Protein AF-A0A7I9Y470-F1 (afdb_monomer_lite)

Radius of gyration: 32.61 Å; chains: 1; bounding box: 68×58×84 Å

Foldseek 3Di:
DQQQFKKWWDLALVPVCVAVVSDAFAEEEEEQDWDWCVPVRYVWYFYDYPDPDQDHATKIWGQPDDPGIYIYGYNDHDHGDHIDMGGPVRDDCPDVRVVVVVVCVVCVVVTHTQDDQPDDQQAWKAFPPPRFIWGFHTWIWDDDPVIWIWTWIAGPNDTDIDTSVRIGHDDDPDDPVVQVPDDDDDPVNVVVVVVVVCVPQPHLDDQQLVVLWQDDDDPVLCPLVNVCSVPVAALDEDQAAPPPCVLVSVLSNLSRCVVVVLFQEEEEEEAPVCQVVSQCCCCRIVVDHEAEDDPVNVVVQLVCQVVVNDDGRYHYYYYLVCQLPPPCNVVCVVPPAAGSEYEYEQLLVLQDCPDSSVVVLLSSLVRYRHYYYYHNPCDDDDPSSNLSSVCSSPPPPGDRDD

pLDDT: mean 85.39, std 12.0, range [37.06, 98.69]

Organism: Mycolicibacter algericus (NCBI:txid1288388)

Sequence (402 aa):
MGPAHSFGYHPDPEQLHVALDRGEFARALILDGPVRAMVSSVAECRVLGKPEVELPEGLYWFQGIDGGAFILQVAIGAPTGDATVVPLDQLHDDHPLMAAFGWAEHLWLGAQLVPAPRFEVNEAAVTHPGDADVVIRDRVFHGGPSGQWSYTVIVEGRQQNVIESSLKARPELDDPRNWVTREPTPARRFGATLTRAKLQSKFANTLFSFRATRTTFRPYQFKPVLKLLQTGKARILIADEVGLGKTIEAGLIWTELEARREADRVLIVCPAGLVGKWKEEMDDRFEFDVVELDSKTLQTFLERHRQNRLPRRQAYICSIERLRSWAGIEELDDLPPEFDLIIVDEAHSMRNQDTKSYALGTRLSDWADNLVFLTATPINLRQEDLLNLLELLAPGDYEPSR

Structure (mmCIF, N/CA/C/O backbone):
data_AF-A0A7I9Y470-F1
#
_entry.id   AF-A0A7I9Y470-F1
#
loop_
_atom_site.group_PDB
_atom_site.id
_atom_site.type_symbol
_atom_site.label_atom_id
_atom_site.label_alt_id
_atom_site.label_comp_id
_atom_site.label_asym_id
_atom_site.label_entity_id
_atom_site.label_seq_id
_atom_site.pdbx_PDB_ins_code
_atom_site.Cartn_x
_atom_site.Cartn_y
_atom_site.Cartn_z
_atom_site.occupancy
_atom_site.B_iso_or_equiv
_atom_site.auth_seq_id
_atom_site.auth_comp_id
_atom_site.auth_asym_id
_atom_site.auth_atom_id
_atom_site.pdbx_PDB_model_num
ATOM 1 N N . MET A 1 1 ? -2.115 19.319 -36.788 1.00 37.06 1 MET A N 1
ATOM 2 C CA . MET A 1 1 ? -1.150 19.335 -37.908 1.00 37.06 1 MET A CA 1
ATOM 3 C C . MET A 1 1 ? -0.463 17.986 -37.885 1.00 37.06 1 MET A C 1
ATOM 5 O O . MET A 1 1 ? 0.005 17.618 -36.817 1.00 37.06 1 MET A O 1
ATOM 9 N N . GLY A 1 2 ? -0.525 17.209 -38.971 1.00 43.06 2 GLY A N 1
ATOM 10 C CA . GLY A 1 2 ? 0.187 15.924 -39.042 1.00 43.06 2 GLY A CA 1
ATOM 11 C C . GLY A 1 2 ? 1.703 16.122 -38.898 1.00 43.06 2 GLY A C 1
ATOM 12 O O . GLY A 1 2 ? 2.155 17.267 -39.008 1.00 43.06 2 GLY A O 1
ATOM 13 N N . PRO A 1 3 ? 2.485 15.061 -38.631 1.00 52.22 3 PRO A N 1
ATOM 14 C CA . PRO A 1 3 ? 3.935 15.191 -38.555 1.00 52.22 3 PRO A CA 1
ATOM 15 C C . PRO A 1 3 ? 4.443 15.764 -39.882 1.00 52.22 3 PRO A C 1
ATOM 17 O O . PRO A 1 3 ? 4.138 15.239 -40.952 1.00 52.22 3 PRO A O 1
ATOM 20 N N . ALA A 1 4 ? 5.144 16.896 -39.819 1.00 62.88 4 ALA A N 1
ATOM 21 C CA . ALA A 1 4 ? 5.693 17.540 -41.002 1.00 62.88 4 ALA A CA 1
ATOM 22 C C . ALA A 1 4 ? 6.751 16.616 -41.619 1.00 62.88 4 ALA A C 1
ATOM 24 O O . ALA A 1 4 ? 7.798 16.372 -41.018 1.00 62.88 4 ALA A O 1
ATOM 25 N N . HIS A 1 5 ? 6.461 16.086 -42.806 1.00 85.62 5 HIS A N 1
ATOM 26 C CA . HIS A 1 5 ? 7.381 15.252 -43.563 1.00 85.62 5 HIS A CA 1
ATOM 27 C C . HIS A 1 5 ? 8.680 16.032 -43.847 1.00 85.62 5 HIS A C 1
ATOM 29 O O . HIS A 1 5 ? 8.661 17.075 -44.503 1.00 85.62 5 HIS A O 1
ATOM 35 N N . SER A 1 6 ? 9.801 15.563 -43.296 1.00 91.69 6 SER A N 1
ATOM 36 C CA . SER A 1 6 ? 11.088 16.262 -43.336 1.00 91.69 6 SER A CA 1
ATOM 37 C C . SER A 1 6 ? 12.259 15.288 -43.317 1.00 91.69 6 SER A C 1
ATOM 39 O O . SER A 1 6 ? 12.138 14.162 -42.820 1.00 91.69 6 SER A O 1
ATOM 41 N N . PHE A 1 7 ? 13.398 15.736 -43.844 1.00 94.69 7 PHE A N 1
ATOM 42 C CA . PHE A 1 7 ? 14.686 15.086 -43.617 1.00 94.69 7 PHE A CA 1
ATOM 43 C C . PHE A 1 7 ? 15.476 15.898 -42.602 1.00 94.69 7 PHE A C 1
ATOM 45 O O . PHE A 1 7 ? 15.343 17.123 -42.530 1.00 94.69 7 PHE A O 1
ATOM 52 N N . GLY A 1 8 ? 16.340 15.243 -41.841 1.00 94.44 8 GLY A N 1
ATOM 53 C CA . GLY A 1 8 ? 17.241 15.969 -40.967 1.00 94.44 8 GLY A CA 1
ATOM 54 C C . GLY A 1 8 ? 18.460 15.188 -40.533 1.00 94.44 8 GLY A C 1
ATOM 55 O O . GLY A 1 8 ? 18.611 14.005 -40.833 1.00 94.44 8 GLY A O 1
ATOM 56 N N . TYR A 1 9 ? 19.341 15.920 -39.865 1.00 96.12 9 TYR A N 1
ATOM 57 C CA . TYR A 1 9 ? 20.634 15.479 -39.379 1.00 96.12 9 TYR A CA 1
ATOM 58 C C . TYR A 1 9 ? 20.930 16.118 -38.020 1.00 96.12 9 TYR A C 1
ATOM 60 O O . TYR A 1 9 ? 20.654 17.302 -37.800 1.00 96.12 9 TYR A O 1
ATOM 68 N N . HIS A 1 10 ? 21.527 15.335 -37.128 1.00 95.50 10 HIS A N 1
ATOM 69 C CA . HIS A 1 10 ? 22.052 15.761 -35.842 1.00 95.50 10 HIS A CA 1
ATOM 70 C C . HIS A 1 10 ? 23.483 15.218 -35.672 1.00 95.50 10 HIS A C 1
ATOM 72 O O . HIS A 1 10 ? 23.696 14.038 -35.940 1.00 95.50 10 HIS A O 1
ATOM 78 N N . PRO A 1 11 ? 24.458 16.027 -35.217 1.00 93.50 11 PRO A N 1
ATOM 79 C CA . PRO A 1 11 ? 25.864 15.611 -35.147 1.00 93.50 11 PRO A CA 1
ATOM 80 C C . PRO A 1 11 ? 26.157 14.545 -34.086 1.00 93.50 11 PRO A C 1
ATOM 82 O O . PRO A 1 11 ? 27.174 13.872 -34.165 1.00 93.50 11 PRO A O 1
ATOM 85 N N . ASP A 1 12 ? 25.283 14.389 -33.091 1.00 90.81 12 ASP A N 1
ATOM 86 C CA . ASP A 1 12 ? 25.411 13.355 -32.061 1.00 90.81 12 ASP A CA 1
ATOM 87 C C . ASP A 1 12 ? 24.601 12.103 -32.457 1.00 90.81 12 ASP A C 1
ATOM 89 O O . ASP A 1 12 ? 23.362 12.179 -32.468 1.00 90.81 12 ASP A O 1
ATOM 93 N N . PRO A 1 13 ? 25.256 10.968 -32.780 1.00 87.25 13 PRO A N 1
ATOM 94 C CA . PRO A 1 13 ? 24.586 9.735 -33.187 1.00 87.25 13 PRO A CA 1
ATOM 95 C C . PRO A 1 13 ? 23.839 9.029 -32.043 1.00 87.25 13 PRO A C 1
ATOM 97 O O . PRO A 1 13 ? 23.005 8.166 -32.319 1.00 87.25 13 PRO A O 1
ATOM 100 N N . GLU A 1 14 ? 24.099 9.363 -30.772 1.00 85.06 14 GLU A N 1
ATOM 101 C CA . GLU A 1 14 ? 23.428 8.736 -29.622 1.00 85.06 14 GLU A CA 1
ATOM 102 C C . GLU A 1 14 ? 22.088 9.410 -29.267 1.00 85.06 14 GLU A C 1
ATOM 104 O O . GLU A 1 14 ? 21.267 8.833 -28.545 1.00 85.06 14 GLU A O 1
ATOM 109 N N . GLN A 1 15 ? 21.795 10.596 -29.815 1.00 86.88 15 GLN A N 1
ATOM 110 C CA . GLN A 1 15 ? 20.565 11.352 -29.535 1.00 86.88 15 GLN A CA 1
ATOM 111 C C . GLN A 1 15 ? 19.343 10.887 -30.337 1.00 86.88 15 GLN A C 1
ATOM 113 O O . GLN A 1 15 ? 18.665 11.663 -31.006 1.00 86.88 15 GLN A O 1
ATOM 118 N N . LEU A 1 16 ? 19.004 9.606 -30.200 1.00 83.62 16 LEU A N 1
ATOM 119 C CA . LEU A 1 16 ? 17.887 8.948 -30.893 1.00 83.62 16 LEU A CA 1
ATOM 120 C C . LEU A 1 16 ? 16.538 9.670 -30.741 1.00 83.62 16 LEU A C 1
ATOM 122 O O . LEU A 1 16 ? 15.754 9.722 -31.688 1.00 83.62 16 LEU A O 1
ATOM 126 N N . HIS A 1 17 ? 16.275 10.253 -29.568 1.00 85.88 17 HIS A N 1
ATOM 127 C CA . HIS A 1 17 ? 15.036 10.981 -29.279 1.00 85.88 17 HIS A CA 1
ATOM 128 C C . HIS A 1 17 ? 14.801 12.163 -30.238 1.00 85.88 17 HIS A C 1
ATOM 130 O O . HIS A 1 17 ? 13.663 12.419 -30.613 1.00 85.88 17 HIS A O 1
ATOM 136 N N . VAL A 1 18 ? 15.866 12.809 -30.738 1.00 86.75 18 VAL A N 1
ATOM 137 C CA . VAL A 1 18 ? 15.772 13.924 -31.702 1.00 86.75 18 VAL A CA 1
ATOM 138 C C . VAL A 1 18 ? 15.062 13.507 -32.993 1.00 86.75 18 VAL A C 1
ATOM 140 O O . VAL A 1 18 ? 14.378 14.330 -33.611 1.00 86.75 18 VAL A O 1
ATOM 143 N N . ALA A 1 19 ? 15.213 12.243 -33.397 1.00 84.81 19 ALA A N 1
ATOM 144 C CA . ALA A 1 19 ? 14.487 11.660 -34.517 1.00 84.81 19 ALA A CA 1
ATOM 145 C C . ALA A 1 19 ? 13.134 11.086 -34.068 1.00 84.81 19 ALA A C 1
ATOM 147 O O . ALA A 1 19 ? 12.110 11.431 -34.653 1.00 84.81 19 ALA A O 1
ATOM 148 N N . LEU A 1 20 ? 13.112 10.251 -33.023 1.00 85.44 20 LEU A N 1
ATOM 149 C CA . LEU A 1 20 ? 11.916 9.507 -32.598 1.00 85.44 20 LEU A CA 1
ATOM 150 C C . LEU A 1 20 ? 10.760 10.407 -32.123 1.00 85.44 20 LEU A C 1
ATOM 152 O O . LEU A 1 20 ? 9.601 10.081 -32.369 1.00 85.44 20 LEU A O 1
ATOM 156 N N . ASP A 1 21 ? 11.040 11.577 -31.542 1.00 87.00 21 ASP A N 1
ATOM 157 C CA . ASP A 1 21 ? 10.007 12.548 -31.140 1.00 87.00 21 ASP A CA 1
ATOM 158 C C . ASP A 1 21 ? 9.242 13.140 -32.343 1.00 87.00 21 ASP A C 1
ATOM 160 O O . ASP A 1 21 ? 8.203 13.784 -32.187 1.00 87.00 21 ASP A O 1
ATOM 164 N N . ARG A 1 22 ? 9.744 12.932 -33.569 1.00 83.56 22 ARG A N 1
ATOM 165 C CA . ARG A 1 22 ? 9.157 13.451 -34.813 1.00 83.56 22 ARG A CA 1
ATOM 166 C C . ARG A 1 22 ? 8.183 12.478 -35.470 1.00 83.56 22 ARG A C 1
ATOM 168 O O . ARG A 1 22 ? 7.521 12.865 -36.434 1.00 83.56 22 ARG A O 1
ATOM 175 N N . GLY A 1 23 ? 8.096 11.233 -35.001 1.00 83.94 23 GLY A N 1
ATOM 176 C CA . GLY A 1 23 ? 7.148 10.241 -35.506 1.00 83.94 23 GLY A CA 1
ATOM 177 C C . GLY A 1 23 ? 7.669 8.807 -35.476 1.00 83.94 23 GLY A C 1
ATOM 178 O O . GLY A 1 23 ? 8.740 8.518 -34.954 1.00 83.94 23 GLY A O 1
ATOM 179 N N . GLU A 1 24 ? 6.891 7.903 -36.067 1.00 85.94 24 GLU A N 1
ATOM 180 C CA . GLU A 1 24 ? 7.231 6.482 -36.160 1.00 85.94 24 GLU A CA 1
ATOM 181 C C . GLU A 1 24 ? 8.154 6.202 -37.350 1.00 85.94 24 GLU A C 1
ATOM 183 O O . GLU A 1 24 ? 7.969 6.746 -38.442 1.00 85.94 24 GLU A O 1
ATOM 188 N N . PHE A 1 25 ? 9.126 5.313 -37.143 1.00 89.50 25 PHE A N 1
ATOM 189 C CA . PHE A 1 25 ? 10.096 4.907 -38.155 1.00 89.50 25 PHE A CA 1
ATOM 190 C C . PHE A 1 25 ? 10.020 3.402 -38.385 1.00 89.50 25 PHE A C 1
ATOM 192 O O . PHE A 1 25 ? 10.058 2.604 -37.451 1.00 89.50 25 PHE A O 1
ATOM 199 N N . ALA A 1 26 ? 9.911 3.004 -39.649 1.00 89.94 26 ALA A N 1
ATOM 200 C CA . ALA A 1 26 ? 9.799 1.601 -40.023 1.00 89.94 26 ALA A CA 1
ATOM 201 C C . ALA A 1 26 ? 11.176 0.928 -40.093 1.00 89.94 26 ALA A C 1
ATOM 203 O O . ALA A 1 26 ? 11.312 -0.241 -39.738 1.00 89.94 26 ALA A O 1
ATOM 204 N N . ARG A 1 27 ? 12.192 1.666 -40.553 1.00 93.44 27 ARG A N 1
ATOM 205 C CA . ARG A 1 27 ? 13.521 1.139 -40.880 1.00 93.44 27 ARG A CA 1
ATOM 206 C C . ARG A 1 27 ? 14.606 1.913 -40.135 1.00 93.44 27 ARG A C 1
ATOM 208 O O . ARG A 1 27 ? 14.545 3.139 -40.076 1.00 93.44 27 ARG A O 1
ATOM 215 N N . ALA A 1 28 ? 15.614 1.218 -39.613 1.00 94.44 28 ALA A N 1
ATOM 216 C CA . ALA A 1 28 ? 16.841 1.839 -39.118 1.00 94.44 28 ALA A CA 1
ATOM 217 C C . ALA A 1 28 ? 18.093 1.120 -39.623 1.00 94.44 28 ALA A C 1
ATOM 219 O O . ALA A 1 28 ? 18.193 -0.101 -39.510 1.00 94.44 28 ALA A O 1
ATOM 220 N N . LEU A 1 29 ? 19.068 1.877 -40.119 1.00 94.38 29 LEU A N 1
ATOM 221 C CA . LEU A 1 29 ? 20.389 1.385 -40.500 1.00 94.38 29 LEU A CA 1
ATOM 222 C C . LEU A 1 29 ? 21.455 2.008 -39.600 1.00 94.38 29 LEU A C 1
ATOM 224 O O . LEU A 1 29 ? 21.498 3.223 -39.434 1.00 94.38 29 LEU A O 1
ATOM 228 N N . ILE A 1 30 ? 22.322 1.177 -39.032 1.00 92.94 30 ILE A N 1
ATOM 229 C CA . ILE A 1 30 ? 23.418 1.604 -38.160 1.00 92.94 30 ILE A CA 1
ATOM 230 C C . ILE A 1 30 ? 24.743 1.261 -38.835 1.00 92.94 30 ILE A C 1
ATOM 232 O O . ILE A 1 30 ? 25.007 0.100 -39.149 1.00 92.94 30 ILE A O 1
ATOM 236 N N . LEU A 1 31 ? 25.578 2.271 -39.055 1.00 92.06 31 LEU A N 1
ATOM 237 C CA . LEU A 1 31 ? 26.903 2.143 -39.648 1.00 92.06 31 LEU A CA 1
ATOM 238 C C . LEU A 1 31 ? 27.962 2.243 -38.548 1.00 92.06 31 LEU A C 1
ATOM 240 O O . LEU A 1 31 ? 27.999 3.230 -37.814 1.00 92.06 31 LEU A O 1
ATOM 244 N N . ASP A 1 32 ? 28.798 1.209 -38.426 1.00 85.19 32 ASP A N 1
ATOM 245 C CA . ASP A 1 32 ? 29.929 1.133 -37.483 1.00 85.19 32 ASP A CA 1
ATOM 246 C C . ASP A 1 32 ? 29.604 1.358 -35.993 1.00 85.19 32 ASP A C 1
ATOM 248 O O . ASP A 1 32 ? 30.490 1.610 -35.177 1.00 85.19 32 ASP A O 1
ATOM 252 N N . GLY A 1 33 ? 28.332 1.219 -35.609 1.00 80.31 33 GLY A N 1
ATOM 253 C CA . GLY A 1 33 ? 27.850 1.483 -34.254 1.00 80.31 33 GLY A CA 1
ATOM 254 C C . GLY A 1 33 ? 27.287 0.251 -33.536 1.00 80.31 33 GLY A C 1
ATOM 255 O O . GLY A 1 33 ? 26.758 -0.661 -34.180 1.00 80.31 33 GLY A O 1
ATOM 256 N N . PRO A 1 34 ? 27.347 0.210 -32.192 1.00 75.12 34 PRO A N 1
ATOM 257 C CA . PRO A 1 34 ? 26.613 -0.775 -31.405 1.00 75.12 34 PRO A CA 1
ATOM 258 C C . PRO A 1 34 ? 25.101 -0.517 -31.483 1.00 75.12 34 PRO A C 1
ATOM 260 O O . PRO A 1 34 ? 24.649 0.613 -31.300 1.00 75.12 34 PRO A O 1
ATOM 263 N N . VAL A 1 35 ? 24.297 -1.569 -31.665 1.00 83.31 35 VAL A N 1
ATOM 264 C CA . VAL A 1 35 ? 22.829 -1.433 -31.620 1.00 83.31 35 VAL A CA 1
ATOM 265 C C . VAL A 1 35 ? 22.349 -1.604 -30.185 1.00 83.31 35 VAL A C 1
ATOM 267 O O . VAL A 1 35 ? 22.547 -2.659 -29.581 1.00 83.31 35 VAL A O 1
ATOM 270 N N . ARG A 1 36 ? 21.730 -0.552 -29.643 1.00 81.56 36 ARG A N 1
ATOM 271 C CA . ARG A 1 36 ? 21.177 -0.499 -28.280 1.00 81.56 36 ARG A CA 1
ATOM 272 C C . ARG A 1 36 ? 19.654 -0.348 -28.333 1.00 81.56 36 ARG A C 1
ATOM 274 O O . ARG A 1 36 ? 18.951 -1.301 -28.651 1.00 81.56 36 ARG A O 1
ATOM 281 N N . ALA A 1 37 ? 19.146 0.858 -28.076 1.00 74.69 37 ALA A N 1
ATOM 282 C CA . ALA A 1 37 ? 17.716 1.148 -27.980 1.00 74.69 37 ALA A CA 1
ATOM 283 C C . ALA A 1 37 ? 16.984 1.138 -29.335 1.00 74.69 37 ALA A C 1
ATOM 285 O O . ALA A 1 37 ? 15.812 0.778 -29.381 1.00 74.69 37 ALA A O 1
ATOM 286 N N . MET A 1 38 ? 17.678 1.470 -30.434 1.00 81.12 38 MET A N 1
ATOM 287 C CA . MET A 1 38 ? 17.084 1.627 -31.772 1.00 81.12 38 MET A CA 1
ATOM 288 C C . MET A 1 38 ? 16.223 0.431 -32.201 1.00 81.12 38 MET A C 1
ATOM 290 O O . MET A 1 38 ? 15.121 0.619 -32.705 1.00 81.12 38 MET A O 1
ATOM 294 N N . VAL A 1 39 ? 16.691 -0.801 -31.966 1.00 82.88 39 VAL A N 1
ATOM 295 C CA . VAL A 1 39 ? 15.989 -2.029 -32.390 1.00 82.88 39 VAL A CA 1
ATOM 296 C C . VAL A 1 39 ? 14.590 -2.164 -31.778 1.00 82.88 39 VAL A C 1
ATOM 298 O O . VAL A 1 39 ? 13.754 -2.879 -32.307 1.00 82.88 39 VAL A O 1
ATOM 301 N N . SER A 1 40 ? 14.341 -1.503 -30.645 1.00 81.25 40 SER A N 1
ATOM 302 C CA . SER A 1 40 ? 13.060 -1.560 -29.927 1.00 81.25 40 SER A CA 1
ATOM 303 C C . SER A 1 40 ? 12.078 -0.482 -30.389 1.00 81.25 40 SER A C 1
ATOM 305 O O . SER A 1 40 ? 10.929 -0.483 -29.960 1.00 81.25 40 SER A O 1
ATOM 307 N N . SER A 1 41 ? 12.5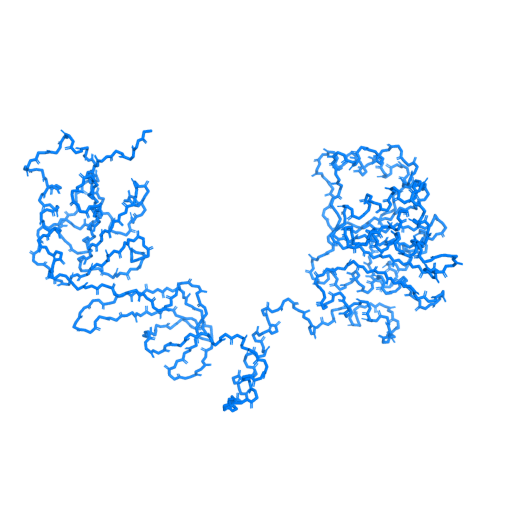32 0.452 -31.229 1.00 84.31 41 SER A N 1
ATOM 308 C CA . SER A 1 41 ? 11.778 1.635 -31.658 1.00 84.31 41 SER A CA 1
ATOM 309 C C . SER A 1 41 ? 11.408 1.615 -33.141 1.00 84.31 41 SER A C 1
ATOM 311 O O . SER A 1 41 ? 10.661 2.484 -33.581 1.00 84.31 41 SER A O 1
ATOM 313 N N . VAL A 1 42 ? 11.919 0.648 -33.909 1.00 88.12 42 VAL A N 1
ATOM 314 C CA . VAL A 1 42 ? 11.633 0.493 -35.342 1.00 88.12 42 VAL A CA 1
ATOM 315 C C . VAL A 1 42 ? 11.217 -0.936 -35.669 1.00 88.12 42 VAL A C 1
ATOM 317 O O . VAL A 1 42 ? 11.563 -1.869 -34.948 1.00 88.12 42 VAL A O 1
ATOM 320 N N . ALA A 1 43 ? 10.499 -1.119 -36.778 1.00 87.69 43 ALA A N 1
ATOM 321 C CA . ALA A 1 43 ? 10.057 -2.444 -37.212 1.00 87.69 43 ALA A CA 1
ATOM 322 C C . ALA A 1 43 ? 11.217 -3.316 -37.723 1.00 87.69 43 ALA A C 1
ATOM 324 O O . ALA A 1 43 ? 11.256 -4.514 -37.450 1.00 87.69 43 ALA A O 1
ATOM 325 N N . GLU A 1 44 ? 12.169 -2.725 -38.449 1.00 92.31 44 GLU A N 1
ATOM 326 C CA . GLU A 1 44 ? 13.344 -3.427 -38.960 1.00 92.31 44 GLU A CA 1
ATOM 327 C C . GLU A 1 44 ? 14.616 -2.617 -38.709 1.00 92.31 44 GLU A C 1
ATOM 329 O O . GLU A 1 44 ? 14.732 -1.460 -39.116 1.00 92.31 44 GLU A O 1
ATOM 334 N N . CYS A 1 45 ? 15.596 -3.240 -38.055 1.00 93.75 45 CYS A N 1
ATOM 335 C CA . CYS A 1 45 ? 16.897 -2.640 -37.794 1.00 93.75 45 CYS A CA 1
ATOM 336 C C . CYS A 1 45 ? 17.998 -3.467 -38.460 1.00 93.75 45 CYS A C 1
ATOM 338 O O . CYS A 1 45 ? 18.020 -4.695 -38.355 1.00 93.75 45 CYS A O 1
ATOM 340 N N . ARG A 1 46 ? 18.921 -2.794 -39.144 1.00 93.88 46 ARG A N 1
ATOM 341 C CA . ARG A 1 46 ? 20.081 -3.401 -39.795 1.00 93.88 46 ARG A CA 1
ATOM 342 C C . ARG A 1 46 ? 21.365 -2.713 -39.361 1.00 93.88 46 ARG A C 1
ATOM 344 O O . ARG A 1 46 ? 21.368 -1.530 -39.032 1.00 93.88 46 ARG A O 1
ATOM 351 N N . VAL A 1 47 ? 22.464 -3.457 -39.388 1.00 93.19 47 VAL A N 1
ATOM 352 C CA . VAL A 1 47 ? 23.801 -2.956 -39.064 1.00 93.19 47 VAL A CA 1
ATOM 353 C C . VAL A 1 47 ? 24.783 -3.293 -40.178 1.00 93.19 47 VAL A C 1
ATOM 355 O O . VAL A 1 47 ? 24.724 -4.369 -40.776 1.00 93.19 47 VAL A O 1
ATOM 358 N N . LEU A 1 48 ? 25.704 -2.377 -40.452 1.00 91.12 48 LEU A N 1
ATOM 359 C CA . LEU A 1 48 ? 26.790 -2.578 -41.399 1.00 91.12 48 LEU A CA 1
ATOM 360 C C . LEU A 1 48 ? 28.099 -2.068 -40.792 1.00 91.12 48 LEU A C 1
ATOM 362 O O . LEU A 1 48 ? 28.193 -0.922 -40.361 1.00 91.12 48 LEU A O 1
ATOM 366 N N . GLY A 1 49 ? 29.102 -2.943 -40.729 1.00 86.19 49 GLY A N 1
ATOM 367 C CA . GLY A 1 49 ? 30.437 -2.596 -40.245 1.00 86.19 49 GLY A CA 1
ATOM 368 C C . GLY A 1 49 ? 31.364 -2.207 -41.393 1.00 86.19 49 GLY A C 1
ATOM 369 O O . GLY A 1 49 ? 31.374 -2.877 -42.424 1.00 86.19 49 GLY A O 1
ATOM 370 N N . LYS A 1 50 ? 32.166 -1.168 -41.175 1.00 81.31 50 LYS A N 1
ATOM 371 C CA . LYS A 1 50 ? 33.166 -0.579 -42.067 1.00 81.31 50 LYS A CA 1
ATOM 372 C C . LYS A 1 50 ? 32.642 -0.286 -43.474 1.00 81.31 50 LYS A C 1
ATOM 374 O O . LYS A 1 50 ? 33.225 -0.784 -44.440 1.00 81.31 50 LYS A O 1
ATOM 379 N N . PRO A 1 51 ? 31.544 0.472 -43.623 1.00 82.38 51 PRO A N 1
ATOM 380 C CA . PRO A 1 51 ? 31.098 0.883 -44.939 1.00 82.38 51 PRO A CA 1
ATOM 381 C C . PRO A 1 51 ? 32.052 1.942 -45.510 1.00 82.38 51 PRO A C 1
ATOM 383 O O . PRO A 1 51 ? 32.474 2.861 -44.812 1.00 82.38 51 PRO A O 1
ATOM 386 N N . GLU A 1 52 ? 32.381 1.834 -46.796 1.00 83.25 52 GLU A N 1
ATOM 387 C CA . GLU A 1 52 ? 33.091 2.891 -47.525 1.00 83.25 52 GLU A CA 1
ATOM 388 C C . GLU A 1 52 ? 32.096 4.008 -47.876 1.00 83.25 52 GLU A C 1
ATOM 390 O O . GLU A 1 52 ? 31.537 4.036 -48.971 1.00 83.25 52 GLU A O 1
ATOM 395 N N . VAL A 1 53 ? 31.817 4.893 -46.911 1.00 83.62 53 VAL A N 1
ATOM 396 C CA . VAL A 1 53 ? 30.874 6.016 -47.054 1.00 83.62 53 VAL A CA 1
ATOM 397 C C . VAL A 1 53 ? 31.512 7.343 -46.668 1.00 83.62 53 VAL A C 1
ATOM 399 O O . VAL A 1 53 ? 32.237 7.440 -45.682 1.00 83.62 53 VAL A O 1
ATOM 402 N N . GLU A 1 54 ? 31.178 8.395 -47.411 1.00 84.44 54 GLU A N 1
ATOM 403 C CA . GLU A 1 54 ? 31.593 9.775 -47.127 1.00 84.44 54 GLU A CA 1
ATOM 404 C C . GLU A 1 54 ? 30.484 10.552 -46.401 1.00 84.44 54 GLU A C 1
ATOM 406 O O . GLU A 1 54 ? 30.108 11.656 -46.792 1.00 84.44 54 GLU A O 1
ATOM 411 N N . LEU A 1 55 ? 29.907 9.957 -45.356 1.00 90.81 55 LEU A N 1
ATOM 412 C CA . LEU A 1 55 ? 28.880 10.614 -44.547 1.00 90.81 55 LEU A CA 1
ATOM 413 C C . LEU A 1 55 ? 29.476 11.143 -43.241 1.00 90.81 55 LEU A C 1
ATOM 415 O O . LEU A 1 55 ? 30.267 10.431 -42.617 1.00 90.81 55 LEU A O 1
ATOM 419 N N . PRO A 1 56 ? 29.109 12.365 -42.812 1.00 93.25 56 PRO A N 1
ATOM 420 C CA . PRO A 1 56 ? 29.403 12.831 -41.467 1.00 93.25 56 PRO A CA 1
ATOM 421 C C . PRO A 1 56 ? 28.920 11.855 -40.393 1.00 93.25 56 PRO A C 1
ATOM 423 O O . PRO A 1 56 ? 27.882 11.207 -40.536 1.00 93.25 56 PRO A O 1
ATOM 426 N N . GLU A 1 57 ? 29.676 11.766 -39.303 1.00 93.38 57 GLU A N 1
ATOM 427 C CA . GLU A 1 57 ? 29.188 11.122 -38.086 1.00 93.38 57 GLU A CA 1
ATOM 428 C C . GLU A 1 57 ? 27.909 11.826 -37.606 1.00 93.38 57 GLU A C 1
ATOM 430 O O . GLU A 1 57 ? 27.816 13.054 -37.649 1.00 93.38 57 GLU A O 1
ATOM 435 N N . GLY A 1 58 ? 26.907 11.057 -37.183 1.00 93.56 58 GLY A N 1
ATOM 436 C CA . GLY A 1 58 ? 25.665 11.617 -36.667 1.00 93.56 58 GLY A CA 1
ATOM 437 C C . GLY A 1 58 ? 24.425 10.767 -36.917 1.00 93.56 58 GLY A C 1
ATOM 438 O O . GLY A 1 58 ? 24.474 9.640 -37.418 1.00 93.56 58 GLY A O 1
ATOM 439 N N . LEU A 1 59 ? 23.284 11.329 -36.532 1.00 94.31 59 LEU A N 1
ATOM 440 C CA . LEU A 1 59 ? 21.958 10.746 -36.675 1.00 94.31 59 LEU A CA 1
ATOM 441 C C . LEU A 1 59 ? 21.194 11.450 -37.795 1.00 94.31 59 LEU A C 1
ATOM 443 O O . LEU A 1 59 ? 20.979 12.658 -37.743 1.00 94.31 59 LEU A O 1
ATOM 447 N N . TYR A 1 60 ? 20.716 10.680 -38.761 1.00 95.56 60 TYR A N 1
ATOM 448 C CA . TYR A 1 60 ? 19.893 11.137 -39.870 1.00 95.56 60 TYR A CA 1
ATOM 449 C C . TYR A 1 60 ? 18.502 10.523 -39.781 1.00 95.56 60 TYR A C 1
ATOM 451 O O . TYR A 1 60 ? 18.344 9.360 -39.400 1.00 95.56 60 TYR A O 1
ATOM 459 N N . TRP A 1 61 ? 17.488 11.275 -40.192 1.00 95.00 61 TRP A N 1
ATOM 460 C CA . TRP A 1 61 ? 16.125 10.769 -40.308 1.00 95.00 61 TRP A CA 1
ATOM 461 C C . TRP A 1 61 ? 15.472 11.246 -41.597 1.00 95.00 61 TRP A C 1
ATOM 463 O O . TRP A 1 61 ? 15.687 12.373 -42.047 1.00 95.00 61 TRP A O 1
ATOM 473 N N . PHE A 1 62 ? 14.644 10.379 -42.169 1.00 94.44 62 PHE A N 1
ATOM 474 C CA . PHE A 1 62 ? 13.992 10.579 -43.454 1.00 94.44 62 PHE A CA 1
ATOM 475 C C . PHE A 1 62 ? 12.512 10.215 -43.316 1.00 94.44 62 PHE A C 1
ATOM 477 O O . PHE A 1 62 ? 12.168 9.048 -43.129 1.00 94.44 62 PHE A O 1
ATOM 484 N N . GLN A 1 63 ? 11.623 11.205 -43.358 1.00 91.81 63 GLN A N 1
ATOM 485 C CA . GLN A 1 63 ? 10.172 11.009 -43.263 1.00 91.81 63 GLN A CA 1
ATOM 486 C C . GLN A 1 63 ? 9.494 11.376 -44.583 1.00 91.81 63 GLN A C 1
ATOM 488 O O . GLN A 1 63 ? 10.031 12.177 -45.331 1.00 91.81 63 GLN A O 1
ATOM 493 N N . GLY A 1 64 ? 8.303 10.829 -44.855 1.00 84.62 64 GLY A N 1
ATOM 494 C CA . GLY A 1 64 ? 7.530 11.149 -46.070 1.00 84.62 64 GLY A CA 1
ATOM 495 C C . GLY A 1 64 ? 8.036 10.491 -47.356 1.00 84.62 64 GLY A C 1
ATOM 496 O O . GLY A 1 64 ? 7.766 10.994 -48.440 1.00 84.62 64 GLY A O 1
ATOM 497 N N . ILE A 1 65 ? 8.764 9.383 -47.224 1.00 83.06 65 ILE A N 1
ATOM 498 C CA . ILE A 1 65 ? 9.286 8.572 -48.329 1.00 83.06 65 ILE A CA 1
ATOM 499 C C . ILE A 1 65 ? 8.416 7.337 -48.582 1.00 83.06 65 ILE A C 1
ATOM 501 O O . ILE A 1 65 ? 7.816 6.777 -47.655 1.00 83.06 65 ILE A O 1
ATOM 505 N N . ASP A 1 66 ? 8.403 6.880 -49.832 1.00 71.31 66 ASP A N 1
ATOM 506 C CA . ASP A 1 66 ? 7.799 5.605 -50.213 1.00 71.31 66 ASP A CA 1
ATOM 507 C C . ASP A 1 66 ? 8.558 4.450 -49.535 1.00 71.31 66 ASP A C 1
ATOM 509 O O . ASP A 1 66 ? 9.782 4.368 -49.596 1.00 71.31 66 ASP A O 1
ATOM 513 N N . GLY A 1 67 ? 7.836 3.565 -48.839 1.00 67.88 67 GLY A N 1
ATOM 514 C CA . GLY A 1 67 ? 8.439 2.490 -48.031 1.00 67.88 67 GLY A CA 1
ATOM 515 C C . GLY A 1 67 ? 8.615 2.809 -46.538 1.00 67.88 67 GLY A C 1
ATOM 516 O O . GLY A 1 67 ? 9.160 1.988 -45.800 1.00 67.88 67 GLY A O 1
ATOM 517 N N . GLY A 1 68 ? 8.109 3.958 -46.075 1.00 81.75 68 GLY A N 1
ATOM 518 C CA . GLY A 1 68 ? 8.041 4.316 -44.656 1.00 81.75 68 GLY A CA 1
ATOM 519 C C . GLY A 1 68 ? 9.308 4.995 -44.133 1.00 81.75 68 GLY A C 1
ATOM 520 O O . GLY A 1 68 ? 10.389 4.860 -44.708 1.00 81.75 68 GLY A O 1
ATOM 521 N N . ALA A 1 69 ? 9.162 5.747 -43.038 1.00 90.38 69 ALA A N 1
ATOM 522 C CA . ALA A 1 69 ? 10.233 6.581 -42.505 1.00 90.38 69 ALA A CA 1
ATOM 523 C C . ALA A 1 69 ? 11.462 5.760 -42.073 1.00 90.38 69 ALA A C 1
ATOM 525 O O . ALA A 1 69 ? 11.336 4.647 -41.551 1.00 90.38 69 ALA A O 1
ATOM 526 N N . PHE A 1 70 ? 12.645 6.331 -42.296 1.00 93.31 70 PHE A N 1
ATOM 527 C CA . PHE A 1 70 ? 13.939 5.665 -42.174 1.00 93.31 70 PHE A CA 1
ATOM 528 C C . PHE A 1 70 ? 14.876 6.459 -41.254 1.00 93.31 70 PHE A C 1
ATOM 530 O O . PHE A 1 70 ? 14.965 7.681 -41.370 1.00 93.31 70 PHE A O 1
ATOM 537 N N . ILE A 1 71 ? 15.599 5.772 -40.368 1.00 94.62 71 ILE A N 1
ATOM 538 C CA . ILE A 1 71 ? 16.685 6.343 -39.559 1.00 94.62 71 ILE A CA 1
ATOM 539 C C . ILE A 1 71 ? 18.032 5.786 -40.021 1.00 94.62 71 ILE A C 1
ATOM 541 O O . ILE A 1 71 ? 18.186 4.577 -40.174 1.00 94.62 71 ILE A O 1
ATOM 545 N N . LEU A 1 72 ? 19.023 6.649 -40.213 1.00 94.75 72 LEU A N 1
ATOM 546 C CA . LEU A 1 72 ? 20.407 6.247 -40.452 1.00 94.75 72 LEU A CA 1
ATOM 547 C C . LEU A 1 72 ? 21.280 6.791 -39.322 1.00 94.75 72 LEU A C 1
ATOM 549 O O . LEU A 1 72 ? 21.320 7.993 -39.092 1.00 94.75 72 LEU A O 1
ATOM 553 N N . GLN A 1 73 ? 21.992 5.915 -38.626 1.00 93.69 73 GLN A N 1
ATOM 554 C CA . GLN A 1 73 ? 22.970 6.292 -37.611 1.00 93.69 73 GLN A CA 1
ATOM 555 C C . GLN A 1 73 ? 24.371 5.994 -38.139 1.00 93.69 73 GLN A C 1
ATOM 557 O O . GLN A 1 73 ? 24.676 4.849 -38.468 1.00 93.69 73 GLN A O 1
ATOM 562 N N . VAL A 1 74 ? 25.225 7.009 -38.192 1.00 92.69 74 VAL A N 1
ATOM 563 C CA . VAL A 1 74 ? 26.627 6.897 -38.596 1.00 92.69 74 VAL A CA 1
ATOM 564 C C . VAL A 1 74 ? 27.476 7.101 -37.350 1.00 92.69 74 VAL A C 1
ATOM 566 O O . VAL A 1 74 ? 27.597 8.223 -36.872 1.00 92.69 74 VAL A O 1
ATOM 569 N N . ALA A 1 75 ? 28.005 6.016 -36.781 1.00 88.50 75 ALA A N 1
ATOM 570 C CA . ALA A 1 75 ? 28.778 6.083 -35.538 1.00 88.50 75 ALA A CA 1
ATOM 571 C C . ALA A 1 75 ? 30.249 6.458 -35.761 1.00 88.50 75 ALA A C 1
ATOM 573 O O . ALA A 1 75 ? 30.894 6.962 -34.852 1.00 88.50 75 ALA A O 1
ATOM 574 N N . ILE A 1 76 ? 30.785 6.183 -36.952 1.00 85.19 76 ILE A N 1
ATOM 575 C CA . ILE A 1 76 ? 32.124 6.596 -37.373 1.00 85.19 76 ILE A CA 1
ATOM 576 C C . ILE A 1 76 ? 31.989 7.122 -38.799 1.00 85.19 76 ILE A C 1
ATOM 578 O O . ILE A 1 76 ? 31.524 6.399 -39.679 1.00 85.19 76 ILE A O 1
ATOM 582 N N . GLY A 1 77 ? 32.372 8.376 -39.024 1.00 85.69 77 GLY A N 1
ATOM 583 C CA . GLY A 1 77 ? 32.196 9.036 -40.315 1.00 85.69 77 GLY A CA 1
ATOM 584 C C . GLY A 1 77 ? 33.136 10.220 -40.526 1.00 85.69 77 GLY A C 1
ATOM 585 O O . GLY A 1 77 ? 34.121 10.406 -39.810 1.00 85.69 77 GLY A O 1
ATOM 586 N N . ALA A 1 78 ? 32.830 11.022 -41.542 1.00 86.56 78 ALA A N 1
ATOM 587 C CA . ALA A 1 78 ? 33.496 12.293 -41.803 1.00 86.56 78 ALA A CA 1
ATOM 588 C C . ALA A 1 78 ? 33.222 13.312 -40.667 1.00 86.56 78 ALA A C 1
ATOM 590 O O . ALA A 1 78 ? 32.314 13.104 -39.857 1.00 86.56 78 ALA A O 1
ATOM 591 N N . PRO A 1 79 ? 33.974 14.429 -40.588 1.00 86.00 79 PRO A N 1
ATOM 592 C CA . PRO A 1 79 ? 33.742 15.458 -39.578 1.00 86.00 79 PRO A CA 1
ATOM 593 C C . PRO A 1 79 ? 32.288 15.946 -39.546 1.00 86.00 79 PRO A C 1
ATOM 595 O O . PRO A 1 79 ? 31.681 16.196 -40.589 1.00 86.00 79 PRO A O 1
ATOM 598 N N . THR A 1 80 ? 31.751 16.100 -38.338 1.00 87.94 80 THR A N 1
ATOM 599 C CA . THR A 1 80 ? 30.363 16.505 -38.090 1.00 87.94 80 THR A CA 1
ATOM 600 C C . THR A 1 80 ? 30.075 17.915 -38.616 1.00 87.94 80 THR A C 1
ATOM 602 O O . THR A 1 80 ? 30.874 18.830 -38.405 1.00 87.94 80 THR A O 1
ATOM 605 N N . GLY A 1 81 ? 28.908 18.108 -39.233 1.00 85.00 81 GLY A N 1
ATOM 606 C CA . GLY A 1 81 ? 28.350 19.430 -39.553 1.00 85.00 81 GLY A CA 1
ATOM 607 C C . GLY A 1 81 ? 27.347 19.944 -38.511 1.00 85.00 81 GLY A C 1
ATOM 608 O O . GLY A 1 81 ? 27.135 19.314 -37.475 1.00 85.00 81 GLY A O 1
ATOM 609 N N . ASP A 1 82 ? 26.679 21.058 -38.822 1.00 89.00 82 ASP A N 1
ATOM 610 C CA . ASP A 1 82 ? 25.604 21.622 -37.997 1.00 89.00 82 ASP A CA 1
ATOM 611 C C . ASP A 1 82 ? 24.292 20.831 -38.129 1.00 89.00 82 ASP A C 1
ATOM 613 O O . ASP A 1 82 ? 23.931 20.344 -39.206 1.00 89.00 82 ASP A O 1
ATOM 617 N N . ALA A 1 83 ? 23.538 20.740 -37.029 1.00 91.75 83 ALA A N 1
ATOM 618 C CA . ALA A 1 83 ? 22.218 20.117 -37.030 1.00 91.75 83 ALA A CA 1
ATOM 619 C C . ALA A 1 83 ? 21.281 20.830 -38.020 1.00 91.75 83 ALA A C 1
ATOM 621 O O . ALA A 1 83 ? 21.173 22.055 -38.023 1.00 91.75 83 ALA A O 1
ATOM 622 N N . THR A 1 84 ? 20.587 20.057 -38.854 1.00 93.12 84 THR A N 1
ATOM 623 C CA . THR A 1 84 ? 19.799 20.588 -39.973 1.00 93.12 84 THR A CA 1
ATOM 624 C C . THR A 1 84 ? 18.482 19.833 -40.094 1.00 93.12 84 THR A C 1
ATOM 626 O O . THR A 1 84 ? 18.456 18.611 -39.978 1.00 93.12 84 THR A O 1
ATOM 629 N N . VAL A 1 85 ? 17.383 20.546 -40.353 1.00 93.38 85 VAL A N 1
ATOM 630 C CA . VAL A 1 85 ? 16.067 19.956 -40.640 1.00 93.38 85 VAL A CA 1
ATOM 631 C C . VAL A 1 85 ? 15.468 20.674 -41.837 1.00 93.38 85 VAL A C 1
ATOM 633 O O . VAL A 1 85 ? 15.342 21.896 -41.812 1.00 93.38 85 VAL A O 1
ATOM 636 N N . VAL A 1 86 ? 15.101 19.923 -42.872 1.00 92.56 86 VAL A N 1
ATOM 637 C CA . VAL A 1 86 ? 14.589 20.470 -44.131 1.00 92.56 86 VAL A CA 1
ATOM 638 C C . VAL A 1 86 ? 13.238 19.828 -44.459 1.00 92.56 86 VAL A C 1
ATOM 640 O O . VAL A 1 86 ? 13.151 18.597 -44.539 1.00 92.56 86 VAL A O 1
ATOM 643 N N . PRO A 1 87 ? 12.170 20.626 -44.625 1.00 91.38 87 PRO A N 1
ATOM 644 C CA . PRO A 1 87 ? 10.892 20.155 -45.152 1.00 91.38 87 PRO A CA 1
ATOM 645 C C . PRO A 1 87 ? 11.037 19.533 -46.545 1.00 91.38 87 PRO A C 1
ATOM 647 O O . PRO A 1 87 ? 11.828 20.007 -47.358 1.00 91.38 87 PRO A O 1
ATOM 650 N N . LEU A 1 88 ? 10.261 18.486 -46.839 1.00 87.12 88 LEU A N 1
ATOM 651 C CA . LEU A 1 88 ? 10.356 17.759 -48.115 1.00 87.12 88 LEU A CA 1
ATOM 652 C C . LEU A 1 88 ? 10.109 18.616 -49.360 1.00 87.12 88 LEU A C 1
ATOM 654 O O . LEU A 1 88 ? 10.728 18.381 -50.390 1.00 87.12 88 LEU A O 1
ATOM 658 N N . ASP A 1 89 ? 9.254 19.629 -49.266 1.00 87.25 89 ASP A N 1
ATOM 659 C CA . ASP A 1 89 ? 8.974 20.576 -50.351 1.00 87.25 89 ASP A CA 1
ATOM 660 C C . ASP A 1 89 ? 10.138 21.543 -50.640 1.00 87.25 89 ASP A C 1
ATOM 662 O O . ASP A 1 89 ? 10.118 22.249 -51.647 1.00 87.25 89 ASP A O 1
ATOM 666 N N . GLN A 1 90 ? 11.155 21.567 -49.774 1.00 88.25 90 GLN A N 1
ATOM 667 C CA . GLN A 1 90 ? 12.353 22.406 -49.875 1.00 88.25 90 GLN A CA 1
ATOM 668 C C . GLN A 1 90 ? 13.628 21.585 -50.129 1.00 88.25 90 GLN A C 1
ATOM 670 O O . GLN A 1 90 ? 14.728 22.138 -50.142 1.00 88.25 90 GLN A O 1
ATOM 675 N N . LEU A 1 91 ? 13.503 20.267 -50.313 1.00 89.12 91 LEU A N 1
ATOM 676 C CA . LEU A 1 91 ? 14.618 19.388 -50.653 1.00 89.12 91 LEU A CA 1
ATOM 677 C C . LEU A 1 91 ? 14.829 19.351 -52.170 1.00 89.12 91 LEU A C 1
ATOM 679 O O . LEU A 1 91 ? 13.941 18.997 -52.938 1.00 89.12 91 LEU A O 1
ATOM 683 N N . HIS A 1 92 ? 16.042 19.709 -52.582 1.00 87.81 92 HIS A N 1
ATOM 684 C CA . HIS A 1 92 ? 16.539 19.619 -53.957 1.00 87.81 92 HIS A CA 1
ATOM 685 C C . HIS A 1 92 ? 17.484 18.415 -54.088 1.00 87.81 92 HIS A C 1
ATOM 687 O O . HIS A 1 92 ? 18.125 18.038 -53.104 1.00 87.81 92 HIS A O 1
ATOM 693 N N . ASP A 1 93 ? 17.630 17.865 -55.295 1.00 84.81 93 ASP A N 1
ATOM 694 C CA . ASP A 1 93 ? 18.421 16.647 -55.556 1.00 84.81 93 ASP A CA 1
ATOM 695 C C . ASP A 1 93 ? 19.892 16.752 -55.109 1.00 84.81 93 ASP A C 1
ATOM 697 O O . ASP A 1 93 ? 20.462 15.778 -54.623 1.00 84.81 93 ASP A O 1
ATOM 701 N N . ASP A 1 94 ? 20.486 17.947 -55.184 1.00 87.56 94 ASP A N 1
ATOM 702 C CA . ASP A 1 94 ? 21.881 18.200 -54.790 1.00 87.56 94 ASP A CA 1
ATOM 703 C C . ASP A 1 94 ? 22.073 18.378 -53.268 1.00 87.56 94 ASP A C 1
ATOM 705 O O . ASP A 1 94 ? 23.181 18.639 -52.792 1.00 87.56 94 ASP A O 1
ATOM 709 N N . HIS A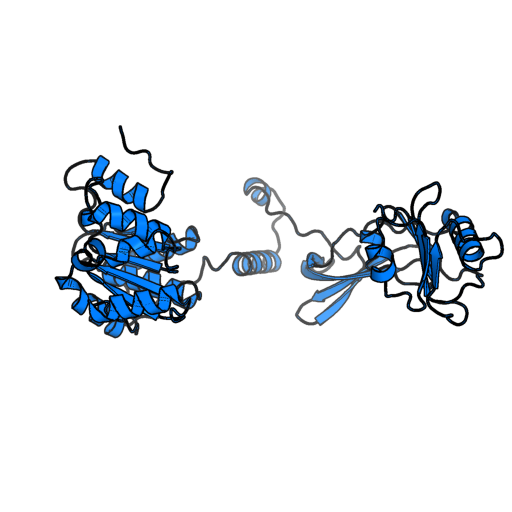 1 95 ? 21.002 18.289 -52.472 1.00 91.25 95 HIS A N 1
ATOM 710 C CA . HIS A 1 95 ? 21.086 18.504 -51.030 1.00 91.25 95 HIS A CA 1
ATOM 711 C C . HIS A 1 95 ? 21.828 17.341 -50.334 1.00 91.25 95 HIS A C 1
ATOM 713 O O . HIS A 1 95 ? 21.501 16.178 -50.580 1.00 91.25 95 HIS A O 1
ATOM 719 N N . PRO A 1 96 ? 22.745 17.592 -49.375 1.00 91.06 96 PRO A N 1
ATOM 720 C CA . PRO A 1 96 ? 23.494 16.526 -48.692 1.00 91.06 96 PRO A CA 1
ATOM 721 C C . PRO A 1 96 ? 22.619 15.449 -48.030 1.00 91.06 96 PRO A C 1
ATOM 723 O O . PRO A 1 96 ? 22.979 14.275 -48.014 1.00 91.06 96 PRO A O 1
ATOM 726 N N . LEU A 1 97 ? 21.439 15.825 -47.521 1.00 93.81 97 LEU A N 1
ATOM 727 C CA . LEU A 1 97 ? 20.469 14.867 -46.966 1.00 93.81 97 LEU A CA 1
ATOM 728 C C . LEU A 1 97 ? 19.873 13.921 -48.024 1.00 93.81 97 LEU A C 1
ATOM 730 O O . LEU A 1 97 ? 19.554 12.786 -47.683 1.00 93.81 97 LEU A O 1
ATOM 734 N N . MET A 1 98 ? 19.755 14.344 -49.288 1.00 92.38 98 MET A N 1
ATOM 735 C CA . MET A 1 98 ? 19.346 13.454 -50.384 1.00 92.38 98 MET A CA 1
ATOM 736 C C . MET A 1 98 ? 20.444 12.438 -50.695 1.00 92.38 98 MET A C 1
ATOM 738 O O . MET A 1 98 ? 20.155 11.255 -50.862 1.00 92.38 98 MET A O 1
ATOM 742 N N . ALA A 1 99 ? 21.710 12.868 -50.684 1.00 91.12 99 ALA A N 1
ATOM 743 C CA . ALA A 1 99 ? 22.848 11.962 -50.828 1.00 91.12 99 ALA A CA 1
ATOM 744 C C . ALA A 1 99 ? 22.922 10.950 -49.669 1.00 91.12 99 ALA A C 1
ATOM 746 O O . ALA A 1 99 ? 23.100 9.756 -49.905 1.00 91.12 99 ALA A O 1
ATOM 747 N N . ALA A 1 100 ? 22.719 11.399 -48.425 1.00 93.69 100 ALA A N 1
ATOM 748 C CA . ALA A 1 100 ? 22.659 10.523 -47.253 1.00 93.69 100 ALA A CA 1
ATOM 749 C C . ALA A 1 100 ? 21.516 9.500 -47.346 1.00 93.69 100 ALA A C 1
ATOM 751 O O . ALA A 1 100 ? 21.716 8.324 -47.038 1.00 93.69 100 ALA A O 1
ATOM 752 N N . PHE A 1 101 ? 20.341 9.919 -47.826 1.00 93.94 101 PHE A N 1
ATOM 753 C CA . PHE A 1 101 ? 19.226 9.011 -48.082 1.00 93.94 101 PHE A CA 1
ATOM 754 C C . PHE A 1 101 ? 19.556 7.985 -49.178 1.00 93.94 101 PHE A C 1
ATOM 756 O O . PHE A 1 101 ? 19.311 6.792 -49.001 1.00 93.94 101 PHE A O 1
ATOM 763 N N . GLY A 1 102 ? 20.187 8.417 -50.275 1.00 91.94 102 GLY A N 1
ATOM 764 C CA . GLY A 1 102 ? 20.642 7.524 -51.344 1.00 91.94 102 GLY A CA 1
ATOM 765 C C . GLY A 1 102 ? 21.623 6.457 -50.849 1.00 91.94 102 GLY A C 1
ATOM 766 O O . GLY A 1 102 ? 21.484 5.281 -51.190 1.00 91.94 102 GLY A O 1
ATOM 767 N N . TRP A 1 103 ? 22.566 6.838 -49.982 1.00 93.00 103 TRP A N 1
ATOM 768 C CA . TRP A 1 103 ? 23.454 5.893 -49.301 1.00 93.00 103 TRP A CA 1
ATOM 769 C C . TRP A 1 103 ? 22.690 4.915 -48.405 1.00 93.00 103 TRP A C 1
ATOM 771 O O . TRP A 1 103 ? 22.956 3.714 -48.455 1.00 93.00 103 TRP A O 1
ATOM 781 N N . ALA A 1 104 ? 21.730 5.401 -47.614 1.00 93.12 104 ALA A N 1
ATOM 782 C CA . ALA A 1 104 ? 20.924 4.558 -46.735 1.00 93.12 104 ALA A CA 1
ATOM 783 C C . ALA A 1 104 ? 20.176 3.461 -47.515 1.00 93.12 104 ALA A C 1
ATOM 785 O O . ALA A 1 104 ? 20.249 2.286 -47.149 1.00 93.12 104 ALA A O 1
ATOM 786 N N . GLU A 1 105 ? 19.518 3.828 -48.618 1.00 92.56 105 GLU A N 1
ATOM 787 C CA . GLU A 1 105 ? 18.795 2.893 -49.490 1.00 92.56 105 GLU A CA 1
ATOM 788 C C . GLU A 1 105 ? 19.745 1.917 -50.200 1.00 92.56 105 GLU A C 1
ATOM 790 O O . GLU A 1 105 ? 19.477 0.714 -50.246 1.00 92.56 105 GLU A O 1
ATOM 795 N N . HIS A 1 106 ? 20.889 2.400 -50.698 1.00 92.62 106 HIS A N 1
ATOM 796 C CA . HIS A 1 106 ? 21.882 1.555 -51.368 1.00 92.62 106 HIS A CA 1
ATOM 797 C C . HIS A 1 106 ? 22.443 0.468 -50.440 1.00 92.62 106 HIS A C 1
ATOM 799 O O . HIS A 1 106 ? 22.568 -0.695 -50.828 1.00 92.62 106 HIS A O 1
ATOM 805 N N . LEU A 1 107 ? 22.763 0.840 -49.200 1.00 93.44 107 LEU A N 1
ATOM 806 C CA . LEU A 1 107 ? 23.389 -0.054 -48.227 1.00 93.44 107 LEU A CA 1
ATOM 807 C C . LEU A 1 107 ? 22.388 -0.988 -47.543 1.00 93.44 107 LEU A C 1
ATOM 809 O O . LEU A 1 107 ? 22.789 -2.031 -47.024 1.00 93.44 107 LEU A O 1
ATOM 813 N N . TRP A 1 108 ? 21.096 -0.652 -47.559 1.00 93.00 108 TRP A N 1
ATOM 814 C CA . TRP A 1 108 ? 20.054 -1.381 -46.839 1.00 93.00 108 TRP A CA 1
ATOM 815 C C . TRP A 1 108 ? 20.067 -2.886 -47.117 1.00 93.00 108 TRP A C 1
ATOM 817 O O . TRP A 1 108 ? 20.095 -3.694 -46.186 1.00 93.00 108 TRP A O 1
ATOM 827 N N . LEU A 1 109 ? 20.080 -3.279 -48.395 1.00 90.19 109 LEU A N 1
ATOM 828 C CA . LEU A 1 109 ? 20.009 -4.688 -48.797 1.00 90.19 109 LEU A CA 1
ATOM 829 C C . LEU A 1 109 ? 21.276 -5.480 -48.448 1.00 90.19 109 LEU A C 1
ATOM 831 O O . LEU A 1 109 ? 21.176 -6.683 -48.213 1.00 90.19 109 LEU A O 1
ATOM 835 N N . GLY A 1 110 ? 22.435 -4.816 -48.394 1.00 89.12 110 GLY A N 1
ATOM 836 C CA . GLY A 1 110 ? 23.718 -5.425 -48.028 1.00 89.12 110 GLY A CA 1
ATOM 837 C C . GLY A 1 110 ? 23.987 -5.466 -46.521 1.00 89.12 110 GLY A C 1
ATOM 838 O O . GLY A 1 110 ? 24.900 -6.164 -46.084 1.00 89.12 110 GLY A O 1
ATOM 839 N N . ALA A 1 111 ? 23.206 -4.735 -45.725 1.00 92.38 111 ALA A N 1
ATOM 840 C CA . ALA A 1 111 ? 23.358 -4.678 -44.280 1.00 92.38 111 ALA A CA 1
ATOM 841 C C . ALA A 1 111 ? 22.786 -5.920 -43.579 1.00 92.38 111 ALA A C 1
ATOM 843 O O . ALA A 1 111 ? 21.797 -6.522 -44.006 1.00 92.38 111 ALA A O 1
ATOM 844 N N . GLN A 1 112 ? 23.406 -6.290 -42.461 1.00 92.31 112 GLN A N 1
ATOM 845 C CA . GLN A 1 112 ? 23.008 -7.437 -41.656 1.00 92.31 112 GLN A CA 1
ATOM 846 C C . GLN A 1 112 ? 21.758 -7.107 -40.838 1.00 92.31 112 GLN A C 1
ATOM 848 O O . GLN A 1 112 ? 21.738 -6.119 -40.105 1.00 92.31 112 GLN A O 1
ATOM 853 N N . LEU A 1 113 ? 20.738 -7.964 -40.912 1.00 92.44 113 LEU A N 1
ATOM 854 C CA . LEU A 1 113 ? 19.547 -7.851 -40.071 1.00 92.44 113 LEU A CA 1
ATOM 855 C C . LEU A 1 113 ? 19.902 -8.041 -38.591 1.00 92.44 113 LEU A C 1
ATOM 857 O O . LEU A 1 113 ? 20.568 -9.012 -38.225 1.00 92.44 113 LEU A O 1
ATOM 861 N N . VAL A 1 114 ? 19.415 -7.135 -37.744 1.00 92.81 114 VAL A N 1
ATOM 862 C CA . VAL A 1 114 ? 19.516 -7.244 -36.289 1.00 92.81 114 VAL A CA 1
ATOM 863 C C . VAL A 1 114 ? 18.318 -8.062 -35.796 1.00 92.81 114 VAL A C 1
ATOM 865 O O . VAL A 1 114 ? 17.181 -7.609 -35.929 1.00 92.81 114 VAL A O 1
ATOM 868 N N . PRO A 1 115 ? 18.524 -9.273 -35.249 1.00 90.44 115 PRO A N 1
ATOM 869 C CA . PRO A 1 115 ? 17.429 -10.072 -34.722 1.00 90.44 115 PRO A CA 1
ATOM 870 C C . PRO A 1 115 ? 16.841 -9.417 -33.472 1.00 90.44 115 PRO A C 1
ATOM 872 O O . PRO A 1 115 ? 17.557 -8.765 -32.706 1.00 90.44 115 PRO A O 1
ATOM 875 N N . ALA A 1 116 ? 15.553 -9.657 -33.226 1.00 87.69 116 ALA A N 1
ATOM 876 C CA . ALA A 1 116 ? 14.928 -9.255 -31.976 1.00 87.69 116 ALA A CA 1
ATOM 877 C C . ALA A 1 116 ? 15.675 -9.894 -30.783 1.00 87.69 116 ALA A C 1
ATOM 879 O O . ALA A 1 116 ? 15.973 -11.094 -30.826 1.00 87.69 116 ALA A O 1
ATOM 880 N N . PRO A 1 117 ? 16.002 -9.118 -29.740 1.00 90.06 117 PRO A N 1
ATOM 881 C CA . PRO A 1 117 ? 16.641 -9.644 -28.540 1.00 90.06 117 PRO A CA 1
ATOM 882 C C . PRO A 1 117 ? 15.705 -10.625 -27.825 1.00 90.06 117 PRO A C 1
ATOM 884 O O . PRO A 1 117 ? 14.495 -10.420 -27.773 1.00 90.06 117 PRO A O 1
ATOM 887 N N . ARG A 1 118 ? 16.256 -11.699 -27.250 1.00 91.19 118 ARG A N 1
ATOM 888 C CA . ARG A 1 118 ? 15.463 -12.678 -26.482 1.00 91.19 118 ARG A CA 1
ATOM 889 C C . ARG A 1 118 ? 15.096 -12.197 -25.082 1.00 91.19 118 ARG A C 1
ATOM 891 O O . ARG A 1 118 ? 14.233 -12.817 -24.470 1.00 91.19 118 ARG A O 1
ATOM 898 N N . PHE A 1 119 ? 15.780 -11.168 -24.583 1.00 90.38 119 PHE A N 1
ATOM 899 C CA . PHE A 1 119 ? 15.562 -10.611 -23.253 1.00 90.38 119 PHE A CA 1
ATOM 900 C C . PHE A 1 119 ? 15.488 -9.085 -23.294 1.00 90.38 119 PHE A C 1
ATOM 902 O O . PHE A 1 119 ? 16.302 -8.420 -23.947 1.00 90.38 119 PHE A O 1
ATOM 909 N N . GLU A 1 120 ? 14.549 -8.526 -22.542 1.00 87.94 120 GLU A N 1
ATOM 910 C CA . GLU A 1 120 ? 14.363 -7.089 -22.369 1.00 87.94 120 GLU A CA 1
ATOM 911 C C . GLU A 1 120 ? 15.209 -6.511 -21.232 1.00 87.94 120 GLU A C 1
ATOM 913 O O . GLU A 1 120 ? 15.602 -7.193 -20.282 1.00 87.94 120 GLU A O 1
ATOM 918 N N . VAL A 1 121 ? 15.501 -5.210 -21.309 1.00 84.06 121 VAL A N 1
ATOM 919 C CA . VAL A 1 121 ? 16.142 -4.501 -20.194 1.00 84.06 121 VAL A CA 1
ATOM 920 C C . VAL A 1 121 ? 15.193 -4.510 -18.993 1.00 84.06 121 VAL A C 1
ATOM 922 O O . VAL A 1 121 ? 13.999 -4.266 -19.127 1.00 84.06 121 VAL A O 1
ATOM 925 N N . ASN A 1 122 ? 15.736 -4.777 -17.805 1.00 83.81 122 ASN A N 1
ATOM 926 C CA . ASN A 1 122 ? 15.021 -5.056 -16.555 1.00 83.81 122 ASN A CA 1
ATOM 927 C C . ASN A 1 122 ? 14.278 -6.400 -16.499 1.00 83.81 122 ASN A C 1
ATOM 929 O O . ASN A 1 122 ? 13.690 -6.712 -15.460 1.00 83.81 122 ASN A O 1
ATOM 933 N N . GLU A 1 123 ? 14.347 -7.232 -17.540 1.00 84.56 123 GLU A N 1
ATOM 934 C CA . GLU A 1 123 ? 13.840 -8.599 -17.470 1.00 84.56 123 GLU A CA 1
ATOM 935 C C . GLU A 1 123 ? 14.711 -9.460 -16.539 1.00 84.56 123 GLU A C 1
ATOM 937 O O . GLU A 1 123 ? 15.931 -9.286 -16.430 1.00 84.56 123 GLU A O 1
ATOM 942 N N . ALA A 1 124 ? 14.077 -10.402 -15.839 1.00 84.75 124 ALA A N 1
ATOM 943 C CA . ALA A 1 124 ? 14.774 -11.398 -15.038 1.00 84.75 124 ALA A CA 1
ATOM 944 C C . ALA A 1 124 ? 15.135 -12.618 -15.895 1.00 84.75 124 ALA A C 1
ATOM 946 O O . ALA A 1 124 ? 14.264 -13.235 -16.504 1.00 84.75 124 ALA A O 1
ATOM 947 N N . ALA A 1 125 ? 16.399 -13.027 -15.853 1.00 89.00 125 ALA A N 1
ATOM 948 C CA . ALA A 1 125 ? 16.908 -14.195 -16.562 1.00 89.00 125 ALA A CA 1
ATOM 949 C C . ALA A 1 125 ? 17.740 -15.088 -15.628 1.00 89.00 125 ALA A C 1
ATOM 951 O O . ALA A 1 125 ? 17.985 -14.761 -14.464 1.00 89.00 125 ALA A O 1
ATOM 952 N N . VAL A 1 126 ? 18.163 -16.242 -16.138 1.00 87.81 126 VAL A N 1
ATOM 953 C CA . VAL A 1 126 ? 19.010 -17.203 -15.424 1.00 87.81 126 VAL A CA 1
ATOM 954 C C . VAL A 1 126 ? 20.264 -17.480 -16.247 1.00 87.81 126 VAL A C 1
ATOM 956 O O . VAL A 1 126 ? 20.164 -17.773 -17.437 1.00 87.81 126 VAL A O 1
ATOM 959 N N . THR A 1 127 ? 21.447 -17.414 -15.635 1.00 87.25 127 THR A N 1
ATOM 960 C CA . THR A 1 127 ? 22.710 -17.686 -16.339 1.00 87.25 127 THR A CA 1
ATOM 961 C C . THR A 1 127 ? 22.911 -19.171 -16.645 1.00 87.25 127 THR A C 1
ATOM 963 O O . THR A 1 127 ? 22.477 -20.061 -15.910 1.00 87.25 127 THR A O 1
ATOM 966 N N . HIS A 1 128 ? 23.627 -19.452 -17.730 1.00 82.06 128 HIS A N 1
ATOM 967 C CA . HIS A 1 128 ? 24.033 -20.785 -18.142 1.00 82.06 128 HIS A CA 1
ATOM 968 C C . HIS A 1 128 ? 25.474 -20.788 -18.686 1.00 82.06 128 HIS A C 1
ATOM 970 O O . HIS A 1 128 ? 25.778 -20.016 -19.596 1.00 82.06 128 HIS A O 1
ATOM 976 N N . PRO A 1 129 ? 26.351 -21.686 -18.204 1.00 69.81 129 PRO A N 1
ATOM 977 C CA . PRO A 1 129 ? 26.186 -22.573 -17.048 1.00 69.81 129 PRO A CA 1
ATOM 978 C C . PRO A 1 129 ? 26.276 -21.790 -15.725 1.00 69.81 129 PRO A C 1
ATOM 980 O O . PRO A 1 129 ? 27.005 -20.808 -15.637 1.00 69.81 129 PRO A O 1
ATOM 983 N N . GLY A 1 130 ? 25.552 -22.216 -14.687 1.00 69.69 130 GLY A N 1
ATOM 984 C CA . GLY A 1 130 ? 25.664 -21.614 -13.348 1.00 69.69 130 GLY A CA 1
ATOM 985 C C . GLY A 1 130 ? 24.342 -21.406 -12.619 1.00 69.69 130 GLY A C 1
ATOM 986 O O . GLY A 1 130 ? 24.344 -21.372 -11.392 1.00 69.69 130 GLY A O 1
ATOM 987 N N . ASP A 1 131 ? 23.226 -21.330 -13.352 1.00 77.06 131 ASP A N 1
ATOM 988 C CA . ASP A 1 131 ? 21.874 -21.191 -12.803 1.00 77.06 131 ASP A CA 1
ATOM 989 C C . ASP A 1 131 ? 21.729 -20.032 -11.796 1.00 77.06 131 ASP A C 1
ATOM 991 O O . ASP A 1 131 ? 20.970 -20.124 -10.827 1.00 77.06 131 ASP A O 1
ATOM 995 N N . ALA A 1 132 ? 22.467 -18.938 -12.007 1.00 81.31 132 ALA A N 1
ATOM 996 C CA . ALA A 1 132 ? 22.367 -17.749 -11.172 1.00 81.31 132 ALA A CA 1
ATOM 997 C C . ALA A 1 132 ? 21.245 -16.841 -11.686 1.00 81.31 132 ALA A C 1
ATOM 999 O O . ALA A 1 132 ? 21.172 -16.552 -12.881 1.00 81.31 132 ALA A O 1
ATOM 1000 N N . ASP A 1 133 ? 20.387 -16.382 -10.777 1.00 81.12 133 ASP A N 1
ATOM 1001 C CA . ASP A 1 133 ? 19.359 -15.392 -11.090 1.00 81.12 133 ASP A CA 1
ATOM 1002 C C . ASP A 1 133 ? 20.010 -14.033 -11.373 1.00 81.12 133 ASP A C 1
ATOM 1004 O O . ASP A 1 133 ? 20.807 -13.537 -10.573 1.00 81.12 133 ASP A O 1
ATOM 1008 N N . VAL A 1 134 ? 19.642 -13.422 -12.497 1.00 85.44 134 VAL A N 1
ATOM 1009 C CA . VAL A 1 134 ? 20.158 -12.125 -12.939 1.00 85.44 134 VAL A CA 1
ATOM 1010 C C . VAL A 1 134 ? 19.038 -11.219 -13.428 1.00 85.44 134 VAL A C 1
ATOM 1012 O O . VAL A 1 134 ? 17.968 -11.677 -13.824 1.00 85.44 134 VAL A O 1
ATOM 1015 N N . VAL A 1 135 ? 19.302 -9.915 -13.412 1.00 84.25 135 VAL A N 1
ATOM 1016 C CA . VAL A 1 135 ? 18.458 -8.903 -14.055 1.00 84.25 135 VAL A CA 1
ATOM 1017 C C . VAL A 1 135 ? 19.268 -8.263 -15.170 1.00 84.25 135 VAL A C 1
ATOM 1019 O O . VAL A 1 135 ? 20.409 -7.849 -14.936 1.00 84.25 135 VAL A O 1
ATOM 1022 N N . ILE A 1 136 ? 18.679 -8.183 -16.360 1.00 87.25 136 ILE A N 1
ATOM 1023 C CA . ILE A 1 136 ? 19.282 -7.507 -17.506 1.00 87.25 136 ILE A CA 1
ATOM 1024 C C . ILE A 1 136 ? 19.340 -6.004 -17.220 1.00 87.25 136 ILE A C 1
ATOM 1026 O O . ILE A 1 136 ? 18.327 -5.389 -16.895 1.00 87.25 136 ILE A O 1
ATOM 1030 N N . ARG A 1 137 ? 20.526 -5.400 -17.317 1.00 88.31 137 ARG A N 1
ATOM 1031 C CA . ARG A 1 137 ? 20.737 -3.959 -17.094 1.00 88.31 137 ARG A CA 1
ATOM 1032 C C . ARG A 1 137 ? 20.934 -3.173 -18.374 1.00 88.31 137 ARG A C 1
ATOM 1034 O O . ARG A 1 137 ? 20.511 -2.029 -18.439 1.00 88.31 137 ARG A O 1
ATOM 1041 N N . ASP A 1 138 ? 21.567 -3.788 -19.357 1.00 86.50 138 ASP A N 1
ATOM 1042 C CA . ASP A 1 138 ? 21.826 -3.193 -20.662 1.00 86.50 138 ASP A CA 1
ATOM 1043 C C . ASP A 1 138 ? 21.986 -4.318 -21.688 1.00 86.50 138 ASP A C 1
ATOM 1045 O O . ASP A 1 138 ? 22.270 -5.464 -21.314 1.00 86.50 138 ASP A O 1
ATOM 1049 N N . ARG A 1 139 ? 21.823 -3.993 -22.968 1.00 90.88 139 ARG A N 1
ATOM 1050 C CA . ARG A 1 139 ? 22.038 -4.918 -24.081 1.00 90.88 139 ARG A CA 1
ATOM 1051 C C . ARG A 1 139 ? 22.684 -4.212 -25.262 1.00 90.88 139 ARG A C 1
ATOM 1053 O O . ARG A 1 139 ? 22.372 -3.061 -25.561 1.00 90.88 139 ARG A O 1
ATOM 1060 N N . VAL A 1 140 ? 23.558 -4.930 -25.954 1.00 90.44 140 VAL A N 1
ATOM 1061 C CA . VAL A 1 140 ? 24.234 -4.448 -27.156 1.00 90.44 140 VAL A CA 1
ATOM 1062 C C . VAL A 1 140 ? 24.278 -5.565 -28.188 1.00 90.44 140 VAL A C 1
ATOM 1064 O O . VAL A 1 140 ? 24.703 -6.681 -27.887 1.00 90.44 140 VAL A O 1
ATOM 1067 N N . PHE A 1 141 ? 23.873 -5.267 -29.418 1.00 90.31 141 PHE A N 1
ATOM 1068 C CA . PHE A 1 141 ? 24.132 -6.155 -30.543 1.00 90.31 141 PHE A CA 1
ATOM 1069 C C . PHE A 1 141 ? 25.491 -5.835 -31.156 1.00 90.31 141 PHE A C 1
ATOM 1071 O O . PHE A 1 141 ? 25.789 -4.680 -31.476 1.00 90.31 141 PHE A O 1
ATOM 1078 N N . HIS A 1 142 ? 26.292 -6.874 -31.365 1.00 85.12 142 HIS A N 1
ATOM 1079 C CA . HIS A 1 142 ? 27.542 -6.790 -32.104 1.00 85.12 142 HIS A CA 1
ATOM 1080 C C . HIS A 1 142 ? 27.339 -7.377 -33.502 1.00 85.12 142 HIS A C 1
ATOM 1082 O O . HIS A 1 142 ? 27.105 -8.580 -33.648 1.00 85.12 142 HIS A O 1
ATOM 1088 N N . GLY A 1 143 ? 27.436 -6.521 -34.524 1.00 79.25 143 GLY A N 1
ATOM 1089 C CA . GLY A 1 143 ? 27.438 -6.940 -35.926 1.00 79.25 143 GLY A CA 1
ATOM 1090 C C . GLY A 1 143 ? 28.689 -7.746 -36.296 1.00 79.25 143 GLY A C 1
ATOM 1091 O O . GLY A 1 143 ? 29.694 -7.731 -35.584 1.00 79.25 143 GLY A O 1
ATOM 1092 N N . GLY A 1 144 ? 28.627 -8.463 -37.418 1.00 80.12 144 GLY A N 1
ATOM 1093 C CA . GLY A 1 144 ? 29.712 -9.311 -37.917 1.00 80.12 144 GLY A CA 1
ATOM 1094 C C . GLY A 1 144 ? 29.227 -10.706 -38.332 1.00 80.12 144 GLY A C 1
ATOM 1095 O O . GLY A 1 144 ? 28.033 -10.994 -38.242 1.00 80.12 144 GLY A O 1
ATOM 1096 N N . PRO A 1 145 ? 30.138 -11.612 -38.740 1.00 75.75 145 PRO A N 1
ATOM 1097 C CA . PRO A 1 145 ? 29.782 -12.892 -39.364 1.00 75.75 145 PRO A CA 1
ATOM 1098 C C . PRO A 1 145 ? 28.804 -13.763 -38.563 1.00 75.75 145 PRO A C 1
ATOM 1100 O O . PRO A 1 145 ? 28.058 -14.538 -39.152 1.00 75.75 145 PRO A O 1
ATOM 1103 N N . SER A 1 146 ? 28.806 -13.642 -37.231 1.00 75.94 146 SER A N 1
ATOM 1104 C CA . SER A 1 146 ? 27.944 -14.411 -36.328 1.00 75.94 146 SER A CA 1
ATOM 1105 C C . SER A 1 146 ? 26.825 -13.614 -35.656 1.00 75.94 146 SER A C 1
ATOM 1107 O O . SER A 1 146 ? 26.001 -14.260 -35.024 1.00 75.94 146 SER A O 1
ATOM 1109 N N . GLY A 1 147 ? 26.804 -12.274 -35.760 1.00 85.12 147 GLY A N 1
ATOM 1110 C CA . GLY A 1 147 ? 25.790 -11.359 -35.197 1.00 85.12 147 GLY A CA 1
ATOM 1111 C C . GLY A 1 147 ? 25.191 -11.765 -33.845 1.00 85.12 147 GLY A C 1
ATOM 1112 O O . GLY A 1 147 ? 24.244 -12.548 -33.810 1.00 85.12 147 GLY A O 1
ATOM 1113 N N . GLN A 1 148 ? 25.681 -11.221 -32.728 1.00 89.69 148 GLN A N 1
ATOM 1114 C CA . GLN A 1 148 ? 25.270 -11.697 -31.400 1.00 89.69 148 GLN A CA 1
ATOM 1115 C C . GLN A 1 148 ? 24.893 -10.576 -30.429 1.00 89.69 148 GLN A C 1
ATOM 1117 O O . GLN A 1 148 ? 25.566 -9.549 -30.338 1.00 89.69 148 GLN A O 1
ATOM 1122 N N . TRP A 1 149 ? 23.844 -10.831 -29.644 1.00 92.75 149 TRP A N 1
ATOM 1123 C CA . TRP A 1 149 ? 23.471 -10.028 -28.484 1.00 92.75 149 TRP A CA 1
ATOM 1124 C C . TRP A 1 149 ? 24.370 -10.320 -27.278 1.00 92.75 149 TRP A C 1
ATOM 1126 O O . TRP A 1 149 ? 24.558 -11.477 -26.877 1.00 92.75 149 TRP A O 1
ATOM 1136 N N . SER A 1 150 ? 24.889 -9.256 -26.671 1.00 92.44 150 SER A N 1
ATOM 1137 C CA . SER A 1 150 ? 25.516 -9.266 -25.354 1.00 92.44 150 SER A CA 1
ATOM 1138 C C . SER A 1 150 ? 24.656 -8.485 -24.358 1.00 92.44 150 SER A C 1
ATOM 1140 O O . SER A 1 150 ? 24.004 -7.500 -24.705 1.00 92.44 150 SER A O 1
ATOM 1142 N N . TYR A 1 151 ? 24.637 -8.948 -23.112 1.00 92.62 151 TYR A N 1
ATOM 1143 C CA . TYR A 1 151 ? 23.830 -8.402 -22.031 1.00 92.62 151 TYR A CA 1
ATOM 1144 C C . TYR A 1 151 ? 24.711 -8.071 -20.836 1.00 92.62 151 TYR A C 1
ATOM 1146 O O . TYR A 1 151 ? 25.531 -8.885 -20.406 1.00 92.62 151 TYR A O 1
ATOM 1154 N N . THR A 1 152 ? 24.495 -6.895 -20.260 1.00 91.75 152 THR A N 1
ATOM 1155 C CA . THR A 1 152 ? 25.067 -6.522 -18.969 1.00 91.75 152 THR A CA 1
ATOM 1156 C C . THR A 1 152 ? 24.154 -7.037 -17.863 1.00 91.75 152 THR A C 1
ATOM 1158 O O . THR A 1 152 ? 22.984 -6.662 -17.795 1.00 91.75 152 THR A O 1
ATOM 1161 N N . VAL A 1 153 ? 24.685 -7.859 -16.963 1.00 90.12 153 VAL A N 1
ATOM 1162 C CA . VAL A 1 153 ? 23.963 -8.429 -15.819 1.00 90.12 153 VAL A CA 1
ATOM 1163 C C . VAL A 1 153 ? 24.702 -8.163 -14.513 1.00 90.12 153 VAL A C 1
ATOM 1165 O O . VAL A 1 153 ? 25.910 -7.936 -14.508 1.00 90.12 153 VAL A O 1
ATOM 1168 N N . ILE A 1 154 ? 23.987 -8.202 -13.388 1.00 78.19 154 ILE A N 1
ATOM 1169 C CA . ILE A 1 154 ? 24.599 -8.164 -12.053 1.00 78.19 154 ILE A CA 1
ATOM 1170 C C . ILE A 1 154 ? 24.515 -9.562 -11.444 1.00 78.19 154 ILE A C 1
ATOM 1172 O O . ILE A 1 154 ? 23.420 -10.040 -11.154 1.00 78.19 154 ILE A O 1
ATOM 1176 N N . VAL A 1 155 ? 25.667 -10.190 -11.222 1.00 76.06 155 VAL A N 1
ATOM 1177 C CA . VAL A 1 155 ? 25.805 -11.494 -10.559 1.00 76.06 155 VAL A CA 1
ATOM 1178 C C . VAL A 1 155 ? 26.551 -11.269 -9.249 1.00 76.06 155 VAL A C 1
ATOM 1180 O O . VAL A 1 155 ? 27.654 -10.730 -9.254 1.00 76.06 155 VAL A O 1
ATOM 1183 N N . GLU A 1 156 ? 25.948 -11.636 -8.114 1.00 69.81 156 GLU A N 1
ATOM 1184 C CA . GLU A 1 156 ? 26.581 -11.520 -6.783 1.00 69.81 156 GLU A CA 1
ATOM 1185 C C . GLU A 1 156 ? 27.135 -10.106 -6.478 1.00 69.81 156 GLU A C 1
ATOM 1187 O O . GLU A 1 156 ? 28.177 -9.937 -5.848 1.00 69.81 156 GLU A O 1
ATOM 1192 N N . GLY A 1 157 ? 26.442 -9.064 -6.953 1.00 65.31 157 GLY A N 1
ATOM 1193 C CA . GLY A 1 157 ? 26.835 -7.663 -6.755 1.00 65.31 157 GLY A CA 1
ATOM 1194 C C . GLY A 1 157 ? 27.932 -7.153 -7.697 1.00 65.31 157 GLY A C 1
ATOM 1195 O O . GLY A 1 157 ? 28.351 -6.006 -7.561 1.00 65.31 157 GLY A O 1
ATOM 1196 N N . ARG A 1 158 ? 28.386 -7.959 -8.665 1.00 77.38 158 ARG A N 1
ATOM 1197 C CA . ARG A 1 158 ? 29.343 -7.551 -9.702 1.00 77.38 158 ARG A CA 1
ATOM 1198 C C . ARG A 1 158 ? 28.670 -7.472 -11.063 1.00 77.38 158 ARG A C 1
ATOM 1200 O O . ARG A 1 158 ? 27.887 -8.344 -11.427 1.00 77.38 158 ARG A O 1
ATOM 1207 N N . GLN A 1 159 ? 29.002 -6.432 -11.817 1.00 85.81 159 GLN A N 1
ATOM 1208 C CA . GLN A 1 159 ? 28.566 -6.287 -13.200 1.00 85.81 159 GLN A CA 1
ATOM 1209 C C . GLN A 1 159 ? 29.387 -7.215 -14.104 1.00 85.81 159 GLN A C 1
ATOM 1211 O O . GLN A 1 159 ? 30.615 -7.241 -14.022 1.00 85.81 159 GLN A O 1
ATOM 1216 N N . GLN A 1 160 ? 28.707 -7.973 -14.959 1.00 89.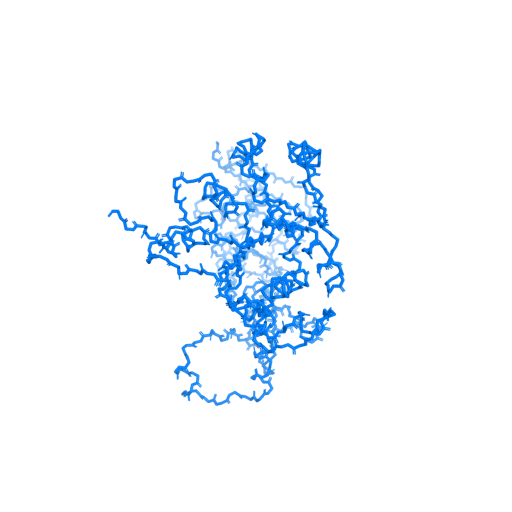00 160 GLN A N 1
ATOM 1217 C CA . GLN A 1 160 ? 29.310 -8.896 -15.913 1.00 89.00 160 GLN A CA 1
ATOM 1218 C C . GLN A 1 160 ? 28.599 -8.799 -17.264 1.00 89.00 160 GLN A C 1
ATOM 1220 O O . GLN A 1 160 ? 27.375 -8.699 -17.313 1.00 89.00 160 GLN A O 1
ATOM 1225 N N . ASN A 1 161 ? 29.365 -8.888 -18.352 1.00 91.00 161 ASN A N 1
ATOM 1226 C CA . ASN A 1 161 ? 28.818 -9.020 -19.699 1.00 91.00 161 ASN A CA 1
ATOM 1227 C C . ASN A 1 161 ? 28.730 -10.500 -20.071 1.00 91.00 161 ASN A C 1
ATOM 1229 O O . ASN A 1 161 ? 29.712 -11.236 -19.953 1.00 91.00 161 ASN A O 1
ATOM 1233 N N . VAL A 1 162 ? 27.552 -10.930 -20.511 1.00 92.19 162 VAL A N 1
ATOM 1234 C CA . VAL A 1 162 ? 27.271 -12.305 -20.931 1.00 92.19 162 VAL A CA 1
ATOM 1235 C C . VAL A 1 162 ? 26.642 -12.306 -22.316 1.00 92.19 162 VAL A C 1
ATOM 1237 O O . VAL A 1 162 ? 25.938 -11.376 -22.693 1.00 92.19 162 VAL A O 1
ATOM 1240 N N . ILE A 1 163 ? 26.898 -13.353 -23.088 1.00 93.00 163 ILE A N 1
ATOM 1241 C CA . ILE A 1 163 ? 26.265 -13.539 -24.395 1.00 93.00 163 ILE A CA 1
ATOM 1242 C C . ILE A 1 163 ? 24.852 -14.111 -24.240 1.00 93.00 163 ILE A C 1
ATOM 1244 O O . ILE A 1 163 ? 24.570 -14.817 -23.273 1.00 93.00 163 ILE A O 1
ATOM 1248 N N . GLU A 1 164 ? 23.972 -13.859 -25.210 1.00 92.38 164 GLU A N 1
ATOM 1249 C CA . GLU A 1 164 ? 22.573 -14.317 -25.170 1.00 92.38 164 GLU A CA 1
ATOM 1250 C C . GLU A 1 164 ? 22.414 -15.828 -24.952 1.00 92.38 164 GLU A C 1
ATOM 1252 O O . GLU A 1 164 ? 21.529 -16.271 -24.224 1.00 92.38 164 GLU A O 1
ATOM 1257 N N . SER A 1 165 ? 23.294 -16.636 -25.549 1.00 91.38 165 SER A N 1
ATOM 1258 C CA . SER A 1 165 ? 23.267 -18.098 -25.410 1.00 91.38 165 SER A CA 1
ATOM 1259 C C . SER A 1 165 ? 23.635 -18.584 -24.004 1.00 91.38 165 SER A C 1
ATOM 1261 O O . SER A 1 165 ? 23.346 -19.730 -23.656 1.00 91.38 165 SER A O 1
ATOM 1263 N N . SER A 1 166 ? 24.230 -17.717 -23.182 1.00 92.00 166 SER A N 1
ATOM 1264 C CA . SER A 1 166 ? 24.518 -17.955 -21.767 1.00 92.00 166 SER A CA 1
ATOM 1265 C C . SER A 1 166 ? 23.378 -17.513 -20.846 1.00 92.00 166 SER A C 1
ATOM 1267 O O . SER A 1 166 ? 23.559 -17.484 -19.629 1.00 92.00 166 SER A O 1
ATOM 1269 N N . LEU A 1 167 ? 22.208 -17.172 -21.388 1.00 90.69 167 LEU A N 1
ATOM 1270 C CA . LEU A 1 167 ? 21.018 -16.806 -20.628 1.00 90.69 167 LEU A CA 1
ATOM 1271 C C . LEU A 1 167 ? 19.846 -17.731 -20.963 1.00 90.69 167 LEU A C 1
ATOM 1273 O O . LEU A 1 167 ? 19.692 -18.231 -22.078 1.00 90.69 167 LEU A O 1
ATOM 1277 N N . LYS A 1 168 ? 18.996 -17.964 -19.967 1.00 90.19 168 LYS A N 1
ATOM 1278 C CA . LYS A 1 168 ? 17.735 -18.694 -20.086 1.00 90.19 168 LYS A CA 1
ATOM 1279 C C . LYS A 1 168 ? 16.609 -17.844 -19.517 1.00 90.19 168 LYS A C 1
ATOM 1281 O O . LYS A 1 168 ? 16.795 -17.182 -18.494 1.00 90.19 168 LYS A O 1
ATOM 1286 N N . ALA A 1 169 ? 15.445 -17.914 -20.163 1.00 83.81 169 ALA A N 1
ATOM 1287 C CA . ALA A 1 169 ? 14.209 -17.354 -19.632 1.00 83.81 169 ALA A CA 1
ATOM 1288 C C . ALA A 1 169 ? 13.973 -17.877 -18.220 1.00 83.81 169 ALA A C 1
ATOM 1290 O O . ALA A 1 169 ? 14.240 -19.047 -17.907 1.00 83.81 169 ALA A O 1
ATOM 1291 N N . ARG A 1 170 ? 13.494 -16.987 -17.354 1.00 73.12 170 ARG A N 1
ATOM 1292 C CA . ARG A 1 170 ? 13.057 -17.388 -16.028 1.00 73.12 170 ARG A CA 1
ATOM 1293 C C . ARG A 1 170 ? 11.920 -18.407 -16.199 1.00 73.12 170 ARG A C 1
ATOM 1295 O O . ARG A 1 170 ? 10.983 -18.126 -16.937 1.00 73.12 170 ARG A O 1
ATOM 1302 N N . PRO A 1 171 ? 11.980 -19.577 -15.542 1.00 67.06 171 PRO A N 1
ATOM 1303 C CA . PRO A 1 171 ? 10.870 -20.516 -15.598 1.00 67.06 171 PRO A CA 1
ATOM 1304 C C . PRO A 1 171 ? 9.624 -19.865 -14.988 1.00 67.06 171 PRO A C 1
ATOM 1306 O O . PRO A 1 171 ? 9.694 -19.319 -13.880 1.00 67.06 171 PRO A O 1
ATOM 1309 N N . GLU A 1 172 ? 8.512 -19.907 -15.720 1.00 61.62 172 GLU A N 1
ATOM 1310 C CA . GLU A 1 172 ? 7.204 -19.493 -15.216 1.00 61.62 172 GLU A CA 1
ATOM 1311 C C . GLU A 1 172 ? 6.783 -20.383 -14.038 1.00 61.62 172 GLU A C 1
ATOM 1313 O O . GLU A 1 172 ? 7.191 -21.544 -13.909 1.00 61.62 172 GLU A O 1
ATOM 1318 N N . LEU A 1 173 ? 6.001 -19.810 -13.122 1.00 56.88 173 LEU A N 1
ATOM 1319 C CA . LEU A 1 173 ? 5.419 -20.553 -12.009 1.00 56.88 173 LEU A CA 1
ATOM 1320 C C . LEU A 1 173 ? 4.282 -21.430 -12.555 1.00 56.88 173 LEU A C 1
ATOM 1322 O O . LEU A 1 173 ? 3.132 -21.012 -12.598 1.00 56.88 173 LEU A O 1
ATOM 1326 N N . ASP A 1 174 ? 4.641 -22.634 -12.999 1.00 54.38 174 ASP A N 1
ATOM 1327 C CA . ASP A 1 174 ? 3.705 -23.632 -13.531 1.00 54.38 174 ASP A CA 1
ATOM 1328 C C . ASP A 1 174 ? 2.831 -24.289 -12.437 1.00 54.38 174 ASP A C 1
ATOM 1330 O O . ASP A 1 174 ? 3.169 -24.259 -11.253 1.00 54.38 174 ASP A O 1
ATOM 1334 N N . ASP A 1 175 ? 1.742 -24.953 -12.858 1.00 59.12 175 ASP A N 1
ATOM 1335 C CA . ASP A 1 175 ? 0.871 -25.828 -12.046 1.00 59.12 175 ASP A CA 1
ATOM 1336 C C . ASP A 1 175 ? 1.687 -26.754 -11.107 1.00 59.12 175 ASP A C 1
ATOM 1338 O O . ASP A 1 175 ? 2.608 -27.432 -11.582 1.00 59.12 175 ASP A O 1
ATOM 1342 N N . PRO A 1 176 ? 1.344 -26.864 -9.802 1.00 56.09 176 PRO A N 1
ATOM 1343 C CA . PRO A 1 176 ? 1.952 -27.817 -8.868 1.00 56.09 176 PRO A CA 1
ATOM 1344 C C . PRO A 1 176 ? 2.087 -29.249 -9.404 1.00 56.09 176 PRO A C 1
ATOM 1346 O O . PRO A 1 176 ? 3.039 -29.948 -9.056 1.00 56.09 176 PRO A O 1
ATOM 1349 N N . ARG A 1 177 ? 1.177 -29.698 -10.281 1.00 61.19 177 ARG A N 1
ATOM 1350 C CA . ARG A 1 177 ? 1.264 -31.015 -10.936 1.00 61.19 177 ARG A CA 1
ATOM 1351 C C . ARG A 1 177 ? 2.504 -31.147 -11.822 1.00 61.19 177 ARG A C 1
ATOM 1353 O O . ARG A 1 177 ? 3.150 -32.190 -11.788 1.00 61.19 177 ARG A O 1
ATOM 1360 N N . ASN A 1 178 ? 2.885 -30.085 -12.534 1.00 62.00 178 ASN A N 1
ATOM 1361 C CA . ASN A 1 178 ? 4.088 -30.055 -13.370 1.00 62.00 178 ASN A CA 1
ATOM 1362 C C . ASN A 1 178 ? 5.376 -30.087 -12.538 1.00 62.00 178 ASN A C 1
ATOM 1364 O O . ASN A 1 178 ? 6.412 -30.538 -13.025 1.00 62.00 178 ASN A O 1
ATOM 1368 N N . TRP A 1 179 ? 5.339 -29.614 -11.289 1.00 60.38 179 TRP A N 1
ATOM 1369 C CA . TRP A 1 179 ? 6.510 -29.615 -10.408 1.00 60.38 179 TRP A CA 1
ATOM 1370 C C . TRP A 1 179 ? 6.838 -31.016 -9.892 1.00 60.38 179 TRP A C 1
ATOM 1372 O O . TRP A 1 179 ? 8.009 -31.350 -9.742 1.00 60.38 179 TRP A O 1
ATOM 1382 N N . VAL A 1 180 ? 5.815 -31.842 -9.655 1.00 64.94 180 VAL A N 1
ATOM 1383 C CA . VAL A 1 180 ? 5.977 -33.216 -9.147 1.00 64.94 180 VAL A CA 1
ATOM 1384 C C . VAL A 1 180 ? 6.478 -34.172 -10.237 1.00 64.94 180 VAL A C 1
ATOM 1386 O O . VAL A 1 180 ? 7.122 -35.170 -9.926 1.00 64.94 180 VAL A O 1
ATOM 1389 N N . THR A 1 181 ? 6.215 -33.874 -11.512 1.00 71.75 181 THR A N 1
ATOM 1390 C CA . THR A 1 181 ? 6.577 -34.741 -12.648 1.00 71.75 181 THR A CA 1
ATOM 1391 C C . THR A 1 181 ? 7.896 -34.376 -13.331 1.00 71.75 181 THR A C 1
ATOM 1393 O O . THR A 1 181 ? 8.323 -35.093 -14.234 1.00 71.75 181 THR A O 1
ATOM 1396 N N . ARG A 1 182 ? 8.535 -33.258 -12.961 1.00 67.31 182 ARG A N 1
ATOM 1397 C CA . ARG A 1 182 ? 9.824 -32.821 -13.528 1.00 67.31 182 ARG A CA 1
ATOM 1398 C C . ARG A 1 182 ? 11.003 -33.350 -12.713 1.00 67.31 182 ARG A C 1
ATOM 1400 O O . ARG A 1 182 ? 10.856 -33.726 -11.553 1.00 67.31 182 ARG A O 1
ATOM 1407 N N . GLU A 1 183 ? 12.188 -33.359 -13.325 1.00 73.56 183 GLU A N 1
ATOM 1408 C CA . GLU A 1 183 ? 13.413 -33.718 -12.611 1.00 73.56 183 GLU A CA 1
ATOM 1409 C C . GLU A 1 183 ? 13.638 -32.797 -11.394 1.00 73.56 183 GLU A C 1
ATOM 1411 O O . GLU A 1 183 ? 13.471 -31.574 -11.503 1.00 73.56 183 GLU A O 1
ATOM 1416 N N . PRO A 1 184 ? 14.031 -33.356 -10.233 1.00 69.06 184 PRO A N 1
ATOM 1417 C CA . PRO A 1 184 ? 14.290 -32.573 -9.035 1.00 69.06 184 PRO A CA 1
ATOM 1418 C C . PRO A 1 184 ? 15.364 -31.507 -9.269 1.00 69.06 184 PRO A C 1
ATOM 1420 O O . PRO A 1 184 ? 16.484 -31.788 -9.692 1.00 69.06 184 PRO A O 1
ATOM 1423 N N . THR A 1 185 ? 15.038 -30.262 -8.935 1.00 71.50 185 THR A N 1
ATOM 1424 C CA . THR A 1 185 ? 15.993 -29.151 -8.966 1.00 71.50 185 THR A CA 1
ATOM 1425 C C . THR A 1 185 ? 17.019 -29.278 -7.824 1.00 71.50 185 THR A C 1
ATOM 1427 O O . THR A 1 185 ? 16.635 -29.635 -6.707 1.00 71.50 185 THR A O 1
ATOM 1430 N N . PRO A 1 186 ? 18.308 -28.931 -8.035 1.00 82.56 186 PRO A N 1
ATOM 1431 C CA . PRO A 1 186 ? 19.306 -28.934 -6.967 1.00 82.56 186 PRO A CA 1
ATOM 1432 C C . PRO A 1 186 ? 18.897 -28.071 -5.766 1.00 82.56 186 PRO A C 1
ATOM 1434 O O . PRO A 1 186 ? 18.372 -26.967 -5.934 1.00 82.56 186 PRO A O 1
ATOM 1437 N N . ALA A 1 187 ? 19.227 -28.517 -4.549 1.00 75.12 187 ALA A N 1
ATOM 1438 C CA . ALA A 1 187 ? 18.849 -27.840 -3.302 1.00 75.12 187 ALA A CA 1
ATOM 1439 C C . ALA A 1 187 ? 19.231 -26.347 -3.273 1.00 75.12 187 ALA A C 1
ATOM 1441 O O . ALA A 1 187 ? 18.467 -25.518 -2.782 1.00 75.12 187 ALA A O 1
ATOM 1442 N N . ARG A 1 188 ? 20.378 -25.983 -3.866 1.00 72.88 188 ARG A N 1
ATOM 1443 C CA . ARG A 1 188 ? 20.827 -24.588 -3.988 1.00 72.88 188 ARG A CA 1
ATOM 1444 C C . ARG A 1 188 ? 19.865 -23.736 -4.823 1.00 72.88 188 ARG A C 1
ATOM 1446 O O . ARG A 1 188 ? 19.526 -22.630 -4.414 1.00 72.88 188 ARG A O 1
ATOM 1453 N N . ARG A 1 189 ? 19.400 -24.250 -5.965 1.00 70.25 189 ARG A N 1
ATOM 1454 C CA . ARG A 1 189 ? 18.474 -23.549 -6.868 1.00 70.25 189 ARG A CA 1
ATOM 1455 C C . ARG A 1 189 ? 17.060 -23.499 -6.296 1.00 70.25 189 ARG A C 1
ATOM 1457 O O . ARG A 1 189 ? 16.393 -22.475 -6.431 1.00 70.25 189 ARG A O 1
ATOM 1464 N N . PHE A 1 190 ? 16.629 -24.548 -5.594 1.00 74.94 190 PHE A N 1
ATOM 1465 C CA . PHE A 1 190 ? 15.385 -24.509 -4.825 1.00 74.94 190 PHE A CA 1
ATOM 1466 C C . PHE A 1 190 ? 15.449 -23.436 -3.729 1.00 74.94 190 PHE A C 1
ATOM 1468 O O . PHE A 1 190 ? 14.565 -22.588 -3.648 1.00 74.94 190 PHE A O 1
ATOM 1475 N N . GLY A 1 191 ? 16.538 -23.405 -2.952 1.00 72.19 191 GLY A N 1
ATOM 1476 C CA . GLY A 1 191 ? 16.784 -22.388 -1.930 1.00 72.19 191 GLY A CA 1
ATOM 1477 C C . GLY A 1 191 ? 16.796 -20.965 -2.493 1.00 72.19 191 GLY A C 1
ATOM 1478 O O . GLY A 1 191 ? 16.125 -20.094 -1.945 1.00 72.19 191 GLY A O 1
ATOM 1479 N N . ALA A 1 192 ? 17.482 -20.731 -3.615 1.00 67.94 192 ALA A N 1
ATOM 1480 C CA . ALA A 1 192 ? 17.491 -19.440 -4.305 1.00 67.94 192 ALA A CA 1
ATOM 1481 C C . ALA A 1 192 ? 16.090 -19.040 -4.801 1.00 67.94 192 ALA A C 1
ATOM 1483 O O . ALA A 1 192 ? 15.633 -17.933 -4.524 1.00 67.94 192 ALA A O 1
ATOM 1484 N N . THR A 1 193 ? 15.364 -19.966 -5.437 1.00 66.69 193 THR A N 1
ATOM 1485 C CA . THR A 1 193 ? 14.002 -19.728 -5.944 1.00 66.69 193 THR A CA 1
ATOM 1486 C C . THR A 1 193 ? 13.034 -19.406 -4.809 1.00 66.69 193 THR A C 1
ATOM 1488 O O . THR A 1 193 ? 12.280 -18.442 -4.910 1.00 66.69 193 THR A O 1
ATOM 1491 N N . LEU A 1 194 ? 13.090 -20.162 -3.709 1.00 65.88 194 LEU A N 1
ATOM 1492 C CA . LEU A 1 194 ? 12.276 -19.933 -2.518 1.00 65.88 194 LEU A CA 1
ATOM 1493 C C . LEU A 1 194 ? 12.627 -18.602 -1.844 1.00 65.88 194 LEU A C 1
ATOM 1495 O O . LEU A 1 194 ? 11.734 -17.868 -1.435 1.00 65.88 194 LEU A O 1
ATOM 1499 N N . THR A 1 195 ? 13.915 -18.268 -1.745 1.00 62.38 195 THR A N 1
ATOM 1500 C CA . THR A 1 195 ? 14.382 -16.999 -1.165 1.00 62.38 195 THR A CA 1
ATOM 1501 C C . THR A 1 195 ? 13.912 -15.821 -2.008 1.00 62.38 195 THR A C 1
ATOM 1503 O O . THR A 1 195 ? 13.351 -14.870 -1.477 1.00 62.38 195 THR A O 1
ATOM 1506 N N . ARG A 1 196 ? 14.038 -15.912 -3.334 1.00 62.44 196 ARG A N 1
ATOM 1507 C CA . ARG A 1 196 ? 13.521 -14.910 -4.268 1.00 62.44 196 ARG A CA 1
ATOM 1508 C C . ARG A 1 196 ? 12.003 -14.789 -4.196 1.00 62.44 196 ARG A C 1
ATOM 1510 O O . ARG A 1 196 ? 11.509 -13.673 -4.140 1.00 62.44 196 ARG A O 1
ATOM 1517 N N . ALA A 1 197 ? 11.268 -15.901 -4.164 1.00 60.03 197 ALA A N 1
ATOM 1518 C CA . ALA A 1 197 ? 9.816 -15.881 -4.000 1.00 60.03 197 ALA A CA 1
ATOM 1519 C C . ALA A 1 197 ? 9.422 -15.174 -2.695 1.00 60.03 197 ALA A C 1
ATOM 1521 O O . ALA A 1 197 ? 8.530 -14.337 -2.710 1.00 60.03 197 ALA A O 1
ATOM 1522 N N . LYS A 1 198 ? 10.153 -15.423 -1.600 1.00 52.19 198 LYS A N 1
ATOM 1523 C CA . LYS A 1 198 ? 9.966 -14.727 -0.318 1.00 52.19 198 LYS A CA 1
ATOM 1524 C C . LYS A 1 198 ? 10.309 -13.235 -0.368 1.00 52.19 198 LYS A C 1
ATOM 1526 O O . LYS A 1 198 ? 9.677 -12.474 0.352 1.00 52.19 198 LYS A O 1
ATOM 1531 N N . LEU A 1 199 ? 11.295 -12.830 -1.170 1.00 52.91 199 LEU A N 1
ATOM 1532 C CA . LEU A 1 199 ? 11.685 -11.426 -1.356 1.00 52.91 199 LEU A CA 1
ATOM 1533 C C . LEU A 1 199 ? 10.753 -10.670 -2.321 1.00 52.91 199 LEU A C 1
ATOM 1535 O O . LEU A 1 199 ? 10.611 -9.460 -2.196 1.00 52.91 199 LEU A O 1
ATOM 1539 N N . GLN A 1 200 ? 10.144 -11.366 -3.288 1.00 54.91 200 GLN A N 1
ATOM 1540 C CA . GLN A 1 200 ? 9.232 -10.791 -4.287 1.00 54.91 200 GLN A CA 1
ATOM 1541 C C . GLN A 1 200 ? 7.773 -10.785 -3.829 1.00 54.91 200 GLN A C 1
ATOM 1543 O O . GLN A 1 200 ? 7.040 -9.852 -4.143 1.00 54.91 200 GLN A O 1
ATOM 1548 N N . SER A 1 201 ? 7.336 -11.792 -3.068 1.00 52.06 201 SER A N 1
ATOM 1549 C CA . SER A 1 201 ? 6.088 -11.690 -2.318 1.00 52.06 201 SER A CA 1
ATOM 1550 C C . SER A 1 201 ? 6.311 -10.667 -1.212 1.00 52.06 201 SER A C 1
ATOM 1552 O O . SER A 1 201 ? 7.269 -10.822 -0.454 1.00 52.06 201 SER A O 1
ATOM 1554 N N . LYS A 1 202 ? 5.451 -9.657 -1.066 1.00 52.06 202 LYS A N 1
ATOM 1555 C CA . LYS A 1 202 ? 5.427 -8.836 0.150 1.00 52.06 202 LYS A CA 1
ATOM 1556 C C . LYS A 1 202 ? 5.242 -9.761 1.372 1.00 52.06 202 LYS A C 1
ATOM 1558 O O . LYS A 1 202 ? 4.135 -10.156 1.698 1.00 52.06 202 LYS A O 1
ATOM 1563 N N . PHE A 1 203 ? 6.349 -10.136 2.017 1.00 56.88 203 PHE A N 1
ATOM 1564 C CA . PHE A 1 203 ? 6.475 -10.516 3.426 1.00 56.88 203 PHE A CA 1
ATOM 1565 C C . PHE A 1 203 ? 5.341 -11.373 4.042 1.00 56.88 203 PHE A C 1
ATOM 1567 O O . PHE A 1 203 ? 4.696 -10.937 4.997 1.00 56.88 203 PHE A O 1
ATOM 1574 N N . ALA A 1 204 ? 5.152 -12.615 3.582 1.00 53.56 204 ALA A N 1
ATOM 1575 C CA . ALA A 1 204 ? 4.198 -13.555 4.198 1.00 53.56 204 ALA A CA 1
ATOM 1576 C C . ALA A 1 204 ? 4.788 -14.438 5.328 1.00 53.56 204 ALA A C 1
ATOM 1578 O O . ALA A 1 204 ? 4.054 -15.186 5.964 1.00 53.56 204 ALA A O 1
ATOM 1579 N N . ASN A 1 205 ? 6.106 -14.389 5.589 1.00 55.94 205 ASN A N 1
ATOM 1580 C CA . ASN A 1 205 ? 6.782 -15.347 6.490 1.00 55.94 205 ASN A CA 1
ATOM 1581 C C . ASN A 1 205 ? 7.490 -14.732 7.713 1.00 55.94 205 ASN A C 1
ATOM 1583 O O . ASN A 1 205 ? 8.136 -15.464 8.463 1.00 55.94 205 ASN A O 1
ATOM 1587 N N . THR A 1 206 ? 7.398 -13.418 7.927 1.00 64.75 206 THR A N 1
ATOM 1588 C CA . THR A 1 206 ? 7.981 -12.752 9.102 1.00 64.75 206 THR A CA 1
ATOM 1589 C C . THR A 1 206 ? 6.891 -11.959 9.807 1.00 64.75 206 THR A C 1
ATOM 1591 O O . THR A 1 206 ? 6.300 -11.069 9.205 1.00 64.75 206 THR A O 1
ATOM 1594 N N . LEU A 1 207 ? 6.619 -12.324 11.061 1.00 72.38 207 LEU A N 1
ATOM 1595 C CA . LEU A 1 207 ? 5.728 -11.599 11.967 1.00 72.38 207 LEU A CA 1
ATOM 1596 C C . LEU A 1 207 ? 6.559 -10.552 12.710 1.00 72.38 207 LEU A C 1
ATOM 1598 O O . LEU A 1 207 ? 7.275 -10.905 13.649 1.00 72.38 207 LEU A O 1
ATOM 1602 N N . PHE A 1 208 ? 6.494 -9.290 12.293 1.00 75.38 208 PHE A N 1
ATOM 1603 C CA . PHE A 1 208 ? 7.216 -8.200 12.959 1.00 75.38 208 PHE A CA 1
ATOM 1604 C C . PHE A 1 208 ? 6.628 -7.875 14.334 1.00 75.38 208 PHE A C 1
ATOM 1606 O O . PHE A 1 208 ? 7.357 -7.510 15.249 1.00 75.38 208 PHE A O 1
ATOM 1613 N N . SER A 1 209 ? 5.328 -8.094 14.508 1.00 73.69 209 SER A N 1
ATOM 1614 C CA . SER A 1 209 ? 4.619 -7.968 15.787 1.00 73.69 209 SER A CA 1
ATOM 1615 C C . SER A 1 209 ? 5.044 -9.004 16.845 1.00 73.69 209 SER A C 1
ATOM 1617 O O . SER A 1 209 ? 4.786 -8.823 18.039 1.00 73.69 209 SER A O 1
ATOM 1619 N N . PHE A 1 210 ? 5.711 -10.100 16.461 1.00 75.81 210 PHE A N 1
ATOM 1620 C CA . PHE A 1 210 ? 6.105 -11.150 17.402 1.00 75.81 210 PHE A CA 1
ATOM 1621 C C . PHE A 1 210 ? 7.216 -10.671 18.347 1.00 75.81 210 PHE A C 1
ATOM 1623 O O . PHE A 1 210 ? 8.334 -10.397 17.921 1.00 75.81 210 PHE A O 1
ATOM 1630 N N . ARG A 1 211 ? 6.916 -10.628 19.656 1.00 78.00 211 ARG A N 1
ATOM 1631 C CA . ARG A 1 211 ? 7.808 -10.134 20.731 1.00 78.00 211 ARG A CA 1
ATOM 1632 C C . ARG A 1 211 ? 8.240 -8.663 20.600 1.00 78.00 211 ARG A C 1
ATOM 1634 O O . ARG A 1 211 ? 9.162 -8.254 21.298 1.00 78.00 211 ARG A O 1
ATOM 1641 N N . ALA A 1 212 ? 7.564 -7.875 19.767 1.00 75.31 212 ALA A N 1
ATOM 1642 C CA . ALA A 1 212 ? 7.809 -6.436 19.643 1.00 75.31 212 ALA A CA 1
ATOM 1643 C C . ALA A 1 212 ? 7.037 -5.592 20.673 1.00 75.31 212 ALA A C 1
ATOM 1645 O O . ALA A 1 212 ? 7.302 -4.406 20.816 1.00 75.31 212 ALA A O 1
ATOM 1646 N N . THR A 1 213 ? 6.086 -6.194 21.391 1.00 83.69 213 THR A N 1
ATOM 1647 C CA . THR A 1 213 ? 5.150 -5.496 22.283 1.00 83.69 213 THR A CA 1
ATOM 1648 C C . THR A 1 213 ? 5.333 -5.955 23.728 1.00 83.69 213 THR A C 1
ATOM 1650 O O . THR A 1 213 ? 5.796 -7.071 23.985 1.00 83.69 213 THR A O 1
ATOM 1653 N N . ARG A 1 214 ? 4.924 -5.136 24.704 1.00 85.25 214 ARG A N 1
ATOM 1654 C CA . ARG A 1 214 ? 4.981 -5.473 26.142 1.00 85.25 214 ARG A CA 1
ATOM 1655 C C . ARG A 1 214 ? 3.783 -6.333 26.571 1.00 85.25 214 ARG A C 1
ATOM 1657 O O . ARG A 1 214 ? 3.167 -6.128 27.618 1.00 85.25 214 ARG A O 1
ATOM 1664 N N . THR A 1 215 ? 3.419 -7.301 25.735 1.00 84.62 215 THR A N 1
ATOM 1665 C CA . THR A 1 215 ? 2.282 -8.204 25.943 1.00 84.62 215 THR A CA 1
ATOM 1666 C C . THR A 1 215 ? 2.761 -9.618 26.257 1.00 84.62 215 THR A C 1
ATOM 1668 O O . THR A 1 215 ? 3.859 -10.037 25.885 1.00 84.62 215 THR A O 1
ATOM 1671 N N . THR A 1 216 ? 1.943 -10.391 26.973 1.00 83.19 216 THR A N 1
ATOM 1672 C CA . THR A 1 216 ? 2.219 -11.819 27.153 1.00 83.19 216 THR A CA 1
ATOM 1673 C C . THR A 1 216 ? 1.871 -12.552 25.868 1.00 83.19 216 THR A C 1
ATOM 1675 O O . THR A 1 216 ? 0.729 -12.500 25.423 1.00 83.19 216 THR A O 1
ATOM 1678 N N . PHE A 1 217 ? 2.834 -13.279 25.304 1.00 84.00 217 PHE A N 1
ATOM 1679 C CA . PHE A 1 217 ? 2.604 -14.050 24.090 1.00 84.00 217 PHE A CA 1
ATOM 1680 C C . PHE A 1 217 ? 1.488 -15.088 24.284 1.00 84.00 217 PHE A C 1
ATOM 1682 O O . PHE A 1 217 ? 1.612 -16.007 25.098 1.00 84.00 217 PHE A O 1
ATOM 1689 N N . ARG A 1 218 ? 0.419 -14.966 23.490 1.00 84.44 218 ARG A N 1
ATOM 1690 C CA . ARG A 1 218 ? -0.648 -15.963 23.376 1.00 84.44 218 ARG A CA 1
ATOM 1691 C C . ARG A 1 218 ? -0.849 -16.309 21.899 1.00 84.44 218 ARG A C 1
ATOM 1693 O O . ARG A 1 218 ? -1.232 -15.428 21.134 1.00 84.44 218 ARG A O 1
ATOM 1700 N N . PRO A 1 219 ? -0.636 -17.570 21.474 1.00 84.25 219 PRO A N 1
ATOM 1701 C CA . PRO A 1 219 ? -0.664 -17.939 20.056 1.00 84.25 219 PRO A CA 1
ATOM 1702 C C . PRO A 1 219 ? -1.944 -17.552 19.309 1.00 84.25 219 PRO A C 1
ATOM 1704 O O . PRO A 1 219 ? -1.882 -17.182 18.141 1.00 84.25 219 PRO A O 1
ATOM 1707 N N . TYR A 1 220 ? -3.106 -17.627 19.967 1.00 84.81 220 TYR A N 1
ATOM 1708 C CA . TYR A 1 220 ? -4.383 -17.318 19.321 1.00 84.81 220 TYR A CA 1
ATOM 1709 C C . TYR A 1 220 ? -4.496 -15.842 18.910 1.00 84.81 220 TYR A C 1
ATOM 1711 O O . TYR A 1 220 ? -5.065 -15.578 17.856 1.00 84.81 220 TYR A O 1
ATOM 1719 N N . GLN A 1 221 ? -3.850 -14.927 19.648 1.00 90.00 221 GLN A N 1
ATOM 1720 C CA . GLN A 1 221 ? -3.881 -13.483 19.383 1.00 90.00 221 GLN A CA 1
ATOM 1721 C C . GLN A 1 221 ? -3.157 -13.084 18.090 1.00 90.00 221 GLN A C 1
ATOM 1723 O O . GLN A 1 221 ? -3.328 -11.981 17.583 1.00 90.00 221 GLN A O 1
ATOM 1728 N N . PHE A 1 222 ? -2.359 -13.992 17.522 1.00 88.75 222 PHE A N 1
ATOM 1729 C CA . PHE A 1 222 ? -1.667 -13.784 16.251 1.00 88.75 222 PHE A CA 1
ATOM 1730 C C . PHE A 1 222 ? -2.469 -14.288 15.045 1.00 88.75 222 PHE A C 1
ATOM 1732 O O . PHE A 1 222 ? -2.061 -14.045 13.911 1.00 88.75 222 PHE A O 1
ATOM 1739 N N . LYS A 1 223 ? -3.611 -14.968 15.240 1.00 89.19 223 LYS A N 1
ATOM 1740 C CA . LYS A 1 223 ? -4.452 -15.425 14.118 1.00 89.19 223 LYS A CA 1
ATOM 1741 C C . LYS A 1 223 ? -4.921 -14.267 13.224 1.00 89.19 223 LYS A C 1
ATOM 1743 O O . LYS A 1 223 ? -4.809 -14.423 12.007 1.00 89.19 223 LYS A O 1
ATOM 1748 N N . PRO A 1 224 ? -5.387 -13.117 13.757 1.00 88.94 224 PRO A N 1
ATOM 1749 C CA . PRO A 1 224 ? -5.779 -11.985 12.918 1.00 88.94 224 PRO A CA 1
ATOM 1750 C C . PRO A 1 224 ? -4.602 -11.409 12.121 1.00 88.94 224 PRO A C 1
ATOM 1752 O O . PRO A 1 224 ? -4.744 -11.137 10.932 1.00 88.94 224 PRO A O 1
ATOM 1755 N N . VAL A 1 225 ? -3.417 -11.319 12.739 1.00 89.38 225 VAL A N 1
ATOM 1756 C CA . VAL A 1 225 ? -2.184 -10.867 12.073 1.00 89.38 225 VAL A CA 1
ATOM 1757 C C . VAL A 1 225 ? -1.806 -11.805 10.928 1.00 89.38 225 VAL A C 1
ATOM 1759 O O . VAL A 1 225 ? -1.550 -11.362 9.815 1.00 89.38 225 VAL A O 1
ATOM 1762 N N . LEU A 1 226 ? -1.826 -13.119 11.160 1.00 86.00 226 LEU A N 1
ATOM 1763 C CA . LEU A 1 226 ? -1.553 -14.106 10.112 1.00 86.00 226 LEU A CA 1
ATOM 1764 C C . LEU A 1 226 ? -2.550 -14.004 8.953 1.00 86.00 226 LEU A C 1
ATOM 1766 O O . LEU A 1 226 ? -2.148 -14.126 7.798 1.00 86.00 226 LEU A O 1
ATOM 1770 N N . LYS A 1 227 ? -3.831 -13.753 9.249 1.00 84.19 227 LYS A N 1
ATOM 1771 C CA . LYS A 1 227 ? -4.861 -13.551 8.225 1.00 84.19 227 LYS A CA 1
ATOM 1772 C C . LYS A 1 227 ? -4.575 -12.304 7.386 1.00 84.19 227 LYS A C 1
ATOM 1774 O O . LYS A 1 227 ? -4.602 -12.400 6.165 1.00 84.19 227 LYS A O 1
ATOM 1779 N N . LEU A 1 228 ? -4.216 -11.188 8.026 1.00 84.75 228 LEU A N 1
ATOM 1780 C CA . LEU A 1 228 ? -3.768 -9.965 7.350 1.00 84.75 228 LEU A CA 1
ATOM 1781 C C . LEU A 1 228 ? -2.594 -10.237 6.394 1.00 84.75 228 LEU A C 1
ATOM 1783 O O . LEU A 1 228 ? -2.628 -9.824 5.235 1.00 84.75 228 LEU A O 1
ATOM 1787 N N . LEU A 1 229 ? -1.578 -10.981 6.844 1.00 80.38 229 LEU A N 1
ATOM 1788 C CA . LEU A 1 229 ? -0.407 -11.299 6.018 1.00 80.38 229 LEU A CA 1
ATOM 1789 C C . LEU A 1 229 ? -0.731 -12.160 4.791 1.00 80.38 229 LEU A C 1
ATOM 1791 O O . LEU A 1 229 ? -0.003 -12.106 3.802 1.00 80.38 229 LEU A O 1
ATOM 1795 N N . GLN A 1 230 ? -1.795 -12.961 4.848 1.00 77.00 230 GLN A N 1
ATOM 1796 C CA . GLN A 1 230 ? -2.227 -13.801 3.731 1.00 77.00 230 GLN A CA 1
ATOM 1797 C C . GLN A 1 230 ? -3.042 -13.024 2.694 1.00 77.00 230 GLN A C 1
ATOM 1799 O O . GLN A 1 230 ? -2.939 -13.320 1.506 1.00 77.00 230 GLN A O 1
ATOM 1804 N N . THR A 1 231 ? -3.854 -12.054 3.124 1.00 73.19 231 THR A N 1
ATOM 1805 C CA . THR A 1 231 ? -4.779 -11.322 2.243 1.00 73.19 231 THR A CA 1
ATOM 1806 C C . THR A 1 231 ? -4.195 -10.029 1.679 1.00 73.19 231 THR A C 1
ATOM 1808 O O . THR A 1 231 ? -4.681 -9.547 0.661 1.00 73.19 231 THR A O 1
ATOM 1811 N N . GLY A 1 232 ? -3.174 -9.444 2.315 1.00 68.56 232 GLY A N 1
ATOM 1812 C CA . GLY A 1 232 ? -2.533 -8.198 1.869 1.00 68.56 232 GLY A CA 1
ATOM 1813 C C . GLY A 1 232 ? -3.355 -6.920 2.101 1.00 68.56 232 GLY A C 1
ATOM 1814 O O . GLY A 1 232 ? -2.873 -5.837 1.786 1.00 68.56 232 GLY A O 1
ATOM 1815 N N . LYS A 1 233 ? -4.568 -7.042 2.656 1.00 70.44 233 LYS A N 1
ATOM 1816 C CA . LYS A 1 233 ? -5.419 -5.958 3.178 1.00 70.44 233 LYS A CA 1
ATOM 1817 C C . LYS A 1 233 ? -6.148 -6.447 4.432 1.00 70.44 233 LYS A C 1
ATOM 1819 O O . LYS A 1 233 ? -6.614 -7.592 4.461 1.00 70.44 233 LYS A O 1
ATOM 1824 N N . ALA A 1 234 ? -6.271 -5.598 5.451 1.00 73.50 234 ALA A N 1
ATOM 1825 C CA . ALA A 1 234 ? -6.937 -5.903 6.718 1.00 73.50 234 ALA A CA 1
ATOM 1826 C C . ALA A 1 234 ? -8.371 -5.363 6.716 1.00 73.50 234 ALA A C 1
ATOM 1828 O O . ALA A 1 234 ? -8.636 -4.320 7.288 1.00 73.50 234 ALA A O 1
ATOM 1829 N N . ARG A 1 235 ? -9.314 -6.082 6.101 1.00 89.69 235 ARG A N 1
ATOM 1830 C CA . ARG A 1 235 ? -10.754 -5.909 6.364 1.00 89.69 235 ARG A CA 1
ATOM 1831 C C . ARG A 1 235 ? -11.227 -7.100 7.187 1.00 89.69 235 ARG A C 1
ATOM 1833 O O . ARG A 1 235 ? -11.496 -8.176 6.656 1.00 89.69 235 ARG A O 1
ATOM 1840 N N . ILE A 1 236 ? -11.156 -6.958 8.512 1.00 91.06 236 ILE A N 1
ATOM 1841 C CA . ILE A 1 236 ? -11.218 -8.081 9.459 1.00 91.06 236 ILE A CA 1
ATOM 1842 C C . ILE A 1 236 ? -12.267 -7.814 10.537 1.00 91.06 236 ILE A C 1
ATOM 1844 O O . ILE A 1 236 ? -12.226 -6.798 11.222 1.00 91.06 236 ILE A O 1
ATOM 1848 N N . LEU A 1 237 ? -13.150 -8.792 10.742 1.00 91.75 237 LEU A N 1
ATOM 1849 C CA . LEU A 1 237 ? -14.002 -8.888 11.924 1.00 91.75 237 LEU A CA 1
ATOM 1850 C C . LEU A 1 237 ? -13.348 -9.817 12.955 1.00 91.75 237 LEU A C 1
ATOM 1852 O O . LEU A 1 237 ? -13.181 -11.011 12.696 1.00 91.75 237 LEU A O 1
ATOM 1856 N N . ILE A 1 238 ? -13.004 -9.278 14.122 1.00 91.44 238 ILE A N 1
ATOM 1857 C CA . ILE A 1 238 ? -12.563 -10.027 15.300 1.00 91.44 238 ILE A CA 1
ATOM 1858 C C . ILE A 1 238 ? -13.756 -10.153 16.243 1.00 91.44 238 ILE A C 1
ATOM 1860 O O . ILE A 1 238 ? -14.194 -9.183 16.866 1.00 91.44 238 ILE A O 1
ATOM 1864 N N . ALA A 1 239 ? -14.283 -11.371 16.330 1.00 88.00 239 ALA A N 1
ATOM 1865 C CA . ALA A 1 239 ? -15.531 -11.674 17.015 1.00 88.00 239 ALA A CA 1
ATOM 1866 C C . ALA A 1 239 ? -15.341 -12.574 18.252 1.00 88.00 239 ALA A C 1
ATOM 1868 O O . ALA A 1 239 ? -16.173 -13.432 18.547 1.00 88.00 239 ALA A O 1
ATOM 1869 N N . ASP A 1 240 ? -14.209 -12.409 18.934 1.00 84.38 240 ASP A N 1
ATOM 1870 C CA . ASP A 1 240 ? -13.806 -13.222 20.080 1.00 84.38 240 ASP A CA 1
ATOM 1871 C C . ASP A 1 240 ? -14.598 -12.872 21.352 1.00 84.38 240 ASP A C 1
ATOM 1873 O O . ASP A 1 240 ? -15.092 -11.754 21.519 1.00 84.38 240 ASP A O 1
ATOM 1877 N N . GLU A 1 241 ? -14.683 -13.806 22.300 1.00 82.00 241 GLU A N 1
ATOM 1878 C CA . GLU A 1 241 ? -15.367 -13.622 23.587 1.00 82.00 241 GLU A CA 1
ATOM 1879 C C . GLU A 1 241 ? -14.815 -12.424 24.400 1.00 82.00 241 GLU A C 1
ATOM 1881 O O . GLU A 1 241 ? -13.691 -11.934 24.207 1.00 82.00 241 GLU A O 1
ATOM 1886 N N . VAL A 1 242 ? -15.632 -11.888 25.313 1.00 80.94 242 VAL A N 1
ATOM 1887 C CA . VAL A 1 242 ? -15.211 -10.822 26.238 1.00 80.94 242 VAL A CA 1
ATOM 1888 C C . VAL A 1 242 ? -14.014 -11.302 27.066 1.00 80.94 242 VAL A C 1
ATOM 1890 O O . VAL A 1 242 ? -14.013 -12.402 27.603 1.00 80.94 242 VAL A O 1
ATOM 1893 N N . GLY A 1 243 ? -12.982 -10.463 27.184 1.00 79.06 243 GLY A N 1
ATOM 1894 C CA . GLY A 1 243 ? -11.802 -10.764 28.003 1.00 79.06 243 GLY A CA 1
ATOM 1895 C C . GLY A 1 243 ? -10.693 -11.569 27.314 1.00 79.06 243 GLY A C 1
ATOM 1896 O O . GLY A 1 243 ? -9.620 -11.703 27.897 1.00 79.06 243 GLY A O 1
ATOM 1897 N N . LEU A 1 244 ? -10.871 -12.026 26.066 1.00 82.06 244 LEU A N 1
ATOM 1898 C CA . LEU A 1 244 ? -9.820 -12.749 25.323 1.00 82.06 244 LEU A CA 1
ATOM 1899 C C . LEU A 1 244 ? -8.681 -11.858 24.793 1.00 82.06 244 LEU A C 1
ATOM 1901 O O . LEU A 1 244 ? -7.637 -12.363 24.371 1.00 82.06 244 LEU A O 1
ATOM 1905 N N . GLY A 1 245 ? -8.837 -10.536 24.901 1.00 88.56 245 GLY A N 1
ATOM 1906 C CA . GLY A 1 245 ? -7.812 -9.558 24.542 1.00 88.56 245 GLY A CA 1
ATOM 1907 C C . GLY A 1 245 ? -7.933 -9.013 23.119 1.00 88.56 245 GLY A C 1
ATOM 1908 O O . GLY A 1 245 ? -6.908 -8.799 22.488 1.00 88.56 245 GLY A O 1
ATOM 1909 N N . LYS A 1 246 ? -9.152 -8.738 22.633 1.00 92.06 246 LYS A N 1
ATOM 1910 C CA . LYS A 1 246 ? -9.395 -8.100 21.321 1.00 92.06 246 LYS A CA 1
ATOM 1911 C C . LYS A 1 246 ? -8.596 -6.805 21.117 1.00 92.06 246 LYS A C 1
ATOM 1913 O O . LYS A 1 246 ? -8.050 -6.581 20.045 1.00 92.06 246 LYS A O 1
ATOM 1918 N N . THR A 1 247 ? -8.459 -5.988 22.163 1.00 93.94 247 THR A N 1
ATOM 1919 C CA . THR A 1 247 ? -7.619 -4.777 22.145 1.00 93.94 247 THR A CA 1
ATOM 1920 C C . THR A 1 247 ? -6.142 -5.105 21.896 1.00 93.94 247 THR A C 1
ATOM 1922 O O . THR A 1 247 ? -5.477 -4.414 21.129 1.00 93.94 247 THR A O 1
ATOM 1925 N N . ILE A 1 248 ? -5.639 -6.210 22.462 1.00 93.94 248 ILE A N 1
ATOM 1926 C CA . ILE A 1 248 ? -4.278 -6.699 22.203 1.00 93.94 248 ILE A CA 1
ATOM 1927 C C . ILE A 1 248 ? -4.132 -7.159 20.753 1.00 93.94 248 ILE A C 1
ATOM 1929 O O . ILE A 1 248 ? -3.136 -6.838 20.117 1.00 93.94 248 ILE A O 1
ATOM 1933 N N . GLU A 1 249 ? -5.111 -7.884 20.217 1.00 94.69 249 GLU A N 1
ATOM 1934 C CA . GLU A 1 249 ? -5.093 -8.343 18.823 1.00 94.69 249 GLU A CA 1
ATOM 1935 C C . GLU A 1 249 ? -5.102 -7.175 17.833 1.00 94.69 249 GLU A C 1
ATOM 1937 O O . GLU A 1 249 ? -4.336 -7.179 16.870 1.00 94.69 249 GLU A O 1
ATOM 1942 N N . ALA A 1 250 ? -5.909 -6.146 18.102 1.00 95.56 250 ALA A N 1
ATOM 1943 C CA . ALA A 1 250 ? -5.927 -4.915 17.321 1.00 95.56 250 ALA A CA 1
ATOM 1944 C C . ALA A 1 250 ? -4.580 -4.178 17.385 1.00 95.56 250 ALA A C 1
ATOM 1946 O O . ALA A 1 250 ? -4.053 -3.769 16.352 1.00 95.56 250 ALA A O 1
ATOM 1947 N N . GLY A 1 251 ? -3.982 -4.078 18.577 1.00 95.62 251 GLY A N 1
ATOM 1948 C CA . GLY A 1 251 ? -2.643 -3.516 18.743 1.00 95.62 251 GLY A CA 1
ATOM 1949 C C . GLY A 1 251 ? -1.570 -4.317 17.998 1.00 95.62 251 GLY A C 1
ATOM 1950 O O . GLY A 1 251 ? -0.713 -3.726 17.356 1.00 95.62 251 GLY A O 1
ATOM 1951 N N . LEU A 1 252 ? -1.646 -5.655 17.988 1.00 95.00 252 LEU A N 1
ATOM 1952 C CA . LEU A 1 252 ? -0.726 -6.505 17.218 1.00 95.00 252 LEU A CA 1
ATOM 1953 C C . LEU A 1 252 ? -0.872 -6.302 15.703 1.00 95.00 252 LEU A C 1
ATOM 1955 O O . LEU A 1 252 ? 0.140 -6.278 15.003 1.00 95.00 252 LEU A O 1
ATOM 1959 N N . ILE A 1 253 ? -2.102 -6.136 15.199 1.00 94.50 253 ILE A N 1
ATOM 1960 C CA . ILE A 1 253 ? -2.350 -5.765 13.797 1.00 94.50 253 ILE A CA 1
ATOM 1961 C C . ILE A 1 253 ? -1.699 -4.416 13.489 1.00 94.50 253 ILE A C 1
ATOM 1963 O O . ILE A 1 253 ? -0.973 -4.305 12.502 1.00 94.50 253 ILE A O 1
ATOM 1967 N N . TRP A 1 254 ? -1.916 -3.413 14.342 1.00 95.81 254 TRP A N 1
ATOM 1968 C CA . TRP A 1 254 ? -1.321 -2.095 14.153 1.00 95.81 254 TRP A CA 1
ATOM 1969 C C . TRP A 1 254 ? 0.211 -2.164 14.186 1.00 95.81 254 TRP A C 1
ATOM 1971 O O . TRP A 1 254 ? 0.853 -1.685 13.258 1.00 95.81 254 TRP A O 1
ATOM 1981 N N . THR A 1 255 ? 0.823 -2.848 15.156 1.00 94.56 255 THR A N 1
ATOM 1982 C CA . THR A 1 255 ? 2.284 -3.045 15.196 1.00 94.56 255 THR A CA 1
ATOM 1983 C C . THR A 1 255 ? 2.822 -3.705 13.927 1.00 94.56 255 THR A C 1
ATOM 1985 O O . THR A 1 255 ? 3.884 -3.322 13.438 1.00 94.56 255 THR A O 1
ATOM 1988 N N . GLU A 1 256 ? 2.105 -4.685 13.372 1.00 92.31 256 GLU A N 1
ATOM 1989 C CA . GLU A 1 256 ? 2.509 -5.332 12.122 1.00 92.31 256 GLU A CA 1
ATOM 1990 C C . GLU A 1 256 ? 2.463 -4.361 10.933 1.00 92.31 256 GLU A C 1
ATOM 1992 O O . GLU A 1 256 ? 3.411 -4.318 10.147 1.00 92.31 256 GLU A O 1
ATOM 1997 N N . LEU A 1 257 ? 1.391 -3.572 10.808 1.00 92.12 257 LEU A N 1
ATOM 1998 C CA . LEU A 1 257 ? 1.236 -2.575 9.743 1.00 92.12 257 LEU A CA 1
ATOM 1999 C C . LEU A 1 257 ? 2.236 -1.416 9.890 1.00 92.12 257 LEU A C 1
ATOM 2001 O O . LEU A 1 257 ? 2.838 -0.997 8.902 1.00 92.12 257 LEU A O 1
ATOM 2005 N N . GLU A 1 258 ? 2.502 -0.954 11.113 1.00 92.06 258 GLU A N 1
ATOM 2006 C CA . GLU A 1 258 ? 3.497 0.088 11.403 1.00 92.06 258 GLU A CA 1
ATOM 2007 C C . GLU A 1 258 ? 4.905 -0.363 10.995 1.00 92.06 258 GLU A C 1
ATOM 2009 O O . GLU A 1 258 ? 5.621 0.353 10.290 1.00 92.06 258 GLU A O 1
ATOM 2014 N N . ALA A 1 259 ? 5.287 -1.600 11.339 1.00 89.06 259 ALA A N 1
ATOM 2015 C CA . ALA A 1 259 ? 6.566 -2.181 10.926 1.00 89.06 259 ALA A CA 1
ATOM 2016 C C . ALA A 1 259 ? 6.721 -2.252 9.395 1.00 89.06 259 ALA A C 1
ATOM 2018 O O . ALA A 1 259 ? 7.840 -2.255 8.873 1.00 89.06 259 ALA A O 1
ATOM 2019 N N . ARG A 1 260 ? 5.597 -2.279 8.671 1.00 85.50 260 ARG A N 1
ATOM 2020 C CA . ARG A 1 260 ? 5.522 -2.315 7.205 1.00 85.50 260 ARG A CA 1
ATOM 2021 C C . ARG A 1 260 ? 5.360 -0.938 6.568 1.00 85.50 260 ARG A C 1
ATOM 2023 O O . ARG A 1 260 ? 5.446 -0.848 5.347 1.00 85.50 260 ARG A O 1
ATOM 2030 N N . ARG A 1 261 ? 5.227 0.124 7.373 1.00 88.62 261 ARG A N 1
ATOM 2031 C CA . ARG A 1 261 ? 4.918 1.496 6.933 1.00 88.62 261 ARG A CA 1
ATOM 2032 C C . ARG A 1 261 ? 3.577 1.594 6.198 1.00 88.62 261 ARG A C 1
ATOM 2034 O O . ARG A 1 261 ? 3.459 2.331 5.227 1.00 88.62 261 ARG A O 1
ATOM 2041 N N . GLU A 1 262 ? 2.596 0.832 6.667 1.00 90.62 262 GLU A N 1
ATOM 2042 C CA . GLU A 1 262 ? 1.220 0.785 6.153 1.00 90.62 262 GLU A CA 1
ATOM 2043 C C . GLU A 1 262 ? 0.221 1.240 7.249 1.00 90.62 262 GLU A C 1
ATOM 2045 O O . GLU A 1 262 ? -0.907 0.762 7.301 1.00 90.62 262 GLU A O 1
ATOM 2050 N N . ALA A 1 263 ? 0.656 2.112 8.177 1.00 93.88 263 ALA A N 1
ATOM 2051 C CA . ALA A 1 263 ? -0.144 2.641 9.295 1.00 93.88 263 ALA A CA 1
ATOM 2052 C C . ALA A 1 263 ? 0.239 4.089 9.695 1.00 93.88 263 ALA A C 1
ATOM 2054 O O . ALA A 1 263 ? 0.268 4.424 10.879 1.00 93.88 263 ALA A O 1
ATOM 2055 N N . ASP A 1 264 ? 0.544 4.967 8.731 1.00 94.81 264 ASP A N 1
ATOM 2056 C CA . ASP A 1 264 ? 0.953 6.353 9.021 1.00 94.81 264 ASP A CA 1
ATOM 2057 C C . ASP A 1 264 ? -0.198 7.194 9.635 1.00 94.81 264 ASP A C 1
ATOM 2059 O O . ASP A 1 264 ? 0.052 8.150 10.370 1.00 94.81 264 ASP A O 1
ATOM 2063 N N . ARG A 1 265 ? -1.469 6.894 9.367 1.00 97.12 265 ARG A N 1
ATOM 2064 C CA . ARG A 1 265 ? -2.624 7.527 10.021 1.00 97.12 265 ARG A CA 1
ATOM 2065 C C . ARG A 1 265 ? -3.583 6.474 10.538 1.00 97.12 265 ARG A C 1
ATOM 2067 O O . ARG A 1 265 ? -4.148 5.705 9.762 1.00 97.12 265 ARG A O 1
ATOM 2074 N N . VAL A 1 266 ? -3.813 6.496 11.849 1.00 98.25 266 VAL A N 1
ATOM 2075 C CA . VAL A 1 266 ? -4.683 5.529 12.527 1.00 98.25 266 VAL A CA 1
ATOM 2076 C C . VAL A 1 266 ? -5.832 6.229 13.234 1.00 98.25 266 VAL A C 1
ATOM 2078 O O . VAL A 1 266 ? -5.626 7.239 13.909 1.00 98.25 266 VAL A O 1
ATOM 2081 N N . LEU A 1 267 ? -7.040 5.682 13.112 1.00 98.56 267 LEU A N 1
ATOM 2082 C CA . LEU A 1 267 ? -8.206 6.115 13.879 1.00 98.56 267 LEU A CA 1
ATOM 2083 C C . LEU A 1 267 ? -8.784 4.950 14.682 1.00 98.56 267 LEU A C 1
ATOM 2085 O O . LEU A 1 267 ? -9.197 3.937 14.127 1.00 98.56 267 LEU A O 1
ATOM 2089 N N . ILE A 1 268 ? -8.879 5.128 15.995 1.00 98.69 268 ILE A 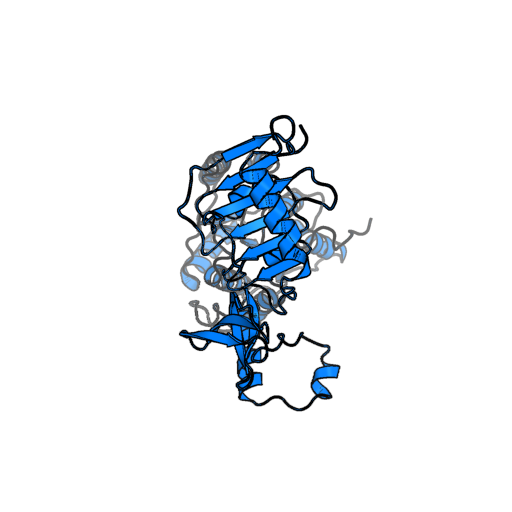N 1
ATOM 2090 C CA . ILE A 1 268 ? -9.613 4.233 16.886 1.00 98.69 268 ILE A CA 1
ATOM 2091 C C . ILE A 1 268 ? -10.979 4.856 17.177 1.00 98.69 268 ILE A C 1
ATOM 2093 O O . ILE A 1 268 ? -11.076 5.995 17.637 1.00 98.69 268 ILE A O 1
ATOM 2097 N N . VAL A 1 269 ? -12.047 4.102 16.947 1.00 98.31 269 VAL A N 1
ATOM 2098 C CA . VAL A 1 269 ? -13.412 4.487 17.297 1.00 98.31 269 VAL A CA 1
ATOM 2099 C C . VAL A 1 269 ? -13.945 3.486 18.315 1.00 98.31 269 VAL A C 1
ATOM 2101 O O . VAL A 1 269 ? -14.029 2.298 18.035 1.00 98.31 269 VAL A O 1
ATOM 2104 N N . CYS A 1 270 ? -14.289 3.939 19.516 1.00 97.38 270 CYS A N 1
ATOM 2105 C CA . CYS A 1 270 ? -14.742 3.052 20.595 1.00 97.38 270 CYS A CA 1
ATOM 2106 C C . CYS A 1 270 ? -15.868 3.700 21.420 1.00 97.38 270 CYS A C 1
ATOM 2108 O O . CYS A 1 270 ? -16.127 4.894 21.272 1.00 97.38 270 CYS A O 1
ATOM 2110 N N . PRO A 1 271 ? -16.582 2.966 22.286 1.00 96.62 271 PRO A N 1
ATOM 2111 C CA . PRO A 1 271 ? -17.508 3.574 23.241 1.00 96.62 271 PRO A CA 1
ATOM 2112 C C . PRO A 1 271 ? -16.824 4.624 24.127 1.00 96.62 271 PRO A C 1
ATOM 2114 O O . PRO A 1 271 ? -15.686 4.430 24.558 1.00 96.62 271 PRO A O 1
ATOM 2117 N N . ALA A 1 272 ? -17.526 5.707 24.477 1.00 96.06 272 ALA A N 1
ATOM 2118 C CA . ALA A 1 272 ? -16.957 6.812 25.264 1.00 96.06 272 ALA A CA 1
ATOM 2119 C C . ALA A 1 272 ? -16.265 6.372 26.570 1.00 96.06 272 ALA A C 1
ATOM 2121 O O . ALA A 1 272 ? -15.223 6.914 26.931 1.00 96.06 272 ALA A O 1
ATOM 2122 N N . GLY A 1 273 ? -16.810 5.361 27.255 1.00 95.88 273 GLY A N 1
ATOM 2123 C CA . GLY A 1 273 ? -16.231 4.821 28.489 1.00 95.88 273 GLY A CA 1
ATOM 2124 C C . GLY A 1 273 ? -14.923 4.040 28.306 1.00 95.88 273 GLY A C 1
ATOM 2125 O O . GLY A 1 273 ? -14.251 3.765 29.295 1.00 95.88 273 GLY A O 1
ATOM 2126 N N . LEU A 1 274 ? -14.551 3.681 27.072 1.00 96.25 274 LEU A N 1
ATOM 2127 C CA . LEU A 1 274 ? -13.346 2.905 26.767 1.00 96.25 274 LEU A CA 1
ATOM 2128 C C . LEU A 1 274 ? -12.196 3.755 26.214 1.00 96.25 274 LEU A C 1
ATOM 2130 O O . LEU A 1 274 ? -11.080 3.253 26.142 1.00 96.25 274 LEU A O 1
ATOM 2134 N N . VAL A 1 275 ? -12.425 5.033 25.890 1.00 97.62 275 VAL A N 1
ATOM 2135 C CA . VAL A 1 275 ? -11.405 5.921 25.296 1.00 97.62 275 VAL A CA 1
ATOM 2136 C C . VAL A 1 275 ? -10.137 5.986 26.152 1.00 97.62 275 VAL A C 1
ATOM 2138 O O . VAL A 1 275 ? -9.041 5.767 25.641 1.00 97.62 275 VAL A O 1
ATOM 2141 N N . GLY A 1 276 ? -10.274 6.234 27.460 1.00 97.31 276 GLY A N 1
ATOM 2142 C CA . GLY A 1 276 ? -9.127 6.303 28.375 1.00 97.31 276 GLY A CA 1
ATOM 2143 C C . GLY A 1 276 ? -8.353 4.986 28.431 1.00 97.31 276 GLY A C 1
ATOM 2144 O O . GLY A 1 276 ? -7.142 4.973 28.235 1.00 97.31 276 GLY A O 1
ATOM 2145 N N . LYS A 1 277 ? -9.074 3.869 28.579 1.00 96.12 277 LYS A N 1
ATOM 2146 C CA . LYS A 1 277 ? -8.484 2.528 28.625 1.00 96.12 277 LYS A CA 1
ATOM 2147 C C . LYS A 1 277 ? -7.746 2.170 27.332 1.00 96.12 277 LYS A C 1
ATOM 2149 O O . LYS A 1 277 ? -6.678 1.576 27.388 1.00 96.12 277 LYS A O 1
ATOM 2154 N N . TRP A 1 278 ? -8.297 2.521 26.171 1.00 97.56 278 TRP A N 1
ATOM 2155 C CA . TRP A 1 278 ? -7.633 2.304 24.885 1.00 97.56 278 TRP A CA 1
ATOM 2156 C C . TRP A 1 278 ? -6.320 3.076 24.791 1.00 97.56 278 TRP A C 1
ATOM 2158 O O . TRP A 1 278 ? -5.315 2.498 24.395 1.00 97.56 278 TRP A O 1
ATOM 2168 N N . LYS A 1 279 ? -6.311 4.354 25.187 1.00 97.94 279 LYS A N 1
ATOM 2169 C CA . LYS A 1 279 ? -5.084 5.162 25.207 1.00 97.94 279 LYS A CA 1
ATOM 2170 C C . LYS A 1 279 ? -4.028 4.558 26.129 1.00 97.94 279 LYS A C 1
ATOM 2172 O O . LYS A 1 279 ? -2.892 4.403 25.704 1.00 97.94 279 LYS A O 1
ATOM 2177 N N . GLU A 1 280 ? -4.422 4.176 27.344 1.00 96.94 280 GLU A N 1
ATOM 2178 C CA . GLU A 1 280 ? -3.538 3.508 28.307 1.00 96.94 280 GLU A CA 1
ATOM 2179 C C . GLU A 1 280 ? -2.972 2.202 27.734 1.00 96.94 280 GLU A C 1
ATOM 2181 O O . GLU A 1 280 ? -1.766 1.995 27.759 1.00 96.94 280 GLU A O 1
ATOM 2186 N N . GLU A 1 281 ? -3.805 1.333 27.149 1.00 96.06 281 GLU A N 1
ATOM 2187 C CA . GLU A 1 281 ? -3.319 0.076 26.572 1.00 96.06 281 GLU A CA 1
ATOM 2188 C C . GLU A 1 281 ? -2.386 0.286 25.370 1.00 96.06 281 GLU A C 1
ATOM 2190 O O . GLU A 1 281 ? -1.408 -0.455 25.242 1.00 96.06 281 GLU A O 1
ATOM 2195 N N . MET A 1 282 ? -2.668 1.261 24.501 1.00 97.38 282 MET A N 1
ATOM 2196 C CA . MET A 1 282 ? -1.824 1.583 23.345 1.00 97.38 282 MET A CA 1
ATOM 2197 C C . MET A 1 282 ? -0.465 2.155 23.769 1.00 97.38 282 MET A C 1
ATOM 2199 O O . MET A 1 282 ? 0.558 1.718 23.241 1.00 97.38 282 MET A O 1
ATOM 2203 N N . ASP A 1 283 ? -0.432 3.041 24.763 1.00 96.31 283 ASP A N 1
ATOM 2204 C CA . ASP A 1 283 ? 0.811 3.602 25.301 1.00 96.31 283 ASP A CA 1
ATOM 2205 C C . ASP A 1 283 ? 1.618 2.541 26.071 1.00 96.31 283 ASP A C 1
ATOM 2207 O O . ASP A 1 283 ? 2.746 2.207 25.701 1.00 96.31 283 ASP A O 1
ATOM 2211 N N . ASP A 1 284 ? 1.009 1.902 27.076 1.00 93.69 284 ASP A N 1
ATOM 2212 C CA . ASP A 1 284 ? 1.709 0.994 27.991 1.00 93.69 284 ASP A CA 1
ATOM 2213 C C . ASP A 1 284 ? 2.268 -0.248 27.291 1.00 93.69 284 ASP A C 1
ATOM 2215 O O . ASP A 1 284 ? 3.334 -0.756 27.663 1.00 93.69 284 ASP A O 1
ATOM 2219 N N . ARG A 1 285 ? 1.521 -0.797 26.323 1.00 92.50 285 ARG A N 1
ATOM 2220 C CA . ARG A 1 285 ? 1.823 -2.109 25.728 1.00 92.50 285 ARG A CA 1
ATOM 2221 C C . ARG A 1 285 ? 2.467 -2.026 24.355 1.00 92.50 285 ARG A C 1
ATOM 2223 O O . ARG A 1 285 ? 3.206 -2.952 24.002 1.00 92.50 285 ARG A O 1
ATOM 2230 N N . PHE A 1 286 ? 2.170 -0.974 23.598 1.00 94.81 286 PHE A N 1
ATOM 2231 C CA . PHE A 1 286 ? 2.572 -0.836 22.199 1.00 94.81 286 PHE A CA 1
ATOM 2232 C C . PHE A 1 286 ? 3.383 0.435 21.922 1.00 94.81 286 PHE A C 1
ATOM 2234 O O . PHE A 1 286 ? 3.936 0.539 20.833 1.00 94.81 286 PHE A O 1
ATOM 2241 N N . GLU A 1 287 ? 3.516 1.342 22.899 1.00 94.00 287 GLU A N 1
ATOM 2242 C CA . GLU A 1 287 ? 4.251 2.609 22.771 1.00 94.00 287 GLU A CA 1
ATOM 2243 C C . GLU A 1 287 ? 3.673 3.525 21.675 1.00 94.00 287 GLU A C 1
ATOM 2245 O O . GLU A 1 287 ? 4.395 4.273 21.013 1.00 94.00 287 GLU A O 1
ATOM 2250 N N . PHE A 1 288 ? 2.353 3.464 21.476 1.00 96.56 288 PHE A N 1
ATOM 2251 C CA . PHE A 1 288 ? 1.639 4.328 20.542 1.00 96.56 288 PHE A CA 1
ATOM 2252 C C . PHE A 1 288 ? 0.995 5.514 21.262 1.00 96.56 288 PHE A C 1
ATOM 2254 O O . PHE A 1 288 ? 0.090 5.339 22.077 1.00 96.56 288 PHE A O 1
ATOM 2261 N N . ASP A 1 289 ? 1.409 6.729 20.893 1.00 95.69 289 ASP A N 1
ATOM 2262 C CA . ASP A 1 289 ? 0.754 7.963 21.333 1.00 95.69 289 ASP A CA 1
ATOM 2263 C C . ASP A 1 289 ? -0.520 8.216 20.516 1.00 95.69 289 ASP A C 1
ATOM 2265 O O . ASP A 1 289 ? -0.489 8.314 19.285 1.00 95.69 289 ASP A O 1
ATOM 2269 N N . VAL A 1 290 ? -1.654 8.326 21.210 1.00 97.88 290 VAL A N 1
ATOM 2270 C CA . VAL A 1 290 ? -2.975 8.464 20.592 1.00 97.88 290 VAL A CA 1
ATOM 2271 C C . VAL A 1 290 ? -3.649 9.746 21.064 1.00 97.88 290 VAL A C 1
ATOM 2273 O O . VAL A 1 290 ? -3.981 9.917 22.242 1.00 97.88 290 VAL A O 1
ATOM 2276 N N . VAL A 1 291 ? -3.928 10.640 20.117 1.00 97.88 291 VAL A N 1
ATOM 2277 C CA . VAL A 1 291 ? -4.579 11.922 20.398 1.00 97.88 291 VAL A CA 1
ATOM 2278 C C . VAL A 1 291 ? -6.090 11.732 20.466 1.00 97.88 291 VAL A C 1
ATOM 2280 O O . VAL A 1 291 ? -6.724 11.302 19.504 1.00 97.88 291 VAL A O 1
ATOM 2283 N N . GLU A 1 292 ? -6.695 12.084 21.600 1.00 98.06 292 GLU A N 1
ATOM 2284 C CA . GLU A 1 292 ? -8.154 12.080 21.708 1.00 98.06 292 GLU A CA 1
ATOM 2285 C C . GLU A 1 292 ? -8.761 13.220 20.885 1.00 98.06 292 GLU A C 1
ATOM 2287 O O . GLU A 1 292 ? -8.370 14.377 21.023 1.00 98.06 292 GLU A O 1
ATOM 2292 N N . LEU A 1 293 ? -9.755 12.874 20.071 1.00 97.50 293 LEU A N 1
ATOM 2293 C CA . LEU A 1 293 ? -10.629 13.780 19.343 1.00 97.50 293 LEU A CA 1
ATOM 2294 C C . LEU A 1 293 ? -11.839 14.151 20.221 1.00 97.50 293 LEU A C 1
ATOM 2296 O O . LEU A 1 293 ? -12.937 13.596 20.126 1.00 97.50 293 LEU A O 1
ATOM 2300 N N . ASP A 1 294 ? -11.615 15.089 21.133 1.00 94.56 294 ASP A N 1
ATOM 2301 C CA . ASP A 1 294 ? -12.649 15.856 21.827 1.00 94.56 294 ASP A CA 1
ATOM 2302 C C . ASP A 1 294 ? -13.277 16.945 20.943 1.00 94.56 294 ASP A C 1
ATOM 2304 O O . ASP A 1 294 ? -12.911 17.139 19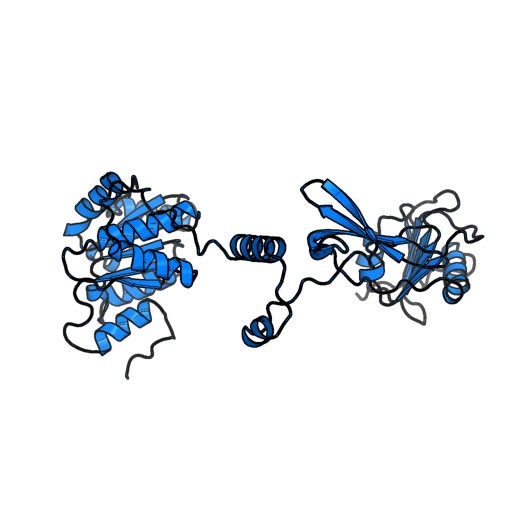.786 1.00 94.56 294 ASP A O 1
ATOM 2308 N N . SER A 1 295 ? -14.252 17.682 21.478 1.00 92.00 295 SER A N 1
ATOM 2309 C CA . SER A 1 295 ? -14.954 18.717 20.710 1.00 92.00 295 SER A CA 1
ATOM 2310 C C . SER A 1 295 ? -14.020 19.791 20.140 1.00 92.00 295 SER A C 1
ATOM 2312 O O . SER A 1 295 ? -14.288 20.308 19.061 1.00 92.00 295 SER A O 1
ATOM 2314 N N . LYS A 1 296 ? -12.935 20.145 20.841 1.00 94.06 296 LYS A N 1
ATOM 2315 C CA . LYS A 1 296 ? -11.991 21.182 20.398 1.00 94.06 296 LYS A CA 1
ATOM 2316 C C . LYS A 1 296 ? -11.027 20.627 19.354 1.00 94.06 296 LYS A C 1
ATOM 2318 O O . LYS A 1 296 ? -10.774 21.258 18.334 1.00 94.06 296 LYS A O 1
ATOM 2323 N N . THR A 1 297 ? -10.483 19.448 19.610 1.00 95.50 297 THR A N 1
ATOM 2324 C CA . THR A 1 297 ? -9.533 18.768 18.725 1.00 95.50 297 THR A CA 1
ATOM 2325 C C . THR A 1 297 ? -10.190 18.264 17.443 1.00 95.50 297 THR A C 1
ATOM 2327 O O . THR A 1 297 ? -9.531 18.305 16.411 1.00 95.50 297 THR A O 1
ATOM 2330 N N . LEU A 1 298 ? -11.484 17.918 17.452 1.00 96.00 298 LEU A N 1
ATOM 2331 C CA . LEU A 1 298 ? -12.269 17.667 16.235 1.00 96.00 298 LEU A CA 1
ATOM 2332 C C . LEU A 1 298 ? -12.345 18.897 15.326 1.00 96.00 298 LEU A C 1
ATOM 2334 O O . LEU A 1 298 ? -12.169 18.770 14.118 1.00 96.00 298 LEU A O 1
ATOM 2338 N N . GLN A 1 299 ? -12.554 20.093 15.889 1.00 94.25 299 GLN A N 1
ATOM 2339 C CA . GLN A 1 299 ? -12.544 21.328 15.093 1.00 94.25 299 GLN A CA 1
ATOM 2340 C C . GLN A 1 299 ? -11.161 21.574 14.484 1.00 94.25 299 GLN A C 1
ATOM 2342 O O . GLN A 1 299 ? -11.044 21.796 13.283 1.00 94.25 299 GLN A O 1
ATOM 2347 N N . THR A 1 300 ? -10.098 21.423 15.279 1.00 95.56 300 THR A N 1
ATOM 2348 C CA . THR A 1 300 ? -8.718 21.519 14.777 1.00 95.56 300 THR A CA 1
ATOM 2349 C C . THR A 1 300 ? -8.417 20.469 13.701 1.00 95.56 300 THR A C 1
ATOM 2351 O O . THR A 1 300 ? -7.716 20.763 12.733 1.00 95.56 300 THR A O 1
ATOM 2354 N N . PHE A 1 301 ? -8.915 19.239 13.860 1.00 96.38 301 PHE A N 1
ATOM 2355 C CA . PHE A 1 301 ? -8.771 18.169 12.874 1.00 96.38 301 PHE A CA 1
ATOM 2356 C C . PHE A 1 301 ? -9.434 18.565 11.553 1.00 96.38 301 PHE A C 1
ATOM 2358 O O . PHE A 1 301 ? -8.774 18.527 10.517 1.00 96.38 301 PHE A O 1
ATOM 2365 N N . LEU A 1 302 ? -10.686 19.030 11.601 1.00 95.12 302 LEU A N 1
ATOM 2366 C CA . LEU A 1 302 ? -11.431 19.474 10.424 1.00 95.12 302 LEU A CA 1
ATOM 2367 C C . LEU A 1 302 ? -10.735 20.638 9.711 1.00 95.12 302 LEU A C 1
ATOM 2369 O O . LEU A 1 302 ? -10.558 20.606 8.498 1.00 95.12 302 LEU A O 1
ATOM 2373 N N . GLU A 1 303 ? -10.281 21.648 10.455 1.00 94.81 303 GLU A N 1
ATOM 2374 C CA . GLU A 1 303 ? -9.544 22.785 9.893 1.00 94.81 303 GLU A CA 1
ATOM 2375 C C . GLU A 1 303 ? -8.253 22.352 9.188 1.00 94.81 303 GLU A C 1
ATOM 2377 O O . GLU A 1 303 ? -7.956 22.822 8.087 1.00 94.81 303 GLU A O 1
ATOM 2382 N N . ARG A 1 304 ? -7.486 21.436 9.794 1.00 95.06 304 ARG A N 1
ATOM 2383 C CA . ARG A 1 304 ? -6.272 20.884 9.177 1.00 95.06 304 ARG A CA 1
ATOM 2384 C C . ARG A 1 304 ? -6.593 20.046 7.947 1.00 95.06 304 ARG A C 1
ATOM 2386 O O . ARG A 1 304 ? -5.859 20.141 6.966 1.00 95.06 304 ARG A O 1
ATOM 2393 N N . HIS A 1 305 ? -7.667 19.263 7.987 1.00 94.81 305 HIS A N 1
ATOM 2394 C CA . HIS A 1 305 ? -8.122 18.453 6.860 1.00 94.81 305 HIS A CA 1
ATOM 2395 C C . HIS A 1 305 ? -8.523 19.316 5.664 1.00 94.81 305 HIS A C 1
ATOM 2397 O O . HIS A 1 305 ? -7.983 19.132 4.577 1.00 94.81 305 HIS A O 1
ATOM 2403 N N . ARG A 1 306 ? -9.325 20.368 5.885 1.00 92.56 306 ARG A N 1
ATOM 2404 C CA . ARG A 1 306 ? -9.688 21.358 4.850 1.00 92.56 306 ARG A CA 1
ATOM 2405 C C . ARG A 1 306 ? -8.467 22.003 4.180 1.00 92.56 306 ARG A C 1
ATOM 2407 O O . ARG A 1 306 ? -8.528 22.393 3.020 1.00 92.56 306 ARG A O 1
ATOM 2414 N N . GLN A 1 307 ? -7.358 22.138 4.906 1.00 94.44 307 GLN A N 1
ATOM 2415 C CA . GLN A 1 307 ? -6.108 22.708 4.391 1.00 94.44 307 GLN A CA 1
ATOM 2416 C C . GLN A 1 307 ? -5.148 21.662 3.800 1.00 94.44 307 GLN A C 1
ATOM 2418 O O . GLN A 1 307 ? -4.033 22.027 3.428 1.00 94.44 307 GLN A O 1
ATOM 2423 N N . ASN A 1 308 ? -5.533 20.382 3.752 1.00 92.19 308 ASN A N 1
ATOM 2424 C CA . ASN A 1 308 ? -4.666 19.250 3.415 1.00 92.19 308 ASN A CA 1
ATOM 2425 C C . ASN A 1 308 ? -3.365 19.217 4.250 1.00 92.19 308 ASN A C 1
ATOM 2427 O O . ASN A 1 308 ? -2.258 19.021 3.751 1.00 92.19 308 ASN A O 1
ATOM 2431 N N . ARG A 1 309 ? -3.498 19.487 5.553 1.00 94.06 309 ARG A N 1
ATOM 2432 C CA 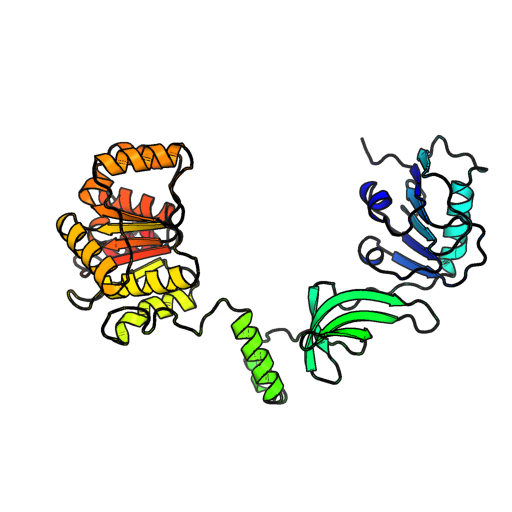. ARG A 1 309 ? -2.404 19.601 6.536 1.00 94.06 309 ARG A CA 1
ATOM 2433 C C . ARG A 1 309 ? -2.547 18.616 7.692 1.00 94.06 309 ARG A C 1
ATOM 2435 O O . ARG A 1 309 ? -2.024 18.858 8.783 1.00 94.06 309 ARG A O 1
ATOM 2442 N N . LEU A 1 310 ? -3.265 17.512 7.485 1.00 93.31 310 LEU A N 1
ATOM 2443 C CA . LEU A 1 310 ? -3.274 16.437 8.470 1.00 93.31 310 LEU A CA 1
ATOM 2444 C C . LEU A 1 310 ? -1.850 15.884 8.628 1.00 93.31 310 LEU A C 1
ATOM 2446 O O . LEU A 1 310 ? -1.210 15.558 7.619 1.00 93.31 310 LEU A O 1
ATOM 2450 N N . PRO A 1 311 ? -1.339 15.785 9.868 1.00 92.50 311 PRO A N 1
ATOM 2451 C CA . PRO A 1 311 ? -0.005 15.260 10.109 1.00 92.50 311 PRO A CA 1
ATOM 2452 C C . PRO A 1 311 ? 0.132 13.856 9.513 1.00 92.50 311 PRO A C 1
ATOM 2454 O O . PRO A 1 311 ? -0.811 13.061 9.487 1.00 92.50 311 PRO A O 1
ATOM 2457 N N . ARG A 1 312 ? 1.325 13.569 8.995 1.00 87.50 312 ARG A N 1
ATOM 2458 C CA . ARG A 1 312 ? 1.752 12.193 8.733 1.00 87.50 312 ARG A CA 1
ATOM 2459 C C . ARG A 1 312 ? 2.167 11.571 10.063 1.00 87.50 312 ARG A C 1
ATOM 2461 O O . ARG A 1 312 ? 2.718 12.294 10.891 1.00 87.50 312 ARG A O 1
ATOM 2468 N N . ARG A 1 313 ? 1.965 10.263 10.235 1.00 92.75 313 ARG A N 1
ATOM 2469 C CA . ARG A 1 313 ? 2.355 9.522 11.450 1.00 92.75 313 ARG A CA 1
ATOM 2470 C C . ARG A 1 313 ? 1.638 10.019 12.695 1.00 92.75 313 ARG A C 1
ATOM 2472 O O . ARG A 1 313 ? 2.267 10.437 13.659 1.00 92.75 313 ARG A O 1
ATOM 2479 N N . GLN A 1 314 ? 0.311 10.009 12.640 1.00 96.56 314 GLN A N 1
ATOM 2480 C CA . GLN A 1 314 ? -0.536 10.433 13.747 1.00 96.56 314 GLN A CA 1
ATOM 2481 C C . GLN A 1 314 ? -1.665 9.435 13.977 1.00 96.56 314 GLN A C 1
ATOM 2483 O O . GLN A 1 314 ? -2.408 9.098 13.054 1.00 96.56 314 GLN A O 1
ATOM 2488 N N . ALA A 1 315 ? -1.828 9.033 15.234 1.00 98.25 315 ALA A N 1
ATOM 2489 C CA . ALA A 1 315 ? -2.971 8.257 15.677 1.00 98.25 315 ALA A CA 1
ATOM 2490 C C . ALA A 1 315 ? -3.979 9.125 16.429 1.00 98.25 315 ALA A C 1
ATOM 2492 O O . ALA A 1 315 ? -3.612 10.033 17.186 1.00 98.25 315 ALA A O 1
ATOM 2493 N N . TYR A 1 316 ? -5.250 8.806 16.224 1.00 98.50 316 TYR A N 1
ATOM 2494 C CA . TYR A 1 316 ? -6.390 9.474 16.822 1.00 98.50 316 TYR A CA 1
ATOM 2495 C C . TYR A 1 316 ? -7.323 8.468 17.487 1.00 98.50 316 TYR A C 1
ATOM 2497 O O . TYR A 1 316 ? -7.443 7.328 17.044 1.00 98.50 316 TYR A O 1
ATOM 2505 N N . ILE A 1 317 ? -8.041 8.912 18.515 1.00 98.62 317 ILE A N 1
ATOM 2506 C CA . ILE A 1 317 ? -9.139 8.156 19.118 1.00 98.62 317 ILE A CA 1
ATOM 2507 C C . ILE A 1 317 ? -10.364 9.039 19.306 1.00 98.62 317 ILE A C 1
ATOM 2509 O O . ILE A 1 317 ? -10.260 10.152 19.815 1.00 98.62 317 ILE A O 1
ATOM 2513 N N . CYS A 1 318 ? -11.537 8.553 18.917 1.00 98.19 318 CYS A N 1
ATOM 2514 C CA . CYS A 1 318 ? -12.801 9.257 19.108 1.00 98.19 318 CYS A CA 1
ATOM 2515 C C . CYS A 1 318 ? -13.866 8.302 19.640 1.00 98.19 318 CYS A C 1
ATOM 2517 O O . CYS A 1 318 ? -13.863 7.113 19.317 1.00 98.19 318 CYS A O 1
ATOM 2519 N N . SER A 1 319 ? -14.805 8.814 20.437 1.00 97.81 319 SER A N 1
ATOM 2520 C CA . SER A 1 319 ? -15.935 7.985 20.832 1.00 97.81 319 SER A CA 1
ATOM 2521 C C . SER A 1 319 ? -16.962 7.857 19.706 1.00 97.81 319 SER A C 1
ATOM 2523 O O . SER A 1 319 ? -17.230 8.828 18.991 1.00 97.81 319 SER A O 1
ATOM 2525 N N . ILE A 1 320 ? -17.589 6.683 19.579 1.00 95.56 320 ILE A N 1
ATOM 2526 C CA . ILE A 1 320 ? -18.662 6.433 18.599 1.00 95.56 320 ILE A CA 1
ATOM 2527 C C . ILE A 1 320 ? -19.780 7.460 18.777 1.00 95.56 320 ILE A C 1
ATOM 2529 O O . ILE A 1 320 ? -20.279 8.027 17.805 1.00 95.56 320 ILE A O 1
ATOM 2533 N N . GLU A 1 321 ? -20.174 7.718 20.027 1.00 95.19 321 GLU A N 1
ATOM 2534 C CA . GLU A 1 321 ? -21.272 8.622 20.350 1.00 95.19 321 GLU A CA 1
ATOM 2535 C C . GLU A 1 321 ? -20.980 10.051 19.912 1.00 95.19 321 GLU A C 1
ATOM 2537 O O . GLU A 1 321 ? -21.883 10.710 19.405 1.00 95.19 321 GLU A O 1
ATOM 2542 N N . ARG A 1 322 ? -19.734 10.510 20.086 1.00 95.94 322 ARG A N 1
ATOM 2543 C CA . ARG A 1 322 ? -19.302 11.856 19.706 1.00 95.94 322 ARG A CA 1
ATOM 2544 C C . ARG A 1 322 ? -19.216 11.975 18.193 1.00 95.94 322 ARG A C 1
ATOM 2546 O O . ARG A 1 322 ? -19.815 12.892 17.635 1.00 95.94 322 ARG A O 1
ATOM 2553 N N . LEU A 1 323 ? -18.522 11.039 17.543 1.00 95.75 323 LEU A N 1
ATOM 2554 C CA . LEU A 1 323 ? -18.260 11.096 16.108 1.00 95.75 323 LEU A CA 1
ATOM 2555 C C . LEU A 1 323 ? -19.562 11.053 15.298 1.00 95.75 323 LEU A C 1
ATOM 2557 O O . LEU A 1 323 ? -19.767 11.900 14.436 1.00 95.75 323 LEU A O 1
ATOM 2561 N N . ARG A 1 324 ? -20.506 10.164 15.646 1.00 93.81 324 ARG A N 1
ATOM 2562 C CA . ARG A 1 324 ? -21.792 10.037 14.925 1.00 93.81 324 ARG A CA 1
ATOM 2563 C C . ARG A 1 324 ? -22.732 11.242 15.069 1.00 93.81 324 ARG A C 1
ATOM 2565 O O . ARG A 1 324 ? -23.713 11.336 14.335 1.00 93.81 324 ARG A O 1
ATOM 2572 N N . SER A 1 325 ? -22.532 12.091 16.082 1.00 92.81 325 SER A N 1
ATOM 2573 C CA . SER A 1 325 ? -23.379 13.268 16.341 1.00 92.81 325 SER A CA 1
ATOM 2574 C C . SER A 1 325 ? -22.677 14.595 16.070 1.00 92.81 325 SER A C 1
ATOM 2576 O O . SER A 1 325 ? -23.273 15.651 16.272 1.00 92.81 325 SER A O 1
ATOM 2578 N N . TRP A 1 326 ? -21.407 14.558 15.676 1.00 95.00 326 TRP A N 1
ATOM 2579 C CA . TRP A 1 326 ? -20.629 15.757 15.420 1.00 95.00 326 TRP A CA 1
ATOM 2580 C C . TRP A 1 326 ? -21.057 16.380 14.091 1.00 95.00 326 TRP A C 1
ATOM 2582 O O . TRP A 1 326 ? -20.976 15.737 13.053 1.00 95.00 326 TRP A O 1
ATOM 2592 N N . ALA A 1 327 ? -21.492 17.641 14.123 1.00 90.50 327 ALA A N 1
ATOM 2593 C CA . ALA A 1 327 ? -22.012 18.335 12.941 1.00 90.50 327 ALA A CA 1
ATOM 2594 C C . ALA A 1 327 ? -21.001 18.421 11.782 1.00 90.50 327 ALA A C 1
ATOM 2596 O O . ALA A 1 327 ? -21.404 18.449 10.629 1.00 90.50 327 ALA A O 1
ATOM 2597 N N . GLY A 1 328 ? -19.697 18.419 12.079 1.00 89.94 328 GLY A N 1
ATOM 2598 C CA . GLY A 1 328 ? -18.654 18.461 11.051 1.00 89.94 328 GLY A CA 1
ATOM 2599 C C . GLY A 1 328 ? -18.460 17.150 10.286 1.00 89.94 328 GLY A C 1
ATOM 2600 O O . GLY A 1 328 ? -17.678 17.137 9.343 1.00 89.94 328 GLY A O 1
ATOM 2601 N N . ILE A 1 329 ? -19.139 16.056 10.662 1.00 92.19 329 ILE A N 1
ATOM 2602 C CA . ILE A 1 329 ? -18.988 14.771 9.966 1.00 92.19 329 ILE A CA 1
ATOM 2603 C C . ILE A 1 329 ? -19.540 14.814 8.539 1.00 92.19 329 ILE A C 1
ATOM 2605 O O . ILE A 1 329 ? -18.976 14.174 7.663 1.00 92.19 329 ILE A O 1
ATOM 2609 N N . GLU A 1 330 ? -20.604 15.585 8.303 1.00 90.44 330 GLU A N 1
ATOM 2610 C CA . GLU A 1 330 ? -21.228 15.726 6.979 1.00 90.44 330 GLU A CA 1
ATOM 2611 C C . GLU A 1 330 ? -20.288 16.434 5.994 1.00 90.44 330 GLU A C 1
ATOM 2613 O O . GLU A 1 330 ? -20.268 16.119 4.813 1.00 90.44 330 GLU A O 1
ATOM 2618 N N . GLU A 1 331 ? -19.428 17.334 6.479 1.00 89.56 331 GLU A N 1
ATOM 2619 C CA . GLU A 1 331 ? -18.430 17.997 5.632 1.00 89.56 331 GLU A CA 1
ATOM 2620 C C . GLU A 1 331 ? -17.311 17.061 5.157 1.00 89.56 331 GLU A C 1
ATOM 2622 O O . GLU A 1 331 ? -16.603 17.375 4.201 1.00 89.56 331 GLU A O 1
ATOM 2627 N N . LEU A 1 332 ? -17.123 15.925 5.832 1.00 89.56 332 LEU A N 1
ATOM 2628 C CA . LEU A 1 332 ? -16.152 14.912 5.425 1.00 89.56 332 LEU A CA 1
ATOM 2629 C C . LEU A 1 332 ? -16.685 14.021 4.294 1.00 89.56 332 LEU A C 1
ATOM 2631 O O . LEU A 1 332 ? -15.912 13.235 3.756 1.00 89.56 332 LEU A O 1
ATOM 2635 N N . ASP A 1 333 ? -17.963 14.138 3.921 1.00 87.25 333 ASP A N 1
ATOM 2636 C CA . ASP A 1 333 ? -18.543 13.354 2.825 1.00 87.25 333 ASP A CA 1
ATOM 2637 C C . ASP A 1 333 ? -18.023 13.844 1.457 1.00 87.25 333 ASP A C 1
ATOM 2639 O O . ASP A 1 333 ? -17.726 13.031 0.584 1.00 87.25 333 ASP A O 1
ATOM 2643 N N . ASP A 1 334 ? -17.825 15.159 1.289 1.00 85.31 334 ASP A N 1
ATOM 2644 C CA . ASP A 1 334 ? -17.295 15.751 0.047 1.00 85.31 334 ASP A CA 1
ATOM 2645 C C . ASP A 1 334 ? -15.777 15.559 -0.108 1.00 85.31 334 ASP A C 1
ATOM 2647 O O . ASP A 1 334 ? -15.250 15.493 -1.222 1.00 85.31 334 ASP A O 1
ATOM 2651 N N . LEU A 1 335 ? -15.058 15.502 1.014 1.00 86.19 335 LEU A N 1
ATOM 2652 C CA . LEU A 1 335 ? -13.615 15.294 1.056 1.00 86.19 335 LEU A CA 1
ATOM 2653 C C . LEU A 1 335 ? -13.285 14.308 2.186 1.00 86.19 335 LEU A C 1
ATOM 2655 O O . LEU A 1 335 ? -12.980 14.746 3.301 1.00 86.19 335 LEU A O 1
ATOM 2659 N N . PRO A 1 336 ? -13.331 12.990 1.929 1.00 91.06 336 PRO A N 1
ATOM 2660 C CA . PRO A 1 336 ? -13.064 11.990 2.953 1.00 91.06 336 PRO A CA 1
ATOM 2661 C C . PRO A 1 336 ? -11.605 12.054 3.435 1.00 91.06 336 PRO A C 1
ATOM 2663 O O . PRO A 1 336 ? -10.688 12.215 2.625 1.00 91.06 336 PRO A O 1
ATOM 2666 N N . PRO A 1 337 ? -11.347 11.964 4.753 1.00 92.81 337 PRO A N 1
ATOM 2667 C CA . PRO A 1 337 ? -9.998 11.795 5.268 1.00 92.81 337 PRO A CA 1
ATOM 2668 C C . PRO A 1 337 ? -9.486 10.386 4.973 1.00 92.81 337 PRO A C 1
ATOM 2670 O O . PRO A 1 337 ? -10.192 9.405 5.172 1.00 92.81 337 PRO A O 1
ATOM 2673 N N . GLU A 1 338 ? -8.227 10.292 4.556 1.00 93.25 338 GLU A N 1
ATOM 2674 C CA . GLU A 1 338 ? -7.560 9.011 4.314 1.00 93.25 338 GLU A CA 1
ATOM 2675 C C . GLU A 1 338 ? -6.865 8.525 5.592 1.00 93.25 338 GLU A C 1
ATOM 2677 O O . GLU A 1 338 ? -5.974 9.206 6.129 1.00 93.25 338 GLU A O 1
ATOM 2682 N N . PHE A 1 339 ? -7.270 7.342 6.058 1.00 96.56 339 PHE A N 1
ATOM 2683 C CA . PHE A 1 339 ? -6.642 6.597 7.142 1.00 96.56 339 PHE A CA 1
ATOM 2684 C C . PHE A 1 339 ? -6.111 5.257 6.631 1.00 96.56 339 PHE A C 1
ATOM 2686 O O . PHE A 1 339 ? -6.842 4.463 6.039 1.00 96.56 339 PHE A O 1
ATOM 2693 N N . ASP A 1 340 ? -4.853 4.963 6.949 1.00 95.88 340 ASP A N 1
ATOM 2694 C CA . ASP A 1 340 ? -4.246 3.673 6.620 1.00 95.88 340 ASP A CA 1
ATOM 2695 C C . ASP A 1 340 ? -4.882 2.537 7.441 1.00 95.88 340 ASP A C 1
ATOM 2697 O O . ASP A 1 340 ? -5.007 1.407 6.968 1.00 95.88 340 ASP A O 1
ATOM 2701 N N . LEU A 1 341 ? -5.301 2.831 8.680 1.00 97.19 341 LEU A N 1
ATOM 2702 C CA . LEU A 1 341 ? -5.952 1.879 9.578 1.00 97.19 341 LEU A CA 1
ATOM 2703 C C . LEU A 1 341 ? -7.068 2.538 10.396 1.00 97.19 341 LEU A C 1
ATOM 2705 O O . LEU A 1 341 ? -6.840 3.507 11.121 1.00 97.19 341 LEU A O 1
ATOM 2709 N N . ILE A 1 342 ? -8.256 1.941 10.371 1.00 98.31 342 ILE A N 1
ATOM 2710 C CA . ILE A 1 342 ? -9.347 2.254 11.293 1.00 98.31 342 ILE A CA 1
ATOM 2711 C C . ILE A 1 342 ? -9.677 1.020 12.133 1.00 98.31 342 ILE A C 1
ATOM 2713 O O . ILE A 1 342 ? -9.888 -0.075 11.613 1.00 98.31 342 ILE A O 1
ATOM 2717 N N . ILE A 1 343 ? -9.740 1.202 13.451 1.00 98.25 343 ILE A N 1
ATOM 2718 C CA . ILE A 1 343 ? -10.139 0.173 14.414 1.00 98.25 343 ILE A CA 1
ATOM 2719 C C . ILE A 1 343 ? -11.447 0.618 15.058 1.00 98.25 343 ILE A C 1
ATOM 2721 O O . ILE A 1 343 ? -11.502 1.684 15.666 1.00 98.25 343 ILE A O 1
ATOM 2725 N N . VAL A 1 344 ? -12.491 -0.201 14.964 1.00 97.69 344 VAL A N 1
ATOM 2726 C CA . VAL A 1 344 ? -13.781 0.064 15.610 1.00 97.69 344 VAL A CA 1
ATOM 2727 C C . VAL A 1 344 ? -14.036 -0.974 16.688 1.00 97.69 344 VAL A C 1
ATOM 2729 O O . VAL A 1 344 ? -14.228 -2.153 16.394 1.00 97.69 344 VAL A O 1
ATOM 2732 N N . ASP A 1 345 ? -14.056 -0.527 17.938 1.00 95.62 345 ASP A N 1
ATOM 2733 C CA . ASP A 1 345 ? -14.431 -1.348 19.083 1.00 95.62 345 ASP A CA 1
ATOM 2734 C C . ASP A 1 345 ? -15.943 -1.323 19.314 1.00 95.62 345 ASP A C 1
ATOM 2736 O O . ASP A 1 345 ? -16.611 -0.322 19.063 1.00 95.62 345 ASP A O 1
ATOM 2740 N N . GLU A 1 346 ? -16.492 -2.434 19.792 1.00 92.25 346 GLU A N 1
ATOM 2741 C CA . GLU A 1 346 ? -17.936 -2.666 19.899 1.00 92.25 346 GLU A CA 1
ATOM 2742 C C . GLU A 1 346 ? -18.708 -2.343 18.605 1.00 92.25 346 GLU A C 1
ATOM 2744 O O . GLU A 1 346 ? -19.773 -1.706 18.594 1.00 92.25 346 GLU A O 1
ATOM 2749 N N . ALA A 1 347 ? -18.187 -2.860 17.488 1.00 92.19 347 ALA A N 1
ATOM 2750 C CA . ALA A 1 347 ? -18.754 -2.692 16.150 1.00 92.19 347 ALA A CA 1
ATOM 2751 C C . ALA A 1 347 ? -20.204 -3.202 16.039 1.00 92.19 347 ALA A C 1
ATOM 2753 O O . ALA A 1 347 ? -20.950 -2.760 15.171 1.00 92.19 347 ALA A O 1
ATOM 2754 N N . HIS A 1 348 ? -20.667 -4.051 16.969 1.00 88.31 348 HIS A N 1
ATOM 2755 C CA . HIS A 1 348 ? -22.072 -4.469 17.058 1.00 88.31 348 HIS A CA 1
ATOM 2756 C C . HIS A 1 348 ? -23.061 -3.296 17.193 1.00 88.31 348 HIS A C 1
ATOM 2758 O O . HIS A 1 348 ? -24.259 -3.475 16.956 1.00 88.31 348 HIS A O 1
ATOM 2764 N N . SER A 1 349 ? -22.589 -2.111 17.593 1.00 89.19 349 SER A N 1
ATOM 2765 C CA . SER A 1 349 ? -23.370 -0.872 17.637 1.00 89.19 349 SER A CA 1
ATOM 2766 C C . SER A 1 349 ? -23.713 -0.309 16.247 1.00 89.19 349 SER A C 1
ATOM 2768 O O . SER A 1 349 ? -24.628 0.508 16.139 1.00 89.19 349 SER A O 1
ATOM 2770 N N . MET A 1 350 ? -23.023 -0.757 15.192 1.00 90.12 350 MET A N 1
ATOM 2771 C CA . MET A 1 350 ? -23.188 -0.309 13.803 1.00 90.12 350 MET A CA 1
ATOM 2772 C C . MET A 1 350 ? -24.021 -1.270 12.948 1.00 90.12 350 MET A C 1
ATOM 2774 O O . MET A 1 350 ? -24.046 -1.115 11.743 1.00 90.12 350 MET A O 1
ATOM 2778 N N . ARG A 1 351 ? -24.710 -2.261 13.524 1.00 84.75 351 ARG A N 1
ATOM 2779 C CA . ARG A 1 351 ? -25.410 -3.309 12.748 1.00 84.75 351 ARG A CA 1
ATOM 2780 C C . ARG A 1 351 ? -26.747 -2.895 12.115 1.00 84.75 351 ARG A C 1
ATOM 2782 O O . ARG A 1 351 ? -27.228 -3.573 11.218 1.00 84.75 351 ARG A O 1
ATOM 2789 N N . ASN A 1 352 ? -27.376 -1.824 12.601 1.00 85.50 352 ASN A N 1
ATOM 2790 C CA . ASN A 1 352 ? -28.728 -1.429 12.191 1.00 85.50 352 ASN A CA 1
ATOM 2791 C C . ASN A 1 352 ? -28.668 -0.332 11.119 1.00 85.50 352 ASN A C 1
ATOM 2793 O O . ASN A 1 352 ? -28.324 0.803 11.461 1.00 85.50 352 ASN A O 1
ATOM 2797 N N . GLN A 1 353 ? -29.051 -0.646 9.877 1.00 85.31 353 GLN A N 1
ATOM 2798 C CA . GLN A 1 353 ? -28.940 0.260 8.720 1.00 85.31 353 GLN A CA 1
ATOM 2799 C C . GLN A 1 353 ? -29.620 1.625 8.928 1.00 85.31 353 GLN A C 1
ATOM 2801 O O . GLN A 1 353 ? -29.060 2.657 8.570 1.00 85.31 353 GLN A O 1
ATOM 2806 N N . ASP A 1 354 ? -30.755 1.656 9.630 1.00 85.25 354 ASP A N 1
ATOM 2807 C CA . ASP A 1 354 ? -31.527 2.883 9.890 1.00 85.25 354 ASP A CA 1
ATOM 2808 C C . ASP A 1 354 ? -30.941 3.783 10.999 1.00 85.25 354 ASP A C 1
ATOM 2810 O O . ASP A 1 354 ? -31.615 4.673 11.525 1.00 85.25 354 ASP A O 1
ATOM 2814 N N . THR A 1 355 ? -29.696 3.551 11.427 1.00 90.56 355 THR A N 1
ATOM 2815 C CA . THR A 1 355 ? -29.085 4.283 12.545 1.00 90.56 355 THR A CA 1
ATOM 2816 C C . THR A 1 355 ? -27.926 5.168 12.112 1.00 90.56 355 THR A C 1
ATOM 2818 O O . THR A 1 355 ? -27.138 4.833 11.232 1.00 90.56 355 THR A O 1
ATOM 2821 N N . LYS A 1 356 ? -27.729 6.273 12.845 1.00 90.94 356 LYS A N 1
ATOM 2822 C CA . LYS A 1 356 ? -26.536 7.127 12.700 1.00 90.94 356 LYS A CA 1
ATOM 2823 C C . LYS A 1 356 ? -25.225 6.362 12.906 1.00 90.94 356 LYS A C 1
ATOM 2825 O O . LYS A 1 356 ? -24.199 6.765 12.377 1.00 90.94 356 LYS A O 1
ATOM 2830 N N . SER A 1 357 ? -25.251 5.278 13.684 1.00 92.19 357 SER A N 1
ATOM 2831 C CA . SER A 1 357 ? -24.082 4.420 13.886 1.00 92.19 357 SER A CA 1
ATOM 2832 C C . SER A 1 357 ? -23.734 3.616 12.632 1.00 92.19 357 SER A C 1
ATOM 2834 O O . SER A 1 357 ? -22.557 3.528 12.308 1.00 92.19 357 SER A O 1
ATOM 2836 N N . TYR A 1 358 ? -24.718 3.080 11.902 1.00 93.25 358 TYR A N 1
ATOM 2837 C CA . TYR A 1 358 ? -24.454 2.418 10.617 1.00 93.25 358 TYR A CA 1
ATOM 2838 C C . TYR A 1 358 ? -23.965 3.421 9.568 1.00 93.25 358 TYR A C 1
ATOM 2840 O O . TYR A 1 358 ? -22.953 3.175 8.926 1.00 93.25 358 TYR A O 1
ATOM 2848 N N . ALA A 1 359 ? -24.590 4.603 9.485 1.00 93.38 359 ALA A N 1
ATOM 2849 C CA . ALA A 1 359 ? -24.128 5.674 8.597 1.00 93.38 359 ALA A CA 1
ATOM 2850 C C . ALA A 1 359 ? -22.697 6.153 8.919 1.00 93.38 359 ALA A C 1
ATOM 2852 O O . ALA A 1 359 ? -21.965 6.576 8.029 1.00 93.38 359 ALA A O 1
ATOM 2853 N N . LEU A 1 360 ? -22.283 6.109 10.191 1.00 95.75 360 LEU A N 1
ATOM 2854 C CA . LEU A 1 360 ? -20.883 6.306 10.568 1.00 95.75 360 LEU A CA 1
ATOM 2855 C C . LEU A 1 360 ? -20.014 5.138 10.079 1.00 95.75 360 LEU A C 1
ATOM 2857 O O . LEU A 1 360 ? -18.945 5.376 9.536 1.00 95.75 360 LEU A O 1
ATOM 2861 N N . GLY A 1 361 ? -20.469 3.895 10.240 1.00 95.06 361 GLY A N 1
ATOM 2862 C CA . GLY A 1 361 ? -19.770 2.707 9.750 1.00 95.06 361 GLY A CA 1
ATOM 2863 C C . GLY A 1 361 ? -19.474 2.751 8.249 1.00 95.06 361 GLY A C 1
ATOM 2864 O O . GLY A 1 361 ? -18.357 2.432 7.856 1.00 95.06 361 GLY A O 1
ATOM 2865 N N . THR A 1 362 ? -20.426 3.204 7.426 1.00 93.94 362 THR A N 1
ATOM 2866 C CA . THR A 1 362 ? -20.230 3.373 5.975 1.00 93.94 362 THR A CA 1
ATOM 2867 C C . THR A 1 362 ? -19.100 4.356 5.685 1.00 93.94 362 THR A C 1
ATOM 2869 O O . THR A 1 362 ? -18.153 4.008 4.990 1.00 93.94 362 THR A O 1
ATOM 2872 N N . ARG A 1 363 ? -19.123 5.531 6.328 1.00 95.31 363 ARG A N 1
ATOM 2873 C CA . ARG A 1 363 ? -18.049 6.528 6.205 1.00 95.31 363 ARG A CA 1
ATOM 2874 C C . ARG A 1 363 ? -16.691 5.971 6.616 1.00 95.31 363 ARG A C 1
ATOM 2876 O O . ARG A 1 363 ? -15.715 6.137 5.901 1.00 95.31 363 ARG A O 1
ATOM 2883 N N . LEU A 1 364 ? -16.623 5.277 7.754 1.00 96.31 364 LEU A N 1
ATOM 2884 C CA . LEU A 1 364 ? -15.376 4.669 8.224 1.00 96.31 364 LEU A CA 1
ATOM 2885 C C . LEU A 1 364 ? -14.848 3.603 7.252 1.00 96.31 364 LEU A C 1
ATOM 2887 O O . LEU A 1 364 ? -13.638 3.441 7.152 1.00 96.31 364 LEU A O 1
ATOM 2891 N N . SER A 1 365 ? -15.724 2.891 6.539 1.00 94.19 365 SER A N 1
ATOM 2892 C CA . SER A 1 365 ? -15.310 1.960 5.484 1.00 94.19 365 SER A CA 1
ATOM 2893 C C . SER A 1 365 ? -14.678 2.671 4.294 1.00 94.19 365 SER A C 1
ATOM 2895 O O . SER A 1 365 ? -13.646 2.218 3.797 1.00 94.19 365 SER A O 1
ATOM 2897 N N . ASP A 1 366 ? -15.251 3.803 3.889 1.00 92.56 366 ASP A N 1
ATOM 2898 C CA . ASP A 1 366 ? -14.754 4.604 2.769 1.00 92.56 366 ASP A CA 1
ATOM 2899 C C . ASP A 1 366 ? -13.441 5.325 3.101 1.00 92.56 366 ASP A C 1
ATOM 2901 O O . ASP A 1 366 ? -12.586 5.498 2.238 1.00 92.56 366 ASP A O 1
ATOM 2905 N N . TRP A 1 367 ? -13.256 5.726 4.360 1.00 94.44 367 TRP A N 1
ATOM 2906 C CA . TRP A 1 367 ? -12.063 6.442 4.827 1.00 94.44 367 TRP A CA 1
ATOM 2907 C C . TRP A 1 367 ? -10.841 5.536 5.047 1.00 94.44 367 TRP A C 1
ATOM 2909 O O . TRP A 1 367 ? -9.738 6.046 5.247 1.00 94.44 367 TRP A O 1
ATOM 2919 N N . ALA A 1 368 ? -11.029 4.211 5.079 1.00 94.69 368 ALA A N 1
ATOM 2920 C CA . ALA A 1 368 ? -10.032 3.256 5.554 1.00 94.69 368 ALA A CA 1
ATOM 2921 C C . ALA A 1 368 ? -9.462 2.350 4.455 1.00 94.69 368 ALA A C 1
ATOM 2923 O O . ALA A 1 368 ? -10.195 1.570 3.836 1.00 94.69 368 ALA A O 1
ATOM 2924 N N . ASP A 1 369 ? -8.132 2.312 4.347 1.00 92.19 369 ASP A N 1
ATOM 2925 C CA . ASP A 1 369 ? -7.434 1.264 3.590 1.00 92.19 369 ASP A CA 1
ATOM 2926 C C . ASP A 1 369 ? -7.525 -0.097 4.300 1.00 92.19 369 ASP A C 1
ATOM 2928 O O . ASP A 1 369 ? -7.821 -1.128 3.683 1.00 92.19 369 ASP A O 1
ATOM 2932 N N . ASN A 1 370 ? -7.311 -0.097 5.620 1.00 93.50 370 ASN A N 1
ATOM 2933 C CA . ASN A 1 370 ? -7.496 -1.248 6.498 1.00 93.50 370 ASN A CA 1
ATOM 2934 C C . ASN A 1 370 ? -8.558 -0.934 7.562 1.00 93.50 370 ASN A C 1
ATOM 2936 O O . ASN A 1 370 ? -8.467 0.067 8.266 1.00 93.50 370 ASN A O 1
ATOM 2940 N N . LEU A 1 371 ? -9.543 -1.817 7.723 1.00 95.75 371 LEU A N 1
ATOM 2941 C CA . LEU A 1 371 ? -10.638 -1.699 8.680 1.00 95.75 371 LEU A CA 1
ATOM 2942 C C . LEU A 1 371 ? -10.731 -2.941 9.577 1.00 95.75 371 LEU A C 1
ATOM 2944 O O . LEU A 1 371 ? -10.957 -4.063 9.114 1.00 95.75 371 LEU A O 1
ATOM 2948 N N . VAL A 1 372 ? -10.598 -2.736 10.884 1.00 96.19 372 VAL A N 1
ATOM 2949 C CA . VAL A 1 372 ? -10.676 -3.796 11.893 1.00 96.19 372 VAL A CA 1
ATOM 2950 C C . VAL A 1 372 ? -11.873 -3.551 12.798 1.00 96.19 372 VAL A C 1
ATOM 2952 O O . VAL A 1 372 ? -11.911 -2.583 13.552 1.00 96.19 372 VAL A O 1
ATOM 2955 N N . PHE A 1 373 ? -12.843 -4.457 12.762 1.00 95.50 373 PHE A N 1
ATOM 2956 C CA . PHE A 1 373 ? -13.991 -4.444 13.662 1.00 95.50 373 PHE A CA 1
ATOM 2957 C C . PHE A 1 373 ? -13.778 -5.413 14.812 1.00 95.50 373 PHE A C 1
ATOM 2959 O O . PHE A 1 373 ? -13.486 -6.588 14.597 1.00 95.50 373 PHE A O 1
ATOM 2966 N N . LEU A 1 374 ? -13.978 -4.934 16.035 1.00 94.38 374 LEU A N 1
ATOM 2967 C CA . LEU A 1 374 ? -13.942 -5.735 17.248 1.00 94.38 374 LEU A CA 1
ATOM 2968 C C . LEU A 1 374 ? -15.356 -5.834 17.807 1.00 94.38 374 LEU A C 1
ATOM 2970 O O . LEU A 1 374 ? -16.059 -4.837 17.975 1.00 94.38 374 LEU A O 1
ATOM 2974 N N . THR A 1 375 ? -15.792 -7.049 18.109 1.00 89.00 375 THR A N 1
ATOM 2975 C CA . THR A 1 375 ? -17.079 -7.271 18.764 1.00 89.00 375 THR A CA 1
ATOM 2976 C C . THR A 1 375 ? -17.026 -8.522 19.617 1.00 89.00 375 THR A C 1
ATOM 2978 O O . THR A 1 375 ? -16.420 -9.518 19.243 1.00 89.00 375 THR A O 1
ATOM 2981 N N . ALA A 1 376 ? -17.649 -8.488 20.790 1.00 80.88 376 ALA A N 1
ATOM 2982 C CA . ALA A 1 376 ? -17.847 -9.696 21.587 1.00 80.88 376 ALA A CA 1
ATOM 2983 C C . ALA A 1 376 ? -19.148 -10.440 21.249 1.00 80.88 376 ALA A C 1
ATOM 2985 O O . ALA A 1 376 ? -19.356 -11.560 21.704 1.00 80.88 376 ALA A O 1
ATOM 2986 N N . THR A 1 377 ? -20.050 -9.800 20.499 1.00 68.00 377 THR A N 1
ATOM 2987 C CA . THR A 1 377 ? -21.407 -10.296 20.236 1.00 68.00 377 THR A CA 1
ATOM 2988 C C . THR A 1 377 ? -21.773 -10.086 18.762 1.00 68.00 377 THR A C 1
ATOM 2990 O O . THR A 1 377 ? -22.604 -9.240 18.436 1.00 68.00 377 THR A O 1
ATOM 2993 N N . PRO A 1 378 ? -21.146 -10.824 17.827 1.00 56.38 378 PRO A N 1
ATOM 2994 C CA . PRO A 1 378 ? -21.447 -10.684 16.399 1.00 56.38 378 PRO A CA 1
ATOM 2995 C C . PRO A 1 378 ? -22.878 -11.133 16.052 1.00 56.38 378 PRO A C 1
ATOM 2997 O O . PRO A 1 378 ? -23.466 -10.645 15.096 1.00 56.38 378 PRO A O 1
ATOM 3000 N N . ILE A 1 379 ? -23.433 -12.075 16.823 1.00 53.88 379 ILE A N 1
ATOM 3001 C CA . ILE A 1 379 ? -24.697 -12.763 16.555 1.00 53.88 379 ILE A CA 1
ATOM 3002 C C . ILE A 1 379 ? -25.476 -12.757 17.864 1.00 53.88 379 ILE A C 1
ATOM 3004 O O . ILE A 1 379 ? -25.262 -13.631 18.698 1.00 53.88 379 ILE A O 1
ATOM 3008 N N . ASN A 1 380 ? -26.330 -11.763 18.104 1.00 49.94 380 ASN A N 1
ATOM 3009 C CA . ASN A 1 380 ? -27.199 -11.819 19.284 1.00 49.94 380 ASN A CA 1
ATOM 3010 C C . ASN A 1 380 ? -28.686 -11.920 18.948 1.00 49.94 380 ASN A C 1
ATOM 3012 O O . ASN A 1 380 ? -29.428 -12.394 19.798 1.00 49.94 380 ASN A O 1
ATOM 3016 N N . LEU A 1 381 ? -29.152 -11.564 17.740 1.00 50.94 381 LEU A N 1
ATOM 3017 C CA . LEU A 1 381 ? -30.589 -11.669 17.444 1.00 50.94 381 LEU A CA 1
ATOM 3018 C C . LEU A 1 381 ? -30.958 -12.162 16.027 1.00 50.94 381 LEU A C 1
ATOM 3020 O O . LEU A 1 381 ? -31.945 -12.893 15.948 1.00 50.94 381 LEU A O 1
ATOM 3024 N N . ARG A 1 382 ? -30.226 -11.856 14.932 1.00 60.00 382 ARG A N 1
ATOM 3025 C CA . ARG A 1 382 ? -30.547 -12.339 13.555 1.00 60.00 382 ARG A CA 1
ATOM 3026 C C . ARG A 1 382 ? -29.315 -12.470 12.641 1.00 60.00 382 ARG A C 1
ATOM 3028 O O . ARG A 1 382 ? -28.326 -11.778 12.841 1.00 60.00 382 ARG A O 1
ATOM 3035 N N . GLN A 1 383 ? -29.384 -13.329 11.617 1.00 63.69 383 GLN A N 1
ATOM 3036 C CA . GLN A 1 383 ? -28.335 -13.491 10.587 1.00 63.69 383 GLN A CA 1
ATOM 3037 C C . GLN A 1 383 ? -28.072 -12.185 9.804 1.00 63.69 383 GLN A C 1
ATOM 3039 O O . GLN A 1 383 ? -26.937 -11.916 9.420 1.00 63.69 383 GLN A O 1
ATOM 3044 N N . GLU A 1 384 ? -29.104 -11.355 9.644 1.00 70.56 384 GLU A N 1
ATOM 3045 C CA . GLU A 1 384 ? -29.064 -10.034 8.994 1.00 70.56 384 GLU A CA 1
ATOM 3046 C C . GLU A 1 384 ? -28.114 -9.045 9.691 1.00 70.56 384 GLU A C 1
ATOM 3048 O O . GLU A 1 384 ? -27.414 -8.287 9.026 1.00 70.56 384 GLU A O 1
ATOM 3053 N N . ASP A 1 385 ? -28.013 -9.096 11.024 1.00 75.06 385 ASP A N 1
ATOM 3054 C CA . ASP A 1 385 ? -27.144 -8.204 11.805 1.00 75.06 385 ASP A CA 1
ATOM 3055 C C . ASP A 1 385 ? -25.658 -8.406 11.468 1.00 75.06 385 ASP A C 1
ATOM 3057 O O . ASP A 1 385 ? -24.887 -7.448 11.386 1.00 75.06 385 ASP A O 1
ATOM 3061 N N . LEU A 1 386 ? -25.255 -9.665 11.274 1.00 78.94 386 LEU A N 1
ATOM 3062 C CA . LEU A 1 386 ? -23.892 -10.014 10.887 1.00 78.94 386 LEU A CA 1
ATOM 3063 C C . LEU A 1 386 ? -23.621 -9.608 9.437 1.00 78.94 386 LEU A C 1
ATOM 3065 O O . LEU A 1 386 ? -22.553 -9.070 9.158 1.00 78.94 386 LEU A O 1
ATOM 3069 N N . LEU A 1 387 ? -24.584 -9.829 8.534 1.00 82.38 387 LEU A N 1
ATOM 3070 C CA . LEU A 1 387 ? -24.465 -9.431 7.129 1.00 82.38 387 LEU A CA 1
ATOM 3071 C C . LEU A 1 387 ? -24.248 -7.922 6.996 1.00 82.38 387 LEU A C 1
ATOM 3073 O O . LEU A 1 387 ? -23.362 -7.510 6.260 1.00 82.38 387 LEU A O 1
ATOM 3077 N N . ASN A 1 388 ? -24.953 -7.109 7.784 1.00 84.88 388 ASN A N 1
ATOM 3078 C CA . ASN A 1 388 ? -24.765 -5.657 7.782 1.00 84.88 388 ASN A CA 1
ATOM 3079 C C . ASN A 1 388 ? -23.344 -5.239 8.189 1.00 84.88 388 ASN A C 1
ATOM 3081 O O . ASN A 1 388 ? -22.790 -4.314 7.604 1.00 84.88 388 ASN A O 1
ATOM 3085 N N . LEU A 1 389 ? -22.733 -5.913 9.169 1.00 87.06 389 LEU A N 1
ATOM 3086 C CA . LEU A 1 389 ? -21.343 -5.640 9.559 1.00 87.06 389 LEU A CA 1
ATOM 3087 C C . LEU A 1 389 ? -20.334 -6.130 8.515 1.00 87.06 389 LEU A C 1
ATOM 3089 O O . LEU A 1 389 ? -19.298 -5.495 8.329 1.00 87.06 389 LEU A O 1
ATOM 3093 N N . LEU A 1 390 ? -20.616 -7.256 7.854 1.00 87.06 390 LEU A N 1
ATOM 3094 C CA . LEU A 1 390 ? -19.777 -7.770 6.772 1.00 87.06 390 LEU A CA 1
ATOM 3095 C C . LEU A 1 390 ? -19.836 -6.867 5.542 1.00 87.06 390 LEU A C 1
ATOM 3097 O O . LEU A 1 390 ? -18.792 -6.612 4.955 1.00 87.06 390 LEU A O 1
ATOM 3101 N N . GLU A 1 391 ? -21.006 -6.321 5.221 1.00 87.25 391 GLU A N 1
ATOM 3102 C CA . GLU A 1 391 ? -21.175 -5.354 4.136 1.00 87.25 391 GLU A CA 1
ATOM 3103 C C . GLU A 1 391 ? -20.395 -4.062 4.409 1.00 87.25 391 GLU A C 1
ATOM 3105 O O . GLU A 1 391 ? -19.737 -3.532 3.523 1.00 87.25 391 GLU A O 1
ATOM 3110 N N . LEU A 1 392 ? -20.351 -3.592 5.662 1.00 89.25 392 LEU A N 1
ATOM 3111 C CA . LEU A 1 392 ? -19.477 -2.474 6.031 1.00 89.25 392 LEU A CA 1
ATOM 3112 C C . LEU A 1 392 ? -17.986 -2.806 5.860 1.00 89.25 392 LEU A C 1
ATOM 3114 O O . LEU A 1 392 ? -17.201 -1.926 5.524 1.00 89.25 392 LEU A O 1
ATOM 3118 N N . LEU A 1 393 ? -17.566 -4.053 6.090 1.00 87.38 393 LEU A N 1
ATOM 3119 C CA . LEU A 1 393 ? -16.172 -4.465 5.895 1.00 87.38 393 LEU A CA 1
ATOM 3120 C C . LEU A 1 393 ? -15.824 -4.691 4.422 1.00 87.38 393 LEU A C 1
ATOM 3122 O O . LEU A 1 393 ? -14.692 -4.429 4.024 1.00 87.38 393 LEU A O 1
ATOM 3126 N N . ALA A 1 394 ? -16.759 -5.186 3.621 1.00 84.56 394 ALA A N 1
ATOM 3127 C CA . ALA A 1 394 ? -16.565 -5.512 2.216 1.00 84.56 394 ALA A CA 1
ATOM 3128 C C . ALA A 1 394 ? -17.805 -5.096 1.403 1.00 84.56 394 ALA A C 1
ATOM 3130 O O . ALA A 1 394 ? -18.636 -5.945 1.079 1.00 84.56 394 ALA A O 1
ATOM 3131 N N . PRO A 1 395 ? -17.929 -3.791 1.089 1.00 79.06 395 PRO A N 1
ATOM 3132 C CA . PRO A 1 395 ? -19.083 -3.269 0.367 1.00 79.06 395 PRO A CA 1
ATOM 3133 C C . PRO A 1 395 ? -19.237 -3.920 -1.009 1.00 79.06 395 PRO A C 1
ATOM 3135 O O . PRO A 1 395 ? -18.270 -3.990 -1.771 1.00 79.06 395 PRO A O 1
ATOM 3138 N N . GLY A 1 396 ? -20.452 -4.362 -1.337 1.00 70.56 396 GLY A N 1
ATOM 3139 C CA . GLY A 1 396 ? -20.794 -5.005 -2.608 1.00 70.56 396 GLY A CA 1
ATOM 3140 C C . GLY A 1 396 ? -20.554 -6.518 -2.665 1.00 70.56 396 GLY A C 1
ATOM 3141 O O . GLY A 1 396 ? -20.978 -7.145 -3.637 1.00 70.56 396 GLY A O 1
ATOM 3142 N N . ASP A 1 397 ? -19.933 -7.113 -1.641 1.00 71.56 397 ASP A N 1
ATOM 3143 C CA . ASP A 1 397 ? -19.724 -8.566 -1.560 1.00 71.56 397 ASP A CA 1
ATOM 3144 C C . ASP A 1 397 ? -20.895 -9.288 -0.862 1.00 71.56 397 ASP A C 1
ATOM 3146 O O . ASP A 1 397 ? -21.059 -10.501 -1.033 1.00 71.56 397 ASP A O 1
ATOM 3150 N N . TYR A 1 398 ? -21.723 -8.572 -0.086 1.00 62.78 398 TYR A N 1
ATOM 3151 C CA . TYR A 1 398 ? -22.812 -9.148 0.703 1.00 62.78 398 TYR A CA 1
ATOM 3152 C C . TYR A 1 398 ? -24.132 -8.397 0.469 1.00 62.78 398 TYR A C 1
ATOM 3154 O O . TYR A 1 398 ? -24.421 -7.389 1.104 1.00 62.78 398 TYR A O 1
ATOM 3162 N N . GLU A 1 399 ? -25.007 -8.915 -0.398 1.00 52.50 399 GLU A N 1
ATOM 3163 C CA . GLU A 1 399 ? -26.339 -8.319 -0.568 1.00 52.50 399 GLU A CA 1
ATOM 3164 C C . GLU A 1 399 ? -27.184 -8.486 0.714 1.00 52.50 399 GLU A C 1
ATOM 3166 O O . GLU A 1 399 ? -27.429 -9.623 1.143 1.00 52.50 399 GLU A O 1
ATOM 3171 N N . PRO A 1 400 ? -27.676 -7.396 1.337 1.00 48.59 400 PRO A N 1
ATOM 3172 C CA . PRO A 1 400 ? -28.661 -7.518 2.399 1.00 48.59 400 PRO A CA 1
ATOM 3173 C C . PRO A 1 400 ? -29.950 -8.099 1.810 1.00 48.59 400 PRO A C 1
ATOM 3175 O O . PRO A 1 400 ? -30.439 -7.646 0.771 1.00 48.59 400 PRO A O 1
ATOM 3178 N N . SER A 1 401 ? -30.507 -9.117 2.467 1.00 49.22 401 SER A N 1
ATOM 3179 C CA . SER A 1 401 ? -31.805 -9.682 2.099 1.00 49.22 401 SER A CA 1
ATOM 3180 C C . SER A 1 401 ? -32.868 -8.581 2.134 1.00 49.22 401 SER A C 1
ATOM 3182 O O . SER A 1 401 ? -33.140 -8.029 3.199 1.00 49.22 401 SER A O 1
ATOM 3184 N N . ARG A 1 402 ? -33.415 -8.249 0.958 1.00 41.81 402 ARG A N 1
ATOM 3185 C CA . ARG A 1 402 ? -34.558 -7.340 0.794 1.00 41.81 402 ARG A CA 1
ATOM 3186 C C . ARG A 1 402 ? -35.836 -7.887 1.410 1.00 41.81 402 ARG A C 1
ATOM 3188 O O . ARG A 1 402 ? -36.061 -9.114 1.297 1.00 41.81 402 ARG A O 1
#

InterPro domains:
  IPR000330 SNF2, N-terminal domain [PF00176] (233-399)
  IPR014001 Helicase superfamily 1/2, ATP-binding domain [PS51192] (227-396)
  IPR014001 Helicase superfamily 1/2, ATP-binding domain [SM00487] (213-399)
  IPR027417 P-loop containing nucleoside triphosphate hydrolase [SSF52540] (210-398)
  IPR038718 SNF2-like, N-terminal domain superfamily [G3DSA:3.40.50.10810] (213-402)
  IPR057342 RapA, DEXH-box helicase domain [cd18011] (218-385)

Secondary structure (DSSP, 8-state):
-----EEEEES-TT-THHHHTT--EEEEEEESS-BSSGGGTEEEEEEESS----PBSEEEEE-S-TT--EEEEESS-BPP---EEEEGGG--TTSHHHHHHHHHHHHHTTSEE-PPPSS-TT-EEEETTT--EEEEEEEEEE-STT-EEEEEEEETTEEEEEEGGGEEEPPP---HHHHHSSPPPPHHHHHHHHHHHHHHS--SS--TTTT-SSS---GGGGHHHHHHHHHSS-EEEE-PPTTS-HHHHHHHHHHHHHHTT--SEEEEEE-GGGHHHHHHHHHHHH---EEE--HHHHHHHHHHHHTT-PPSSEEEEEEHHHHTT-GGGGGGTTSPPPEEEEEETTGGGG--TTSHHHHHHHHHHHHEEEEEEE-S-S-SS-HHHHHHHHHHHSTTTS----